Protein AF-A0A2V7WAD1-F1 (afdb_monomer_lite)

pLDDT: mean 74.83, std 22.62, range [24.81, 98.81]

Foldseek 3Di:
DFQQFQADWDWDWDDDPPDIAIEIEFQAHDAHHPQDGRDLLVVLVVVCVVCVLAHAAYEQQFQWRSGFLQLFADPVCRGSVSSVLRRPANHAYEYAQVLQQPDDPPDQDHDPPFDLFLPDRDPVNVVVLVQVLLLLVVLLVLLVVQVPPPDDDDDDDDDDDDDDDPDDDDDDPDQDCDPVNNVLSNSLNVRSNSRPRRSRSSSPSYSHYGHDAAQDDDCCQCNSPNQKHKGWLDDHGCVLPVCLLPDCCDDPVFDDDDDDDDDDDDSPDPPDPPCNPDDDDDLVRDDPVVVSVVSVVSSVVSVVSSVNSVSVVVSSLSSTTWMWMDRPLEIETDGAQHFDRRVCCCCPRPPCNVVSLVSLLSHQEYEQYPQQWDGSCTPSSVVSHDLPPAGAYEGEHHWPPDDDVVVQGTGNRVVSVVVCVNRHNYDYSNPDDDSPDRDDDDDDDD

Structure (mmCIF, N/CA/C/O backbone):
data_AF-A0A2V7WAD1-F1
#
_entry.id   AF-A0A2V7WAD1-F1
#
loop_
_atom_site.group_PDB
_atom_site.id
_atom_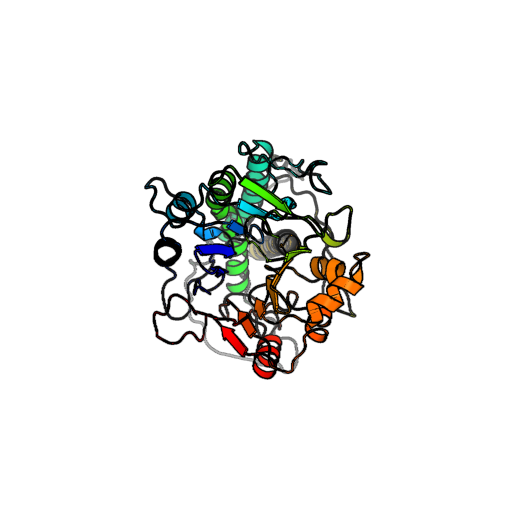site.type_symbol
_atom_site.label_atom_id
_atom_site.label_alt_id
_atom_site.label_comp_id
_atom_site.label_asym_id
_atom_site.label_entity_id
_atom_site.label_seq_id
_atom_site.pdbx_PDB_ins_code
_atom_site.Cartn_x
_atom_site.Cartn_y
_atom_site.Cartn_z
_atom_site.occupancy
_atom_site.B_iso_or_equiv
_atom_site.auth_seq_id
_atom_site.auth_comp_id
_atom_site.auth_asym_id
_atom_site.auth_atom_id
_atom_site.pdbx_PDB_model_num
ATOM 1 N N . MET A 1 1 ? -12.709 -2.588 0.109 1.00 94.62 1 MET A N 1
ATOM 2 C CA . MET A 1 1 ? -11.614 -3.077 -0.769 1.00 94.62 1 MET A CA 1
ATOM 3 C C . MET A 1 1 ? -12.100 -3.028 -2.206 1.00 94.62 1 MET A C 1
ATOM 5 O O . MET A 1 1 ? -13.078 -3.707 -2.489 1.00 94.62 1 MET A O 1
ATOM 9 N N . TYR A 1 2 ? -11.485 -2.237 -3.087 1.00 95.00 2 TYR A N 1
ATOM 10 C CA . TYR A 1 2 ? -11.956 -2.078 -4.473 1.00 95.00 2 TYR A CA 1
ATOM 11 C C . TYR A 1 2 ? -11.405 -3.143 -5.424 1.00 95.00 2 TYR A C 1
ATOM 13 O O . TYR A 1 2 ? -10.280 -3.616 -5.271 1.00 95.00 2 TYR A O 1
ATOM 21 N N . ASN A 1 3 ? -12.180 -3.482 -6.454 1.00 93.06 3 ASN A N 1
ATOM 22 C CA . ASN A 1 3 ? -11.785 -4.413 -7.505 1.00 93.06 3 ASN A CA 1
ATOM 23 C C . ASN A 1 3 ? -11.052 -3.696 -8.649 1.00 93.06 3 ASN A C 1
ATOM 25 O O . ASN A 1 3 ? -11.573 -3.529 -9.752 1.00 93.06 3 ASN A O 1
ATOM 29 N N . VAL A 1 4 ? -9.819 -3.271 -8.377 1.00 92.69 4 VAL A N 1
ATOM 30 C CA . VAL A 1 4 ? -8.915 -2.675 -9.380 1.00 92.69 4 VAL A CA 1
ATOM 31 C C . VAL A 1 4 ? -8.281 -3.714 -10.320 1.00 92.69 4 VAL A C 1
ATOM 33 O O . VAL A 1 4 ? -7.698 -3.351 -11.342 1.00 92.69 4 VAL A O 1
ATOM 36 N N . GLY A 1 5 ? -8.424 -5.010 -10.016 1.00 91.44 5 GLY A N 1
ATOM 37 C CA . GLY A 1 5 ? -7.836 -6.123 -10.761 1.00 91.44 5 GLY A CA 1
ATOM 38 C C . GLY A 1 5 ? -6.485 -6.542 -10.182 1.00 91.44 5 GLY A C 1
ATOM 39 O O . GLY A 1 5 ? -6.448 -7.118 -9.099 1.00 91.44 5 GLY A O 1
ATOM 40 N N . PHE A 1 6 ? -5.386 -6.297 -10.900 1.00 91.44 6 PHE A N 1
ATOM 41 C CA . PHE A 1 6 ? -4.037 -6.396 -10.324 1.00 91.44 6 PHE A CA 1
ATOM 42 C C . PHE A 1 6 ? -3.568 -4.999 -9.920 1.00 91.44 6 PHE A C 1
ATOM 44 O O . PHE A 1 6 ? -3.409 -4.141 -10.790 1.00 91.44 6 PHE A O 1
ATOM 51 N N . GLY A 1 7 ? -3.421 -4.783 -8.617 1.00 93.38 7 GLY A N 1
ATOM 52 C CA . GLY A 1 7 ? -3.206 -3.487 -7.982 1.00 93.38 7 GLY A CA 1
ATOM 53 C C . GLY A 1 7 ? -3.956 -3.377 -6.662 1.00 93.38 7 GLY A C 1
ATOM 54 O O . GLY A 1 7 ? -4.750 -4.259 -6.317 1.00 93.38 7 GLY A O 1
ATOM 55 N N . ASP A 1 8 ? -3.693 -2.310 -5.920 1.00 96.25 8 ASP A N 1
ATOM 56 C CA . ASP A 1 8 ? -4.303 -2.038 -4.621 1.00 96.25 8 ASP A CA 1
ATOM 57 C C . ASP A 1 8 ? -5.144 -0.755 -4.645 1.00 96.25 8 ASP A C 1
ATOM 59 O O . ASP A 1 8 ? -4.768 0.270 -5.219 1.00 96.25 8 ASP A O 1
ATOM 63 N N . CYS A 1 9 ? -6.303 -0.824 -3.983 1.00 97.56 9 CYS A N 1
ATOM 64 C CA . CYS A 1 9 ? -7.076 0.347 -3.591 1.00 97.56 9 CYS A CA 1
ATOM 65 C C . CYS A 1 9 ? -8.012 0.031 -2.414 1.00 97.56 9 CYS A C 1
ATOM 67 O O . CYS A 1 9 ? -8.923 -0.809 -2.503 1.00 97.56 9 CYS A O 1
ATOM 69 N N . PHE A 1 10 ? -7.792 0.714 -1.292 1.00 98.31 10 PHE A N 1
ATOM 70 C CA . PHE A 1 10 ? -8.499 0.488 -0.035 1.00 98.31 10 PHE A CA 1
ATOM 71 C C . PHE A 1 10 ? -8.941 1.818 0.576 1.00 98.31 10 PHE A C 1
ATOM 73 O O . PHE A 1 10 ? -8.132 2.555 1.124 1.00 98.31 10 PHE A O 1
ATOM 80 N N . LEU A 1 11 ? -10.244 2.100 0.550 1.00 98.44 11 LEU A N 1
ATOM 81 C CA . LEU A 1 11 ? -10.829 3.150 1.382 1.00 98.44 11 LEU A CA 1
ATOM 82 C C . LEU A 1 11 ? -11.122 2.582 2.778 1.00 98.44 11 LEU A C 1
ATOM 84 O O . LEU A 1 11 ? -11.884 1.622 2.910 1.00 98.44 11 LEU A O 1
ATOM 88 N N . LEU A 1 12 ? -10.507 3.164 3.806 1.00 98.25 12 LEU A N 1
ATOM 89 C CA . LEU A 1 12 ? -10.795 2.905 5.214 1.00 98.25 12 LEU A CA 1
ATOM 90 C C . LEU A 1 12 ? -11.672 4.044 5.742 1.00 98.25 12 LEU A C 1
ATOM 92 O O . LEU A 1 12 ? -11.270 5.207 5.682 1.00 98.25 12 LEU A O 1
ATOM 96 N N . THR A 1 13 ? -12.828 3.707 6.314 1.00 98.00 13 THR A N 1
ATOM 97 C CA . THR A 1 13 ? -13.706 4.670 6.994 1.00 98.00 13 THR A CA 1
ATOM 98 C C . THR A 1 13 ? -13.746 4.367 8.488 1.00 98.00 13 THR A C 1
ATOM 100 O O . THR A 1 13 ? -14.160 3.286 8.906 1.00 98.00 13 THR A O 1
ATOM 103 N N . PHE A 1 14 ? -13.320 5.334 9.298 1.00 97.31 14 PHE A N 1
ATOM 104 C CA . PHE A 1 14 ? -13.333 5.269 10.757 1.00 97.31 14 PHE A CA 1
ATOM 105 C C . PHE A 1 14 ? -14.569 6.019 11.267 1.00 97.31 14 PHE A C 1
ATOM 107 O O . PHE A 1 14 ? -14.711 7.220 11.033 1.00 97.31 14 PHE A O 1
ATOM 114 N N . PHE A 1 15 ? -15.471 5.313 11.950 1.00 95.44 15 PHE A N 1
ATOM 115 C CA . PHE A 1 15 ? -16.737 5.868 12.432 1.00 95.44 15 PHE A CA 1
ATOM 116 C C . PHE A 1 15 ? -16.610 6.387 13.869 1.00 95.44 15 PHE A C 1
ATOM 118 O O . PHE A 1 15 ? -16.292 5.632 14.789 1.00 95.44 15 PHE A O 1
ATOM 125 N N . TYR A 1 16 ? -16.912 7.668 14.069 1.00 94.75 16 TYR A N 1
ATOM 126 C CA . TYR A 1 16 ? -16.989 8.333 15.369 1.00 94.75 16 TYR A CA 1
ATOM 127 C C . TYR A 1 16 ? -18.439 8.736 15.678 1.00 94.75 16 TYR A C 1
ATOM 129 O O . TYR A 1 16 ? -19.303 8.734 14.807 1.00 94.75 16 TYR A O 1
ATOM 137 N N . LYS A 1 17 ? -18.725 9.130 16.928 1.00 91.56 17 LYS A N 1
ATOM 138 C CA . LYS A 1 17 ? -20.094 9.465 17.383 1.00 91.56 17 LYS A CA 1
ATOM 139 C C . LYS A 1 17 ? -20.792 10.590 16.597 1.00 91.56 17 LYS A C 1
ATOM 141 O O . LYS A 1 17 ? -22.011 10.681 16.666 1.00 91.56 17 LYS A O 1
ATOM 146 N N . ALA A 1 18 ? -20.035 11.462 15.930 1.00 91.69 18 ALA A N 1
ATOM 147 C CA . ALA A 1 18 ? -20.550 12.640 15.226 1.00 91.69 18 ALA A CA 1
ATOM 148 C C . ALA A 1 18 ? -19.796 12.946 13.914 1.00 91.69 18 ALA A C 1
ATOM 150 O O . ALA A 1 18 ? -19.941 14.031 13.357 1.00 91.69 18 ALA A O 1
ATOM 151 N N . SER A 1 19 ? -18.948 12.028 13.445 1.00 94.62 19 SER A N 1
ATOM 152 C CA . SER A 1 19 ? -18.114 12.227 12.258 1.00 94.62 19 SER A CA 1
ATOM 153 C C . SER A 1 19 ? -17.601 10.901 11.701 1.00 94.62 19 SER A C 1
ATOM 155 O O . SER A 1 19 ? -17.524 9.891 12.398 1.00 94.62 19 SER A O 1
ATOM 157 N N . GLU A 1 20 ? -17.206 10.928 10.437 1.00 96.69 20 GLU A N 1
ATOM 158 C CA . GLU A 1 20 ? -16.418 9.880 9.794 1.00 96.69 20 GLU A CA 1
ATOM 159 C C . GLU A 1 20 ? -15.012 10.433 9.517 1.00 96.69 20 GLU A C 1
ATOM 161 O O . GLU A 1 20 ? -14.823 11.652 9.432 1.00 96.69 20 GLU A O 1
ATOM 166 N N . LYS A 1 21 ? -14.020 9.547 9.409 1.00 98.06 21 LYS A N 1
ATOM 167 C CA . LYS A 1 21 ? -12.697 9.863 8.857 1.00 98.06 21 LYS A CA 1
ATOM 168 C C . LYS A 1 21 ? -12.359 8.902 7.736 1.00 98.06 21 LYS A C 1
ATOM 170 O O . LYS A 1 21 ? -12.501 7.693 7.920 1.00 98.06 21 LYS A O 1
ATOM 175 N N . HIS A 1 22 ? -11.894 9.432 6.611 1.00 98.62 22 HIS A N 1
ATOM 176 C CA . HIS A 1 22 ? -11.657 8.649 5.400 1.00 98.62 22 HIS A CA 1
ATOM 177 C C . HIS A 1 22 ? -10.173 8.645 5.019 1.00 98.62 22 HIS A C 1
ATOM 179 O O . HIS A 1 22 ? -9.572 9.701 4.806 1.00 98.62 22 HIS A O 1
ATOM 185 N N . VAL A 1 23 ? -9.589 7.449 4.914 1.00 98.69 23 VAL A N 1
ATOM 186 C CA . VAL A 1 23 ? -8.194 7.242 4.501 1.00 98.69 23 VAL A CA 1
ATOM 187 C C . VAL A 1 23 ? -8.159 6.350 3.270 1.00 98.69 23 VAL A C 1
ATOM 189 O O . VAL A 1 23 ? -8.630 5.215 3.318 1.00 98.69 23 VAL A O 1
ATOM 192 N N . LEU A 1 24 ? -7.589 6.848 2.177 1.00 98.81 24 LEU A N 1
ATOM 193 C CA . LEU A 1 24 ? -7.346 6.066 0.966 1.00 98.81 24 LEU A CA 1
ATOM 194 C C . LEU A 1 24 ? -5.934 5.470 1.029 1.00 98.81 24 LEU A C 1
ATOM 196 O O . LEU A 1 24 ? -4.960 6.216 1.026 1.00 98.81 24 LEU A O 1
ATOM 200 N N . VAL A 1 25 ? -5.822 4.144 1.109 1.00 98.69 25 VAL A N 1
ATOM 201 C CA . VAL A 1 25 ? -4.558 3.399 1.010 1.00 98.69 25 VAL A CA 1
ATOM 202 C C . VAL A 1 25 ? -4.452 2.817 -0.398 1.00 98.69 25 VAL A C 1
ATOM 204 O O . VAL A 1 25 ? -5.206 1.905 -0.751 1.00 98.69 25 VAL A O 1
ATOM 207 N N . ASP A 1 26 ? -3.503 3.358 -1.161 1.00 98.31 26 ASP A N 1
ATOM 208 C CA . ASP A 1 26 ? -3.226 3.099 -2.576 1.00 98.31 26 ASP A CA 1
ATOM 209 C C . ASP A 1 26 ? -4.412 3.338 -3.539 1.00 98.31 26 ASP A C 1
ATOM 211 O O . ASP A 1 26 ? -5.595 3.330 -3.182 1.00 98.31 26 ASP A O 1
ATOM 215 N N . PHE A 1 27 ? -4.081 3.610 -4.800 1.00 97.62 27 PHE A N 1
ATOM 216 C CA . PHE A 1 27 ? -5.039 3.766 -5.890 1.00 97.62 27 PHE A CA 1
ATOM 217 C C . PHE A 1 27 ? -4.365 3.472 -7.236 1.00 97.62 27 PHE A C 1
ATOM 219 O O . PHE A 1 27 ? -4.003 4.379 -7.989 1.00 97.62 27 PHE A O 1
ATOM 226 N N . GLY A 1 28 ? -4.186 2.190 -7.557 1.00 94.56 28 GLY A N 1
ATOM 227 C CA . GLY A 1 28 ? -3.547 1.773 -8.805 1.00 94.56 28 GLY A CA 1
ATOM 228 C C . GLY A 1 28 ? -4.128 0.507 -9.430 1.00 94.56 28 GLY A C 1
ATOM 229 O O . GLY A 1 28 ? -4.982 -0.178 -8.872 1.00 94.56 28 GLY A O 1
ATOM 230 N N . SER A 1 29 ? -3.688 0.246 -10.658 1.00 92.31 29 SER A N 1
ATOM 231 C CA . SER A 1 29 ? -3.997 -0.952 -11.439 1.00 92.31 29 SER A CA 1
ATOM 232 C C . SER A 1 29 ? -2.999 -1.117 -12.586 1.00 92.31 29 SER A C 1
ATOM 234 O O . SER A 1 29 ? -2.656 -0.140 -13.262 1.00 92.31 29 SER A O 1
ATOM 236 N N . THR A 1 30 ? -2.590 -2.359 -12.852 1.00 86.56 30 THR A N 1
ATOM 237 C CA . THR A 1 30 ? -1.803 -2.764 -14.032 1.00 86.56 30 THR A CA 1
ATOM 238 C C . THR A 1 30 ? -2.462 -3.863 -14.871 1.00 86.56 30 THR A C 1
ATOM 240 O O . THR A 1 30 ? -1.899 -4.314 -15.877 1.00 86.56 30 THR A O 1
ATOM 243 N N . ALA A 1 31 ? -3.654 -4.323 -14.481 1.00 86.19 31 ALA A N 1
ATOM 244 C CA . ALA A 1 31 ? -4.514 -5.182 -15.292 1.00 86.19 31 ALA A CA 1
ATOM 245 C C . ALA A 1 31 ? -5.949 -5.195 -14.755 1.00 86.19 31 ALA A C 1
ATOM 247 O O . ALA A 1 31 ? -6.160 -5.348 -13.555 1.00 86.19 31 ALA A O 1
ATOM 248 N N . ALA A 1 32 ? -6.929 -5.138 -15.660 1.00 87.38 32 ALA A N 1
ATOM 249 C CA . ALA A 1 32 ? -8.348 -5.164 -15.313 1.00 87.38 32 ALA A CA 1
ATOM 250 C C . ALA A 1 32 ? -8.790 -6.458 -14.588 1.00 87.38 32 ALA A C 1
ATOM 252 O O . ALA A 1 32 ? -8.202 -7.518 -14.840 1.00 87.38 32 ALA A O 1
ATOM 253 N N . PRO A 1 33 ? -9.843 -6.405 -13.744 1.00 86.19 33 PRO A N 1
ATOM 254 C CA . PRO A 1 33 ? -10.475 -7.580 -13.142 1.00 86.19 33 PRO A CA 1
ATOM 255 C C . PRO A 1 33 ? -10.820 -8.685 -14.149 1.00 86.19 33 PRO A C 1
ATOM 257 O O . PRO A 1 33 ? -11.010 -8.443 -15.338 1.00 86.19 33 PRO A O 1
ATOM 260 N N . LEU A 1 34 ? -10.952 -9.921 -13.661 1.00 80.19 34 LEU A N 1
ATOM 261 C CA . LEU A 1 34 ? -11.236 -11.082 -14.517 1.00 80.19 34 LEU A CA 1
ATOM 262 C C . LEU A 1 34 ? -12.643 -11.066 -15.145 1.00 80.19 34 LEU A C 1
ATOM 264 O O . LEU A 1 34 ? -12.845 -11.709 -16.169 1.00 80.19 34 LEU A O 1
ATOM 268 N N . ARG A 1 35 ? -13.608 -10.364 -14.532 1.00 74.50 35 ARG A N 1
ATOM 269 C CA . ARG A 1 35 ? -15.031 -10.365 -14.936 1.00 74.50 35 ARG A CA 1
ATOM 270 C C . ARG A 1 35 ? -15.566 -9.022 -15.442 1.00 74.50 35 ARG A C 1
ATOM 272 O O . ARG A 1 35 ? -16.655 -8.983 -15.997 1.00 74.50 35 ARG A O 1
ATOM 279 N N . ARG A 1 36 ? -14.809 -7.931 -15.290 1.00 73.88 36 ARG A N 1
ATOM 280 C CA . ARG A 1 36 ? -15.201 -6.587 -15.743 1.00 73.88 36 ARG A CA 1
ATOM 281 C C . ARG A 1 36 ? -13.986 -5.764 -16.159 1.00 73.88 36 ARG A C 1
ATOM 283 O O . ARG A 1 36 ? -12.888 -5.972 -15.649 1.00 73.88 36 ARG A O 1
ATOM 290 N N . LYS A 1 37 ? -14.182 -4.783 -17.045 1.00 69.31 37 LYS A N 1
ATOM 291 C CA . LYS A 1 37 ? -13.149 -3.774 -17.329 1.00 69.31 37 LYS A CA 1
ATOM 292 C C . LYS A 1 37 ? -12.861 -2.973 -16.049 1.00 69.31 37 LYS A C 1
ATOM 294 O O . LYS A 1 37 ? -13.789 -2.621 -15.314 1.00 69.31 37 LYS A O 1
ATOM 299 N N . ALA A 1 38 ? -11.584 -2.683 -15.790 1.00 63.47 38 ALA A N 1
ATOM 300 C CA . ALA A 1 38 ? -11.206 -1.719 -14.762 1.00 63.47 38 ALA A CA 1
ATOM 301 C C . ALA A 1 38 ? -11.652 -0.334 -15.221 1.00 63.47 38 ALA A C 1
ATOM 303 O O . ALA A 1 38 ? -11.222 0.138 -16.272 1.00 63.47 38 ALA A O 1
ATOM 304 N N . GLN A 1 39 ? -12.497 0.309 -14.423 1.00 81.00 39 GLN A N 1
ATOM 305 C CA . GLN A 1 39 ? -12.870 1.703 -14.612 1.00 81.00 39 GLN A CA 1
ATOM 306 C C . GLN A 1 39 ? -12.440 2.458 -13.358 1.00 81.00 39 GLN A C 1
ATOM 308 O O . GLN A 1 39 ? -13.224 2.661 -12.439 1.00 81.00 39 GLN A O 1
ATOM 313 N N . MET A 1 40 ? -11.169 2.869 -13.317 1.00 92.94 40 MET A N 1
ATOM 314 C CA . MET A 1 40 ? -10.635 3.672 -12.207 1.00 92.94 40 MET A CA 1
ATOM 315 C C . MET A 1 40 ? -11.452 4.964 -12.003 1.00 92.94 40 MET A C 1
ATOM 317 O O . MET A 1 40 ? -11.528 5.464 -10.890 1.00 92.94 40 MET A O 1
ATOM 321 N N . GLY A 1 41 ? -12.121 5.465 -13.052 1.00 94.50 41 GLY A N 1
ATOM 322 C CA . GLY A 1 41 ? -13.064 6.585 -12.968 1.00 94.50 41 GLY A CA 1
ATOM 323 C C . GLY A 1 41 ? -14.361 6.267 -12.211 1.00 94.50 41 GLY A C 1
ATOM 324 O O . GLY A 1 41 ? -14.804 7.107 -11.437 1.00 94.50 41 GLY A O 1
ATOM 325 N N . GLU A 1 42 ? -14.927 5.057 -12.353 1.00 94.31 42 GLU A N 1
ATOM 326 C CA . GLU A 1 42 ? -16.041 4.610 -11.492 1.00 94.31 42 GLU A CA 1
ATOM 327 C C . GLU A 1 42 ? -15.586 4.562 -10.031 1.00 94.31 42 GLU A C 1
ATOM 329 O O . GLU A 1 42 ? -16.275 5.071 -9.157 1.00 94.31 42 GLU A O 1
ATOM 334 N N . ILE A 1 43 ? -14.396 4.004 -9.774 1.00 95.75 43 ILE A N 1
ATOM 335 C CA . ILE A 1 43 ? -13.835 3.888 -8.421 1.00 95.75 43 ILE A CA 1
ATOM 336 C C . ILE A 1 43 ? -13.585 5.275 -7.810 1.00 95.75 43 ILE A C 1
ATOM 338 O O . ILE A 1 43 ? -13.934 5.499 -6.657 1.00 95.75 43 ILE A O 1
ATOM 342 N N . ALA A 1 44 ? -13.041 6.233 -8.566 1.00 97.81 44 ALA A N 1
ATOM 343 C CA . ALA A 1 44 ? -12.840 7.595 -8.070 1.00 97.81 44 ALA A CA 1
ATOM 344 C C . ALA A 1 44 ? -14.163 8.322 -7.768 1.00 97.81 44 ALA A C 1
ATOM 346 O O . ALA A 1 44 ? -14.245 9.026 -6.764 1.00 97.81 44 ALA A O 1
ATOM 347 N N . ALA A 1 45 ? -15.195 8.134 -8.598 1.00 97.00 45 ALA A N 1
ATOM 348 C CA . ALA A 1 45 ? -16.524 8.700 -8.364 1.00 97.00 45 ALA A CA 1
ATOM 349 C C . ALA A 1 45 ? -17.229 8.064 -7.150 1.00 97.00 45 ALA A C 1
ATOM 351 O O . ALA A 1 45 ? -17.877 8.764 -6.375 1.00 97.00 45 ALA A O 1
ATOM 352 N N . ASP A 1 46 ? -17.065 6.756 -6.944 1.00 97.12 46 ASP A N 1
ATOM 353 C CA . ASP A 1 46 ? -17.593 6.042 -5.778 1.00 97.12 46 ASP A CA 1
ATOM 354 C C . ASP A 1 46 ? -16.866 6.455 -4.484 1.00 97.12 46 ASP A C 1
ATOM 356 O O . ASP A 1 46 ? -17.514 6.740 -3.476 1.00 97.12 46 ASP A O 1
ATOM 360 N N . ILE A 1 47 ? -15.537 6.637 -4.530 1.00 98.25 47 ILE A N 1
ATOM 361 C CA . ILE A 1 47 ? -14.763 7.241 -3.432 1.00 98.25 47 ILE A CA 1
ATOM 362 C C . ILE A 1 47 ? -15.258 8.668 -3.148 1.00 98.25 47 ILE A C 1
ATOM 364 O O . ILE A 1 47 ? -15.539 8.981 -1.992 1.00 98.25 47 ILE A O 1
ATOM 368 N N . GLU A 1 48 ? -15.412 9.533 -4.155 1.00 98.06 48 GLU A N 1
ATOM 369 C CA . GLU A 1 48 ? -15.945 10.896 -3.974 1.00 98.06 48 GLU A CA 1
ATOM 370 C C . GLU A 1 48 ? -17.352 10.884 -3.346 1.00 98.06 48 GLU A C 1
ATOM 372 O O . GLU A 1 48 ? -17.625 11.677 -2.443 1.00 98.06 48 GLU A O 1
ATOM 377 N N . SER A 1 49 ? -18.208 9.935 -3.738 1.00 97.75 49 SER A N 1
ATOM 378 C CA . SER A 1 49 ? -19.550 9.747 -3.175 1.00 97.75 49 SER A CA 1
ATOM 379 C C . SER A 1 49 ? -19.519 9.285 -1.710 1.00 97.75 49 SER A C 1
ATOM 381 O O . SER A 1 49 ? -20.086 9.947 -0.838 1.00 97.75 49 SER A O 1
ATOM 383 N N . ILE A 1 50 ? -18.820 8.185 -1.403 1.00 96.62 50 ILE A N 1
ATOM 384 C CA . ILE A 1 50 ? -18.735 7.608 -0.047 1.00 96.62 50 ILE A CA 1
ATOM 385 C C . ILE A 1 50 ? -18.094 8.598 0.934 1.00 96.62 50 ILE A C 1
ATOM 387 O O . ILE A 1 50 ? -18.561 8.740 2.065 1.00 96.62 50 ILE A O 1
ATOM 391 N N . THR A 1 51 ? -17.057 9.312 0.494 1.00 97.94 51 THR A N 1
ATOM 392 C CA . THR A 1 51 ? -16.341 10.310 1.307 1.00 97.94 51 THR A CA 1
ATOM 393 C C . THR A 1 51 ? -17.033 11.675 1.362 1.00 97.94 51 THR A C 1
ATOM 395 O O . THR A 1 51 ? -16.504 12.604 1.973 1.00 97.94 51 THR A O 1
ATOM 398 N N . LYS A 1 52 ? -18.202 11.832 0.718 1.00 97.00 52 LYS A N 1
ATOM 399 C CA . LYS A 1 52 ? -18.963 13.095 0.629 1.00 97.00 52 LYS A CA 1
ATOM 400 C C . LYS A 1 52 ? -18.090 14.266 0.138 1.00 97.00 52 LYS A C 1
ATOM 402 O O . LYS A 1 52 ? -18.225 15.398 0.600 1.00 97.00 52 LYS A O 1
ATOM 407 N N . GLY A 1 53 ? -17.170 13.977 -0.785 1.00 97.06 53 GLY A N 1
ATOM 408 C CA . GLY A 1 53 ? -16.226 14.933 -1.362 1.00 97.06 53 GLY A CA 1
ATOM 409 C C . GLY A 1 53 ? -14.988 15.261 -0.513 1.00 97.06 53 GLY A C 1
ATOM 410 O O . GLY A 1 53 ? -14.341 16.272 -0.796 1.00 97.06 53 GLY A O 1
ATOM 411 N N . ARG A 1 54 ? -14.643 14.473 0.521 1.00 97.50 54 ARG A N 1
ATOM 412 C CA . ARG A 1 54 ? -13.522 14.779 1.433 1.00 97.50 54 ARG A CA 1
ATOM 413 C C . ARG A 1 54 ? -12.755 13.544 1.927 1.00 97.50 54 ARG A C 1
ATOM 415 O O . ARG A 1 54 ? -13.243 12.798 2.771 1.00 97.50 54 ARG A O 1
ATOM 422 N N . LEU A 1 55 ? -11.490 13.420 1.526 1.00 98.50 55 LEU A N 1
ATOM 423 C CA . LEU A 1 55 ? -10.513 12.559 2.206 1.00 98.50 55 LEU A CA 1
ATOM 424 C C . LEU A 1 55 ? -9.831 13.306 3.367 1.00 98.50 55 LEU A C 1
ATOM 426 O O . LEU A 1 55 ? -9.654 14.525 3.325 1.00 98.50 55 LEU A O 1
ATOM 430 N N . ASP A 1 56 ? -9.425 12.570 4.405 1.00 98.50 56 ASP A N 1
ATOM 431 C CA . ASP A 1 56 ? -8.636 13.090 5.533 1.00 98.50 56 ASP A CA 1
ATOM 432 C C . ASP A 1 56 ? -7.158 12.680 5.452 1.00 98.50 56 ASP A C 1
ATOM 434 O O . ASP A 1 56 ? -6.286 13.411 5.928 1.00 98.50 56 ASP A O 1
ATOM 438 N N . ALA A 1 57 ? -6.859 11.544 4.817 1.00 98.62 57 ALA A N 1
ATOM 439 C CA . ALA A 1 57 ? -5.503 11.179 4.425 1.00 98.62 57 ALA A CA 1
ATOM 440 C C . ALA A 1 57 ? -5.472 10.316 3.154 1.00 98.62 57 ALA A C 1
ATOM 442 O O . ALA A 1 57 ? -6.411 9.573 2.856 1.00 98.62 57 ALA A O 1
ATOM 443 N N . ILE A 1 58 ? -4.346 10.379 2.448 1.00 98.62 58 ILE A N 1
ATOM 444 C CA . ILE A 1 58 ? -3.936 9.405 1.436 1.00 98.62 58 ILE A CA 1
ATOM 445 C C . ILE A 1 58 ? -2.649 8.757 1.935 1.00 98.62 58 ILE A C 1
ATOM 447 O O . ILE A 1 58 ? -1.708 9.456 2.300 1.00 98.62 58 ILE A O 1
ATOM 451 N N . VAL A 1 59 ? -2.591 7.431 1.915 1.00 98.50 59 VAL A N 1
ATOM 452 C CA . VAL A 1 59 ? -1.357 6.663 2.073 1.00 98.50 59 VAL A CA 1
ATOM 453 C C . VAL A 1 59 ? -1.036 6.033 0.727 1.00 98.50 59 VAL A C 1
ATOM 455 O O . VAL A 1 59 ? -1.831 5.255 0.207 1.00 98.50 59 VAL A O 1
ATOM 458 N N . VAL A 1 60 ? 0.137 6.339 0.190 1.00 96.88 60 VAL A N 1
ATOM 459 C CA . VAL A 1 60 ? 0.737 5.606 -0.923 1.00 96.88 60 VAL A CA 1
ATOM 460 C C . VAL A 1 60 ? 1.851 4.751 -0.347 1.00 96.88 60 VAL A C 1
ATOM 462 O O . VAL A 1 60 ? 2.816 5.276 0.211 1.00 96.88 60 VAL A O 1
ATOM 465 N N . THR A 1 61 ? 1.710 3.431 -0.432 1.00 94.38 61 THR A N 1
ATOM 466 C CA . THR A 1 61 ? 2.655 2.510 0.205 1.00 94.38 61 THR A CA 1
ATOM 467 C C . THR A 1 61 ? 4.016 2.547 -0.473 1.00 94.38 61 THR A C 1
ATOM 469 O O . THR A 1 61 ? 5.019 2.524 0.234 1.00 94.38 61 THR A O 1
ATOM 472 N N . HIS A 1 62 ? 4.049 2.648 -1.806 1.00 87.44 62 HIS A N 1
ATOM 473 C CA . HIS A 1 62 ? 5.237 2.835 -2.646 1.00 87.44 62 HIS A CA 1
ATOM 474 C C . HIS A 1 62 ? 4.836 3.235 -4.085 1.00 87.44 62 HIS A C 1
ATOM 476 O O . HIS A 1 62 ? 3.656 3.273 -4.430 1.00 87.44 62 HIS A O 1
ATOM 482 N N . ARG A 1 63 ? 5.817 3.551 -4.943 1.00 81.62 63 ARG A N 1
ATOM 483 C CA . ARG A 1 63 ? 5.618 4.192 -6.263 1.00 81.62 63 ARG A CA 1
ATOM 484 C C . ARG A 1 63 ? 5.272 3.277 -7.455 1.00 81.62 63 ARG A C 1
ATOM 486 O O . ARG A 1 63 ? 5.395 3.717 -8.601 1.00 81.62 63 ARG A O 1
ATOM 493 N N . HIS A 1 64 ? 4.872 2.023 -7.242 1.00 83.50 64 HIS A N 1
ATOM 494 C CA . HIS A 1 64 ? 4.548 1.106 -8.347 1.00 83.50 64 HIS A CA 1
ATOM 495 C C . HIS A 1 64 ? 3.211 1.421 -9.026 1.00 83.50 64 HIS A C 1
ATOM 497 O O . HIS A 1 64 ? 2.283 1.958 -8.422 1.00 83.50 64 HIS A O 1
ATOM 503 N N . GLN A 1 65 ? 3.106 1.100 -10.321 1.00 83.19 65 GLN A N 1
ATOM 504 C CA . GLN A 1 65 ? 1.937 1.442 -11.144 1.00 83.19 65 GLN A CA 1
ATOM 505 C C . GLN A 1 65 ? 0.641 0.811 -10.595 1.00 83.19 65 GLN A C 1
ATOM 507 O O . GLN A 1 65 ? -0.429 1.418 -10.655 1.00 83.19 65 GLN A O 1
ATOM 512 N N . ASP A 1 66 ? 0.749 -0.365 -9.987 1.00 88.62 66 ASP A N 1
ATOM 513 C CA . ASP A 1 66 ? -0.320 -1.128 -9.339 1.00 88.62 66 ASP A CA 1
ATOM 514 C C . ASP A 1 66 ? -0.861 -0.423 -8.078 1.00 88.62 66 ASP A C 1
ATOM 516 O O . ASP A 1 66 ? -1.971 -0.715 -7.643 1.00 88.62 66 ASP A O 1
ATOM 520 N N . HIS A 1 67 ? -0.120 0.557 -7.547 1.00 94.25 67 HIS A N 1
ATOM 521 C CA . HIS A 1 67 ? -0.448 1.323 -6.340 1.00 94.25 67 HIS A CA 1
ATOM 522 C C . HIS A 1 67 ? -0.732 2.805 -6.628 1.00 94.25 67 HIS A C 1
ATOM 524 O O . HIS A 1 67 ? -1.470 3.425 -5.864 1.00 94.25 67 HIS A O 1
ATOM 530 N N . ILE A 1 68 ? -0.212 3.376 -7.731 1.00 93.56 68 ILE A N 1
ATOM 531 C CA . ILE A 1 68 ? -0.382 4.812 -8.032 1.00 93.56 68 ILE A CA 1
ATOM 532 C C . ILE A 1 68 ? -1.014 5.184 -9.382 1.00 93.56 68 ILE A C 1
ATOM 534 O O . ILE A 1 68 ? -1.296 6.365 -9.586 1.00 93.56 68 ILE A O 1
ATOM 538 N N . SER A 1 69 ? -1.275 4.258 -10.315 1.00 93.00 69 SER A N 1
ATOM 539 C CA . SER A 1 69 ? -1.741 4.645 -11.667 1.00 93.00 69 SER A CA 1
ATOM 540 C C . SER A 1 69 ? -3.088 5.377 -11.702 1.00 93.00 69 SER A C 1
ATOM 542 O O . SER A 1 69 ? -3.337 6.154 -12.625 1.00 93.00 69 SER A O 1
ATOM 544 N N . GLY A 1 70 ? -3.936 5.189 -10.689 1.00 95.06 70 GLY A N 1
ATOM 545 C CA . GLY A 1 70 ? -5.193 5.910 -10.525 1.00 95.06 70 GLY A CA 1
ATOM 546 C C . GLY A 1 70 ? -5.009 7.392 -10.196 1.00 95.06 70 GLY A C 1
ATOM 547 O O . GLY A 1 70 ? -5.864 8.188 -10.565 1.00 95.06 70 GLY A O 1
ATOM 548 N N . PHE A 1 71 ? -3.888 7.810 -9.597 1.00 96.75 71 PHE A N 1
ATOM 549 C CA . PHE A 1 71 ? -3.617 9.232 -9.342 1.00 96.75 71 PHE A CA 1
ATOM 550 C C . PHE A 1 71 ? -3.197 10.014 -10.600 1.00 96.75 71 PHE A C 1
ATOM 552 O O . PHE A 1 71 ? -2.954 11.217 -10.504 1.00 96.75 71 PHE A O 1
ATOM 559 N N . ALA A 1 72 ? -3.114 9.387 -11.779 1.00 93.62 72 ALA A N 1
ATOM 560 C CA . ALA A 1 72 ? -2.829 10.094 -13.027 1.00 93.62 72 ALA A CA 1
ATOM 561 C C . ALA A 1 72 ? -3.954 11.082 -13.407 1.00 93.62 72 ALA A C 1
ATOM 563 O O . ALA A 1 72 ? -5.146 10.779 -13.301 1.00 93.62 72 ALA A O 1
ATOM 564 N N . THR A 1 73 ? -3.549 12.264 -13.867 1.00 93.88 73 THR A N 1
ATOM 565 C CA . THR A 1 73 ? -4.384 13.412 -14.260 1.00 93.88 73 THR A CA 1
ATOM 566 C C . THR A 1 73 ? -4.446 13.572 -15.778 1.00 93.88 73 THR A C 1
ATOM 568 O O . THR A 1 73 ? -3.578 13.070 -16.501 1.00 93.88 73 THR A O 1
ATOM 571 N N . ASN A 1 74 ? -5.445 14.291 -16.297 1.00 92.25 74 ASN A N 1
ATOM 572 C CA . ASN A 1 74 ? -5.505 14.634 -17.722 1.00 92.25 74 ASN A CA 1
ATOM 573 C C . ASN A 1 74 ? -5.814 16.122 -17.973 1.00 92.25 74 ASN A C 1
ATOM 575 O O . ASN A 1 74 ? -6.236 16.864 -17.093 1.00 92.25 74 ASN A O 1
ATOM 579 N N . LYS A 1 75 ? -5.617 16.576 -19.220 1.00 92.12 75 LYS A N 1
ATOM 580 C CA . LYS A 1 75 ? -5.872 17.976 -19.620 1.00 92.12 75 LYS A CA 1
ATOM 581 C C . LYS A 1 75 ? -7.352 18.394 -19.567 1.00 92.12 75 LYS A C 1
ATOM 583 O O . LYS A 1 75 ? -7.630 19.57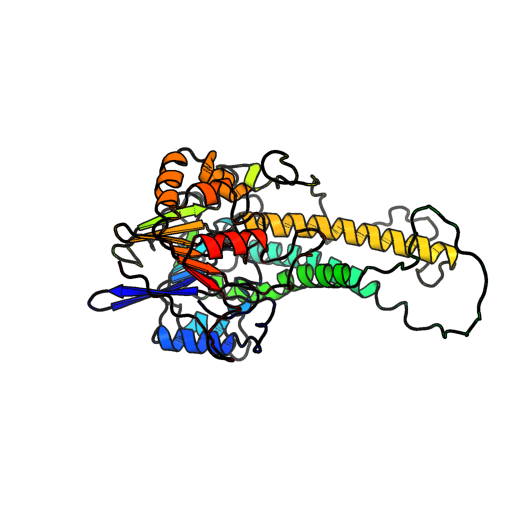8 -19.710 1.00 92.12 75 LYS A O 1
ATOM 588 N N . ALA A 1 76 ? -8.279 17.451 -19.402 1.00 92.44 76 ALA A N 1
ATOM 589 C CA . ALA A 1 76 ? -9.712 17.709 -19.279 1.00 92.44 76 ALA A CA 1
ATOM 590 C C . ALA A 1 76 ? -10.184 17.800 -17.812 1.00 92.44 76 ALA A C 1
ATOM 592 O O . ALA A 1 76 ? -11.361 18.064 -17.580 1.00 92.44 76 ALA A O 1
ATOM 593 N N . GLY A 1 77 ? -9.298 17.588 -16.826 1.00 92.31 77 GLY A N 1
ATOM 594 C CA . GLY A 1 77 ? -9.632 17.658 -15.398 1.00 92.31 77 GLY A CA 1
ATOM 595 C C . GLY A 1 77 ? -10.620 16.579 -14.937 1.00 92.31 77 GLY A C 1
ATOM 596 O O . GLY A 1 77 ? -11.342 16.785 -13.960 1.00 92.31 77 GLY A O 1
ATOM 597 N N . ASN A 1 78 ? -10.699 15.459 -15.663 1.00 92.62 78 ASN A N 1
ATOM 598 C CA . ASN A 1 78 ? -11.680 14.394 -15.437 1.00 92.62 78 ASN A CA 1
ATOM 599 C C . ASN A 1 78 ? -11.073 12.982 -15.368 1.00 92.62 78 ASN A C 1
ATOM 601 O O . ASN A 1 78 ? -11.814 11.997 -15.402 1.00 92.62 78 ASN A O 1
ATOM 605 N N . ALA A 1 79 ? -9.747 12.858 -15.265 1.00 95.19 79 ALA A N 1
ATOM 606 C CA . ALA A 1 79 ? -9.129 11.577 -14.950 1.00 95.19 79 ALA A CA 1
ATOM 607 C C . ALA A 1 79 ? -9.419 11.185 -13.487 1.00 95.19 79 ALA A C 1
ATOM 609 O O . ALA A 1 79 ? -9.775 12.039 -12.667 1.00 95.19 79 ALA A O 1
ATOM 610 N N . PRO A 1 80 ? -9.213 9.912 -13.107 1.00 96.75 80 PRO A N 1
ATOM 611 C CA . PRO A 1 80 ? -9.431 9.472 -11.731 1.00 96.75 80 PRO A CA 1
ATOM 612 C C . PRO A 1 80 ? -8.560 10.252 -10.730 1.00 96.75 80 PRO A C 1
ATOM 614 O O . PRO A 1 80 ? -9.024 10.585 -9.641 1.00 96.75 80 PRO A O 1
ATOM 617 N N . GLY A 1 81 ? -7.343 10.642 -11.123 1.00 96.94 81 GLY A N 1
ATOM 618 C CA . GLY A 1 81 ? -6.454 11.459 -10.303 1.00 96.94 81 GLY A CA 1
ATOM 619 C C . GLY A 1 81 ? -6.921 12.901 -10.118 1.00 96.94 81 GLY A C 1
ATOM 620 O O . GLY A 1 81 ? -6.655 13.477 -9.066 1.00 96.94 81 GLY A O 1
ATOM 621 N N . ASP A 1 82 ? -7.650 13.471 -11.083 1.00 97.44 82 ASP A N 1
ATOM 622 C CA . ASP A 1 82 ? -8.235 14.815 -10.966 1.00 97.44 82 ASP A CA 1
ATOM 623 C C . ASP A 1 82 ? -9.394 14.821 -9.950 1.00 97.44 82 ASP A C 1
ATOM 625 O O . ASP A 1 82 ? -9.535 15.751 -9.152 1.00 97.44 82 ASP A O 1
ATOM 629 N N . VAL A 1 83 ? -10.191 13.743 -9.931 1.00 97.94 83 VAL A N 1
ATOM 630 C CA . VAL A 1 83 ? -11.259 13.517 -8.941 1.00 97.94 83 VAL A CA 1
ATOM 631 C C . VAL A 1 83 ? -10.673 13.333 -7.540 1.00 97.94 83 VAL A C 1
ATOM 633 O O . VAL A 1 83 ? -11.070 14.040 -6.614 1.00 97.94 83 VAL A O 1
ATOM 636 N N . ILE A 1 84 ? -9.681 12.450 -7.376 1.00 98.38 84 ILE A N 1
ATOM 637 C CA . ILE A 1 84 ? -9.053 12.229 -6.065 1.00 98.38 84 ILE A CA 1
ATOM 638 C C . ILE A 1 84 ? -8.317 13.487 -5.573 1.00 98.38 84 ILE A C 1
ATOM 640 O O . ILE A 1 84 ? -8.430 13.829 -4.396 1.00 98.38 84 ILE A O 1
ATOM 644 N N . ALA A 1 85 ? -7.645 14.246 -6.444 1.00 97.25 85 ALA A N 1
ATOM 645 C CA . ALA A 1 85 ? -7.017 15.510 -6.053 1.00 97.25 85 ALA A CA 1
ATOM 646 C C . ALA A 1 85 ? -8.042 16.559 -5.582 1.00 97.25 85 ALA A C 1
ATOM 648 O O . ALA A 1 85 ? -7.814 17.244 -4.581 1.00 97.25 85 ALA A O 1
ATOM 649 N N . ARG A 1 86 ? -9.205 16.658 -6.246 1.00 96.62 86 ARG A N 1
ATOM 650 C CA . ARG A 1 86 ? -10.289 17.580 -5.861 1.00 96.62 86 ARG A CA 1
ATOM 651 C C . ARG A 1 86 ? -10.744 17.377 -4.413 1.00 96.62 86 ARG A C 1
ATOM 653 O O . ARG A 1 86 ? -10.917 18.376 -3.713 1.00 96.62 86 ARG A O 1
ATOM 660 N N . ILE A 1 87 ? -10.891 16.125 -3.975 1.00 97.81 87 ILE A N 1
ATOM 661 C CA . ILE A 1 87 ? -11.376 15.757 -2.630 1.00 97.81 87 ILE A CA 1
ATOM 662 C C . ILE A 1 87 ? -10.276 15.699 -1.553 1.00 97.81 87 ILE A C 1
ATOM 664 O O . ILE A 1 87 ? -10.583 15.478 -0.381 1.00 97.81 87 ILE A O 1
ATOM 668 N N . SER A 1 88 ? -9.003 15.901 -1.922 1.00 97.75 88 SER A N 1
ATOM 669 C CA . SER A 1 88 ? -7.839 15.657 -1.043 1.00 97.75 88 SER A CA 1
ATOM 670 C C . SER A 1 88 ? -7.070 16.906 -0.612 1.00 97.75 88 SER A C 1
ATOM 672 O O . SER A 1 88 ? -6.103 16.789 0.135 1.00 97.75 88 SER A O 1
ATOM 674 N N . LYS A 1 89 ? -7.521 18.106 -0.998 1.00 93.75 89 LYS A N 1
ATOM 675 C CA . LYS A 1 89 ? -6.874 19.397 -0.664 1.00 93.75 89 LYS A CA 1
ATOM 676 C C . LYS A 1 89 ? -6.571 19.584 0.825 1.00 93.75 89 LYS A C 1
ATOM 678 O O . LYS A 1 89 ? -5.641 20.290 1.201 1.00 93.75 89 LYS A O 1
ATOM 683 N N . ASP A 1 90 ? -7.410 18.991 1.670 1.00 93.19 90 ASP A N 1
ATOM 684 C CA . ASP A 1 90 ? -7.351 19.107 3.123 1.00 93.19 90 ASP A CA 1
ATOM 685 C C . ASP A 1 90 ? -6.699 17.880 3.798 1.00 93.19 90 ASP A C 1
ATOM 687 O O . ASP A 1 90 ? -6.446 17.908 5.007 1.00 93.19 90 ASP A O 1
ATOM 691 N N . ALA A 1 91 ? -6.422 16.824 3.027 1.00 96.88 91 ALA A N 1
ATOM 692 C CA . ALA A 1 91 ? -5.909 15.540 3.488 1.00 96.88 91 ALA A CA 1
ATOM 693 C C . ALA A 1 91 ? -4.396 15.581 3.747 1.00 96.88 91 ALA A C 1
ATOM 695 O O . ALA A 1 91 ? -3.679 16.371 3.133 1.00 96.88 91 ALA A O 1
ATOM 696 N N . VAL A 1 92 ? -3.889 14.702 4.613 1.00 96.75 92 VAL A N 1
ATOM 697 C CA . VAL A 1 92 ? -2.440 14.443 4.714 1.00 96.75 92 VAL A CA 1
ATOM 698 C C . VAL A 1 92 ? -2.049 13.380 3.686 1.00 96.75 92 VAL A C 1
ATOM 700 O O . VAL A 1 92 ? -2.589 12.275 3.720 1.00 96.75 92 VAL A O 1
ATOM 703 N N . VAL A 1 93 ? -1.128 13.699 2.776 1.00 96.44 93 VAL A N 1
ATOM 704 C CA . VAL A 1 93 ? -0.529 12.734 1.839 1.00 96.44 93 VAL A CA 1
ATOM 705 C C . VAL A 1 93 ? 0.685 12.092 2.506 1.00 96.44 93 VAL A C 1
ATOM 707 O O . VAL A 1 93 ? 1.518 12.779 3.095 1.00 96.44 93 VAL A O 1
ATOM 710 N N . ILE A 1 94 ? 0.759 10.765 2.471 1.00 96.06 94 ILE A N 1
ATOM 711 C CA . ILE A 1 94 ? 1.707 9.978 3.259 1.00 96.06 94 ILE A CA 1
ATOM 712 C C . ILE A 1 94 ? 2.395 8.966 2.353 1.00 96.06 94 ILE A C 1
ATOM 714 O O . ILE A 1 94 ? 1.735 8.144 1.718 1.00 96.06 94 ILE A O 1
ATOM 718 N N . GL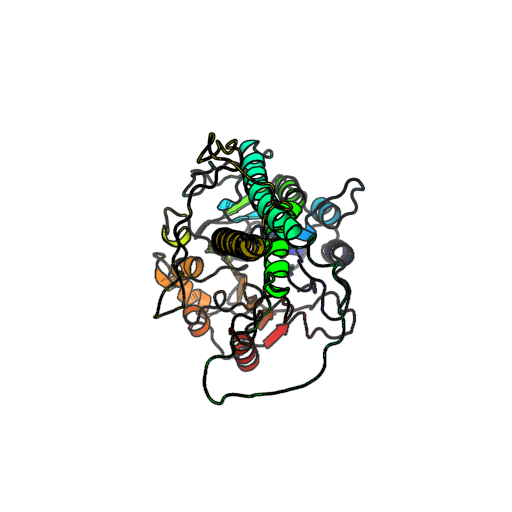N A 1 95 ? 3.721 9.025 2.313 1.00 91.75 95 GLN A N 1
ATOM 719 C CA . GLN A 1 95 ? 4.575 8.228 1.432 1.00 91.75 95 GLN A CA 1
ATOM 720 C C . GLN A 1 95 ? 5.798 7.699 2.205 1.00 91.75 95 GLN A C 1
ATOM 722 O O . GLN A 1 95 ? 6.140 8.241 3.263 1.00 91.75 95 GLN A O 1
ATOM 727 N N . PRO A 1 96 ? 6.478 6.636 1.735 1.00 87.06 96 PRO A N 1
ATOM 728 C CA . PRO A 1 96 ? 7.743 6.227 2.331 1.00 87.06 96 PRO A CA 1
ATOM 729 C C . PRO A 1 96 ? 8.816 7.293 2.110 1.00 87.06 96 PRO A C 1
ATOM 731 O O . PRO A 1 96 ? 8.779 8.052 1.141 1.00 87.06 96 PRO A O 1
ATOM 734 N N . TRP A 1 97 ? 9.794 7.354 3.014 1.00 80.44 97 TRP A N 1
ATOM 735 C CA . TRP A 1 97 ? 10.788 8.430 3.025 1.00 80.44 97 TRP A CA 1
ATOM 736 C C . TRP A 1 97 ? 11.586 8.571 1.723 1.00 80.44 97 TRP A C 1
ATOM 738 O O . TRP A 1 97 ? 12.012 9.671 1.392 1.00 80.44 97 TRP A O 1
ATOM 748 N N . THR A 1 98 ? 11.740 7.490 0.956 1.00 74.62 98 THR A N 1
ATOM 749 C CA . THR A 1 98 ? 12.415 7.473 -0.352 1.00 74.62 98 THR A CA 1
ATOM 750 C C . THR A 1 98 ? 11.717 8.306 -1.430 1.00 74.62 98 THR A C 1
ATOM 752 O O . THR A 1 98 ? 12.311 8.573 -2.472 1.00 74.62 98 THR A O 1
ATOM 755 N N . GLU A 1 99 ? 10.469 8.715 -1.199 1.00 77.44 99 GLU A N 1
ATOM 756 C CA . GLU A 1 99 ? 9.689 9.549 -2.115 1.00 77.44 99 GLU A CA 1
ATOM 757 C C . GLU A 1 99 ? 9.901 11.054 -1.911 1.00 77.44 99 GLU A C 1
ATOM 759 O O . GLU A 1 99 ? 9.478 11.834 -2.762 1.00 77.44 99 GLU A O 1
ATOM 764 N N . ASP A 1 100 ? 10.536 11.476 -0.811 1.00 74.75 100 ASP A N 1
ATOM 765 C CA . ASP A 1 100 ? 10.662 12.893 -0.460 1.00 74.75 100 ASP A CA 1
ATOM 766 C C . ASP A 1 100 ? 11.439 13.662 -1.556 1.00 74.75 100 ASP A C 1
ATOM 768 O O . ASP A 1 100 ? 12.615 13.375 -1.825 1.00 74.75 100 ASP A O 1
ATOM 772 N N . PRO A 1 101 ? 10.818 14.666 -2.208 1.00 66.12 101 PRO A N 1
ATOM 773 C CA . PRO A 1 101 ? 11.418 15.388 -3.328 1.00 66.12 101 PRO A CA 1
ATOM 774 C C . PRO A 1 101 ? 12.573 16.305 -2.924 1.00 66.12 101 PRO A C 1
ATOM 776 O O . PRO A 1 101 ? 13.281 16.815 -3.797 1.00 66.12 101 PRO A O 1
ATOM 779 N N . THR A 1 102 ? 12.760 16.539 -1.625 1.00 66.50 102 THR A N 1
ATOM 780 C CA . THR A 1 102 ? 13.834 17.358 -1.055 1.00 66.50 102 THR A CA 1
ATOM 781 C C . THR A 1 102 ? 15.088 16.543 -0.723 1.00 66.50 102 THR A C 1
ATOM 783 O O . THR A 1 102 ? 16.108 17.116 -0.329 1.00 66.50 102 THR A O 1
ATOM 786 N N . LEU A 1 103 ? 15.053 15.215 -0.887 1.00 63.53 103 LEU A N 1
ATOM 787 C CA . LEU A 1 103 ? 16.223 14.365 -0.684 1.00 63.53 103 LEU A CA 1
ATOM 788 C C . LEU A 1 103 ? 17.229 14.468 -1.830 1.00 63.53 103 LEU A C 1
ATOM 790 O O . LEU A 1 103 ? 16.897 14.598 -3.009 1.00 63.53 103 LEU A O 1
ATOM 794 N N . LYS A 1 104 ? 18.503 14.337 -1.460 1.00 57.56 104 LYS A N 1
ATOM 795 C CA . LYS A 1 104 ? 19.600 14.128 -2.407 1.00 57.56 104 LYS A CA 1
ATOM 796 C C . LYS A 1 104 ? 19.514 12.707 -2.962 1.00 57.56 104 LYS A C 1
ATOM 798 O O . LYS A 1 104 ? 19.165 11.780 -2.237 1.00 57.56 104 LYS A O 1
ATOM 803 N N . THR A 1 105 ? 19.935 12.508 -4.208 1.00 55.12 105 THR A N 1
ATOM 804 C CA . THR A 1 105 ? 19.934 11.194 -4.886 1.00 55.12 105 THR A CA 1
ATOM 805 C C . THR A 1 105 ? 20.821 10.130 -4.223 1.00 55.12 105 THR A C 1
ATOM 807 O O . THR A 1 105 ? 20.738 8.961 -4.580 1.00 55.12 105 THR A O 1
ATOM 810 N N . ASN A 1 106 ? 21.655 10.516 -3.252 1.00 52.75 106 ASN A N 1
ATOM 811 C CA . ASN A 1 106 ? 22.485 9.634 -2.429 1.00 52.75 106 ASN A CA 1
ATOM 812 C C . ASN A 1 106 ? 22.100 9.632 -0.931 1.00 52.75 106 ASN A C 1
ATOM 814 O O . ASN A 1 106 ? 22.907 9.214 -0.098 1.00 52.75 106 ASN A O 1
ATOM 818 N N . ALA A 1 107 ? 20.912 10.127 -0.567 1.00 56.06 107 ALA A N 1
ATOM 819 C CA . ALA A 1 107 ? 20.450 10.149 0.819 1.00 56.06 107 ALA A CA 1
ATOM 820 C C . ALA A 1 107 ? 20.277 8.730 1.391 1.00 56.06 107 ALA A C 1
ATOM 822 O O . ALA A 1 107 ? 19.728 7.840 0.744 1.00 56.06 107 ALA A O 1
ATOM 823 N N . ARG A 1 108 ? 20.739 8.523 2.631 1.00 61.50 108 ARG A N 1
ATOM 824 C CA . ARG A 1 108 ? 20.659 7.232 3.344 1.00 61.50 108 ARG A CA 1
ATOM 825 C C . ARG A 1 108 ? 19.630 7.221 4.481 1.00 61.50 108 ARG A C 1
ATOM 827 O O . ARG A 1 108 ? 19.345 6.156 5.026 1.00 61.50 108 ARG A O 1
ATOM 834 N N . ALA A 1 109 ? 19.049 8.378 4.779 1.00 63.81 109 ALA A N 1
ATOM 835 C CA . ALA A 1 109 ? 17.977 8.617 5.736 1.00 63.81 109 ALA A CA 1
ATOM 836 C C . ALA A 1 109 ? 17.164 9.859 5.298 1.00 63.81 109 ALA A C 1
ATOM 838 O O . ALA A 1 109 ? 17.614 10.578 4.397 1.00 63.81 109 ALA A O 1
ATOM 839 N N . PRO A 1 110 ? 15.988 10.126 5.906 1.00 73.88 110 PRO A N 1
ATOM 840 C CA . PRO A 1 110 ? 15.263 11.383 5.732 1.00 73.88 110 PRO A CA 1
ATOM 841 C C . PRO A 1 110 ? 16.136 12.607 6.046 1.00 73.88 110 PRO A C 1
ATOM 843 O O . PRO A 1 110 ? 17.102 12.515 6.806 1.00 73.88 110 PRO A O 1
ATOM 846 N N . ASN A 1 111 ? 15.752 13.777 5.530 1.00 67.44 111 ASN A N 1
ATOM 847 C CA . ASN A 1 111 ? 16.346 15.042 5.963 1.00 67.44 111 ASN A CA 1
ATOM 848 C C . ASN A 1 111 ? 16.161 15.222 7.487 1.00 67.44 111 ASN A C 1
ATOM 850 O O . ASN A 1 111 ? 15.159 14.795 8.061 1.00 67.44 111 ASN A O 1
ATOM 854 N N . SER A 1 112 ? 17.128 15.852 8.162 1.00 50.91 112 SER A N 1
ATOM 855 C CA . SER A 1 112 ? 17.234 15.903 9.635 1.00 50.91 112 SER A CA 1
ATOM 856 C C . SER A 1 112 ? 16.281 16.895 10.332 1.00 50.91 112 SER A C 1
ATOM 858 O O . SER A 1 112 ? 16.585 17.455 11.384 1.00 50.91 112 SER A O 1
ATOM 860 N N . ALA A 1 113 ? 15.089 17.058 9.766 1.00 44.69 113 ALA A N 1
ATOM 861 C CA . ALA A 1 113 ? 13.865 17.535 10.395 1.00 44.69 113 ALA A CA 1
ATOM 862 C C . ALA A 1 113 ? 12.696 16.875 9.642 1.00 44.69 113 ALA A C 1
ATOM 864 O O . ALA A 1 113 ? 12.752 16.776 8.417 1.00 44.69 113 ALA A O 1
ATOM 865 N N . GLY A 1 114 ? 11.648 16.421 10.343 1.00 45.12 114 GLY A N 1
ATOM 866 C CA . GLY A 1 114 ? 10.486 15.802 9.687 1.00 45.12 114 GLY A CA 1
ATOM 867 C C . GLY A 1 114 ? 9.889 16.755 8.647 1.00 45.12 114 GLY A C 1
ATOM 868 O O . GLY A 1 114 ? 9.502 17.868 8.999 1.00 45.12 114 GLY A O 1
ATOM 869 N N . SER A 1 115 ? 9.874 16.349 7.375 1.00 43.84 115 SER A N 1
ATOM 870 C CA . SER A 1 115 ? 9.770 17.248 6.218 1.00 43.84 115 SER A CA 1
ATOM 871 C C . SER A 1 115 ? 8.347 17.746 5.933 1.00 43.84 115 SER A C 1
ATOM 873 O O . SER A 1 115 ? 7.748 17.471 4.894 1.00 43.84 115 SER A O 1
ATOM 875 N N . SER A 1 116 ? 7.816 18.567 6.842 1.00 42.62 116 SER A N 1
ATOM 876 C CA . SER A 1 116 ? 6.565 19.315 6.672 1.00 42.62 116 SER A CA 1
ATOM 877 C C . SER A 1 116 ? 6.718 20.445 5.635 1.00 42.62 116 SER A C 1
ATOM 879 O O . SER A 1 116 ? 6.747 21.626 5.990 1.00 42.62 116 SER A O 1
ATOM 881 N N . GLY A 1 117 ? 6.860 20.099 4.351 1.00 45.53 117 GLY A N 1
ATOM 882 C CA . GLY A 1 117 ? 7.029 21.092 3.287 1.00 45.53 117 GLY A CA 1
ATOM 883 C C . GLY A 1 117 ? 7.421 20.554 1.910 1.00 45.53 117 GLY A C 1
ATOM 884 O O . GLY A 1 117 ? 8.464 20.937 1.389 1.00 45.53 117 GLY A O 1
ATOM 885 N N . ALA A 1 118 ? 6.559 19.763 1.263 1.00 48.22 118 ALA A N 1
ATOM 886 C CA . ALA A 1 118 ? 6.715 19.370 -0.147 1.00 48.22 118 ALA A CA 1
ATOM 887 C C . ALA A 1 118 ? 6.396 20.524 -1.132 1.00 48.22 118 ALA A C 1
ATOM 889 O O . ALA A 1 118 ? 5.623 20.368 -2.077 1.00 48.22 118 ALA A O 1
ATOM 890 N N . LYS A 1 119 ? 6.952 21.724 -0.907 1.00 45.81 119 LYS A N 1
ATOM 891 C CA . LYS A 1 119 ? 6.653 22.914 -1.721 1.00 45.81 119 LYS A CA 1
ATOM 892 C C . LYS A 1 119 ? 7.416 22.914 -3.044 1.00 45.81 119 LYS A C 1
ATOM 894 O O . LYS A 1 119 ? 8.407 23.618 -3.220 1.00 45.81 119 LYS A O 1
ATOM 899 N N . GLY A 1 120 ? 6.863 22.156 -3.986 1.00 52.53 120 GLY A N 1
ATOM 900 C CA . GLY A 1 120 ? 7.272 22.102 -5.384 1.00 52.53 120 GLY A CA 1
ATOM 901 C C . GLY A 1 120 ? 8.056 20.840 -5.740 1.00 52.53 120 GLY A C 1
ATOM 902 O O . GLY A 1 120 ? 8.814 20.291 -4.943 1.00 52.53 120 GLY A O 1
ATOM 903 N N . LEU A 1 121 ? 7.889 20.400 -6.987 1.00 53.94 121 LEU A N 1
ATOM 904 C CA . LEU A 1 121 ? 8.738 19.383 -7.598 1.00 53.94 121 LEU A CA 1
ATOM 905 C C . LEU A 1 121 ? 10.169 19.920 -7.704 1.00 53.94 121 LEU A C 1
ATOM 907 O O . LEU A 1 121 ? 10.418 20.848 -8.475 1.00 53.94 121 LEU A O 1
ATOM 911 N N . SER A 1 122 ? 11.119 19.333 -6.971 1.00 55.22 122 SER A N 1
ATOM 912 C CA . SER A 1 122 ? 12.527 19.665 -7.186 1.00 55.22 122 SER A CA 1
ATOM 913 C C . SER A 1 122 ? 12.948 19.192 -8.581 1.00 55.22 122 SER A C 1
ATOM 915 O O . SER A 1 122 ? 12.635 18.072 -9.000 1.00 55.22 122 SER A O 1
ATOM 917 N N . ALA A 1 123 ? 13.658 20.046 -9.324 1.00 48.03 123 ALA A N 1
ATOM 918 C CA . ALA A 1 123 ? 14.103 19.711 -10.678 1.00 48.03 123 ALA A CA 1
ATOM 919 C C . ALA A 1 123 ? 14.958 18.430 -10.693 1.00 48.03 123 ALA A C 1
ATOM 921 O O . ALA A 1 123 ? 14.834 17.622 -11.608 1.00 48.03 123 ALA A O 1
ATOM 922 N N . LEU A 1 124 ? 15.741 18.205 -9.631 1.00 45.09 124 LEU A N 1
ATOM 923 C CA . LEU A 1 124 ? 16.572 17.015 -9.441 1.00 45.09 124 LEU A CA 1
ATOM 924 C C . LEU A 1 124 ? 15.748 15.728 -9.261 1.00 45.09 124 LEU A C 1
ATOM 926 O O . LEU A 1 124 ? 16.116 14.708 -9.837 1.00 45.09 124 LEU A O 1
ATOM 930 N N . HIS A 1 125 ? 14.627 15.754 -8.525 1.00 53.84 125 HIS A N 1
ATOM 931 C CA . HIS A 1 125 ? 13.748 14.579 -8.395 1.00 53.84 125 HIS A CA 1
ATOM 932 C C . HIS A 1 125 ? 13.006 14.285 -9.711 1.00 53.84 125 HIS A C 1
ATOM 934 O O . HIS A 1 125 ? 12.806 13.129 -10.074 1.00 53.84 125 HIS A O 1
ATOM 940 N N . VAL A 1 126 ? 12.641 15.316 -10.483 1.00 53.34 126 VAL A N 1
ATOM 941 C CA . VAL A 1 126 ? 12.061 15.121 -11.826 1.00 53.34 126 VAL A CA 1
ATOM 942 C C . VAL A 1 126 ? 13.100 14.569 -12.809 1.00 53.34 126 VAL A C 1
ATOM 944 O O . VAL A 1 126 ? 12.766 13.701 -13.610 1.00 53.34 126 VAL A O 1
ATOM 947 N N . GLN A 1 127 ? 14.353 15.020 -12.730 1.00 47.44 127 GLN A N 1
ATOM 948 C CA . GLN A 1 127 ? 15.458 14.523 -13.557 1.00 47.44 127 GLN A CA 1
ATOM 949 C C . GLN A 1 127 ? 15.871 13.088 -13.201 1.00 47.44 127 GLN A C 1
ATOM 951 O O . GLN A 1 127 ? 16.177 12.315 -14.105 1.00 47.44 127 GLN A O 1
ATOM 956 N N . SER A 1 128 ? 15.857 12.692 -11.923 1.00 49.94 128 SER A N 1
ATOM 957 C CA . SER A 1 128 ? 16.156 11.304 -11.538 1.00 49.94 128 SER A CA 1
ATOM 958 C C . SER A 1 128 ? 15.050 10.334 -11.967 1.00 49.94 128 SER A C 1
ATOM 960 O O . SER A 1 128 ? 15.358 9.239 -12.438 1.00 49.94 128 SER A O 1
ATOM 962 N N . LEU A 1 129 ? 13.779 10.753 -11.898 1.00 55.09 129 LEU A N 1
ATOM 963 C CA . LEU A 1 129 ? 12.657 10.035 -12.514 1.00 55.09 129 LEU A CA 1
ATOM 964 C C . LEU A 1 129 ? 12.851 9.898 -14.033 1.00 55.09 129 LEU A C 1
ATOM 966 O O . LEU A 1 129 ? 12.825 8.784 -14.545 1.00 55.09 129 LEU A O 1
ATOM 970 N N . ASP A 1 130 ? 13.109 11.001 -14.743 1.00 49.16 130 ASP A N 1
ATOM 971 C CA . ASP A 1 130 ? 13.344 11.004 -16.197 1.00 49.16 130 ASP A CA 1
ATOM 972 C C . ASP A 1 130 ? 14.511 10.087 -16.609 1.00 49.16 130 ASP A C 1
ATOM 974 O O . ASP A 1 130 ? 14.390 9.320 -17.563 1.00 49.16 130 ASP A O 1
ATOM 978 N N . ALA A 1 131 ? 15.606 10.074 -15.845 1.00 49.16 131 ALA A N 1
ATOM 979 C CA . ALA A 1 131 ? 16.737 9.179 -16.076 1.00 49.16 131 ALA A CA 1
ATOM 980 C C . ALA A 1 131 ? 16.365 7.690 -15.922 1.00 49.16 131 ALA A C 1
ATOM 982 O O . ALA A 1 131 ? 16.740 6.877 -16.770 1.00 49.16 131 ALA A O 1
ATOM 983 N N . MET A 1 132 ? 15.589 7.315 -14.895 1.00 50.56 132 MET A N 1
ATOM 984 C CA . MET A 1 132 ? 15.092 5.934 -14.774 1.00 50.56 132 MET A CA 1
ATOM 985 C C . MET A 1 132 ? 14.095 5.588 -15.887 1.00 50.56 132 MET A C 1
ATOM 987 O O . MET A 1 132 ? 14.125 4.477 -16.420 1.00 50.56 132 MET A O 1
ATOM 991 N N . HIS A 1 133 ? 13.257 6.543 -16.296 1.00 53.03 133 HIS A N 1
ATOM 992 C CA . HIS A 1 133 ? 12.324 6.367 -17.406 1.00 53.03 133 HIS A CA 1
ATOM 993 C C . HIS A 1 133 ? 13.061 6.150 -18.735 1.00 53.03 133 HIS A C 1
ATOM 995 O O . HIS A 1 133 ? 12.693 5.240 -19.471 1.00 53.03 133 HIS A O 1
ATOM 1001 N N . LYS A 1 134 ? 14.140 6.893 -19.020 1.00 51.38 134 LYS A N 1
ATOM 1002 C CA . LYS A 1 134 ? 15.007 6.688 -20.198 1.00 51.38 134 LYS A CA 1
ATOM 1003 C C . LYS A 1 134 ? 15.616 5.284 -20.246 1.00 51.38 134 LYS A C 1
ATOM 1005 O O . LYS A 1 134 ? 15.659 4.681 -21.316 1.00 51.38 134 LYS A O 1
ATOM 1010 N N . ILE A 1 135 ? 16.050 4.740 -19.105 1.00 52.25 135 ILE A N 1
ATOM 1011 C CA . ILE A 1 135 ? 16.586 3.368 -19.016 1.00 52.25 135 ILE A CA 1
ATOM 1012 C C . ILE A 1 135 ? 15.488 2.338 -19.330 1.00 52.25 135 ILE A C 1
ATOM 1014 O O . ILE A 1 135 ? 15.693 1.448 -20.156 1.00 52.25 135 ILE A O 1
ATOM 1018 N N . ALA A 1 136 ? 14.308 2.489 -18.726 1.00 51.75 136 ALA A N 1
ATOM 1019 C CA . ALA A 1 136 ? 13.131 1.663 -19.002 1.00 51.75 136 ALA A CA 1
ATOM 1020 C C . ALA A 1 136 ? 12.718 1.703 -20.491 1.00 51.75 136 ALA A C 1
ATOM 1022 O O . ALA A 1 136 ? 12.529 0.663 -21.124 1.00 51.75 136 ALA A O 1
ATOM 1023 N N . ASP A 1 137 ? 12.647 2.899 -21.069 1.00 53.69 137 ASP A N 1
ATOM 1024 C CA . ASP A 1 137 ? 12.287 3.169 -22.465 1.00 53.69 137 ASP A CA 1
ATOM 1025 C C . ASP A 1 137 ? 13.305 2.569 -23.458 1.00 53.69 137 ASP A C 1
ATOM 1027 O O . ASP A 1 137 ? 12.932 1.970 -24.471 1.00 53.69 137 ASP A O 1
ATOM 1031 N N . ALA A 1 138 ? 14.602 2.634 -23.134 1.00 56.12 138 ALA A N 1
ATOM 1032 C CA . ALA A 1 138 ? 15.660 1.986 -23.906 1.00 56.12 138 ALA A CA 1
ATOM 1033 C C . ALA A 1 138 ? 15.515 0.453 -23.931 1.00 56.12 138 ALA A C 1
ATOM 1035 O O . ALA A 1 138 ? 15.719 -0.158 -24.984 1.00 56.12 138 ALA A O 1
ATOM 1036 N N . VAL A 1 139 ? 15.112 -0.174 -22.817 1.00 54.28 139 VAL A N 1
ATOM 1037 C CA . VAL A 1 139 ? 14.835 -1.622 -22.763 1.00 54.28 139 VAL A CA 1
ATOM 1038 C C . VAL A 1 139 ? 13.639 -1.986 -23.649 1.00 54.28 139 VAL A C 1
ATOM 1040 O O . VAL A 1 139 ? 13.756 -2.913 -24.452 1.00 54.28 139 VAL A O 1
ATOM 1043 N N . VAL A 1 140 ? 12.529 -1.240 -23.586 1.00 57.19 140 VAL A N 1
ATOM 1044 C CA . VAL A 1 140 ? 11.344 -1.489 -24.438 1.00 57.19 140 VAL A CA 1
ATOM 1045 C C . VAL A 1 140 ? 11.706 -1.385 -25.919 1.00 57.19 140 VAL A C 1
ATOM 1047 O O . VAL A 1 140 ? 11.460 -2.322 -26.680 1.00 57.19 140 VAL A O 1
ATOM 1050 N N . LYS A 1 141 ? 12.366 -0.296 -26.327 1.00 58.94 141 LYS A N 1
ATOM 1051 C CA . LYS A 1 141 ? 12.793 -0.073 -27.720 1.00 58.94 141 LYS A CA 1
ATOM 1052 C C . LYS A 1 141 ? 13.739 -1.166 -28.218 1.00 58.94 141 LYS A C 1
ATOM 1054 O O . LYS A 1 141 ? 13.614 -1.618 -29.355 1.00 58.94 141 LYS A O 1
ATOM 1059 N N . ARG A 1 142 ? 14.652 -1.648 -27.365 1.00 59.31 142 ARG A N 1
ATOM 1060 C CA . ARG A 1 142 ? 15.587 -2.731 -27.713 1.00 59.31 142 ARG A CA 1
ATOM 1061 C C . ARG A 1 142 ? 14.897 -4.080 -27.925 1.00 59.31 142 ARG A C 1
ATOM 1063 O O . ARG A 1 142 ? 15.443 -4.903 -28.653 1.00 59.31 142 ARG A O 1
ATOM 1070 N N . VAL A 1 143 ? 13.736 -4.297 -27.307 1.00 55.03 143 VAL A N 1
ATOM 1071 C CA . VAL A 1 143 ? 12.931 -5.525 -27.416 1.00 55.03 143 VAL A CA 1
ATOM 1072 C C . VAL A 1 143 ? 11.928 -5.447 -28.567 1.00 55.03 143 VAL A C 1
ATOM 1074 O O . VAL A 1 143 ? 11.768 -6.438 -29.275 1.00 55.03 143 VAL A O 1
ATOM 1077 N N . GLY A 1 144 ? 11.327 -4.276 -28.810 1.00 53.19 144 GLY A N 1
ATOM 1078 C CA . GLY A 1 144 ? 10.519 -4.013 -30.007 1.00 53.19 144 GLY A CA 1
ATOM 1079 C C . GLY A 1 144 ? 11.319 -4.251 -31.290 1.00 53.19 144 GLY A C 1
ATOM 1080 O O . GLY A 1 144 ? 10.902 -5.032 -32.133 1.00 53.19 144 GLY A O 1
ATOM 1081 N N . ALA A 1 145 ? 12.560 -3.756 -31.354 1.00 54.38 145 ALA A N 1
ATOM 1082 C CA . ALA A 1 145 ? 13.498 -4.009 -32.457 1.00 54.38 145 ALA A CA 1
ATOM 1083 C C . ALA A 1 145 ? 14.026 -5.471 -32.562 1.00 54.38 145 ALA A C 1
ATOM 1085 O O . ALA A 1 145 ? 15.055 -5.726 -33.197 1.00 54.38 145 ALA A O 1
ATOM 1086 N N . MET A 1 146 ? 13.365 -6.436 -31.908 1.00 52.28 146 MET A N 1
ATOM 1087 C CA . MET A 1 146 ? 13.511 -7.884 -32.136 1.00 52.28 146 MET A CA 1
ATOM 1088 C C . MET A 1 146 ? 12.224 -8.532 -32.679 1.00 52.28 146 MET A C 1
ATOM 1090 O O . MET A 1 146 ? 12.160 -9.756 -32.773 1.00 52.28 146 MET A O 1
ATOM 1094 N N . GLN A 1 147 ? 11.197 -7.733 -32.979 1.00 45.62 147 GLN A N 1
ATOM 1095 C CA . GLN A 1 147 ? 9.903 -8.168 -33.503 1.00 45.62 147 GLN A CA 1
ATOM 1096 C C . GLN A 1 147 ? 9.821 -7.978 -35.026 1.00 45.62 147 GLN A C 1
ATOM 1098 O O . GLN A 1 147 ? 9.321 -8.859 -35.716 1.00 45.62 147 GLN A O 1
ATOM 1103 N N . ASP A 1 148 ? 10.394 -6.890 -35.546 1.00 43.84 148 ASP A N 1
ATOM 1104 C CA . ASP A 1 148 ? 10.290 -6.446 -36.947 1.00 43.84 148 ASP A CA 1
ATOM 1105 C C . ASP A 1 148 ? 11.214 -7.218 -37.924 1.00 43.84 148 ASP A C 1
ATOM 1107 O O . ASP A 1 148 ? 11.899 -6.617 -38.752 1.00 43.84 148 ASP A O 1
ATOM 1111 N N . GLY A 1 149 ? 11.324 -8.545 -37.797 1.00 43.91 149 GLY A N 1
ATOM 1112 C CA . GLY A 1 149 ? 12.327 -9.317 -38.547 1.00 43.91 149 GLY A CA 1
ATOM 1113 C C . GLY A 1 149 ? 12.079 -10.817 -38.678 1.00 43.91 149 GLY A C 1
ATOM 1114 O O . GLY A 1 149 ? 13.056 -11.560 -38.707 1.00 43.91 149 GLY A O 1
ATOM 1115 N N . ASP A 1 150 ? 10.815 -11.256 -38.689 1.00 40.19 150 ASP A N 1
ATOM 1116 C CA . ASP A 1 150 ? 10.436 -12.684 -38.709 1.00 40.19 150 ASP A CA 1
ATOM 1117 C C . ASP A 1 150 ? 9.014 -12.930 -39.299 1.00 40.19 150 ASP A C 1
ATOM 1119 O O . ASP A 1 150 ? 8.317 -13.846 -38.874 1.00 40.19 150 ASP A O 1
ATOM 1123 N N . GLU A 1 151 ? 8.551 -12.107 -40.257 1.00 34.44 151 GLU A N 1
ATOM 1124 C CA . GLU A 1 151 ? 7.226 -12.252 -40.920 1.00 34.44 151 GLU A CA 1
ATOM 1125 C C . GLU A 1 151 ? 7.295 -12.334 -42.466 1.00 34.44 151 GLU A C 1
ATOM 1127 O O . GLU A 1 151 ? 6.327 -12.022 -43.157 1.00 34.44 151 GLU A O 1
ATOM 1132 N N . SER A 1 152 ? 8.428 -12.755 -43.045 1.00 31.98 152 SER A N 1
ATOM 1133 C CA . SER A 1 152 ? 8.546 -12.924 -44.506 1.00 31.98 152 SER A CA 1
ATOM 1134 C C . SER A 1 152 ? 9.518 -14.032 -44.936 1.00 31.98 152 SER A C 1
ATOM 1136 O O . SER A 1 152 ? 10.644 -13.751 -45.340 1.00 31.98 152 SER A O 1
ATOM 1138 N N . GLU A 1 153 ? 9.065 -15.282 -44.898 1.00 33.31 153 GLU A N 1
ATOM 1139 C CA . GLU A 1 153 ? 9.520 -16.345 -45.808 1.00 33.31 153 GLU A CA 1
ATOM 1140 C C . GLU A 1 153 ? 8.390 -17.386 -45.911 1.00 33.31 153 GLU A C 1
ATOM 1142 O O . GLU A 1 153 ? 7.787 -17.762 -44.904 1.00 33.31 153 GLU A O 1
ATOM 1147 N N . GLU A 1 154 ? 8.022 -17.765 -47.136 1.00 31.89 154 GLU A N 1
ATOM 1148 C CA . GLU A 1 154 ? 6.882 -18.649 -47.406 1.00 31.89 154 GLU A CA 1
ATOM 1149 C C . GLU A 1 154 ? 7.280 -20.115 -47.175 1.00 31.89 154 GLU A C 1
ATOM 1151 O O . GLU A 1 154 ? 8.356 -20.551 -47.581 1.00 31.89 154 GLU A O 1
ATOM 1156 N N . GLY A 1 155 ? 6.423 -20.885 -46.502 1.00 28.81 155 GLY A N 1
ATOM 1157 C CA . GLY A 1 155 ? 6.704 -22.287 -46.197 1.00 28.81 155 GLY A CA 1
ATOM 1158 C C . GLY A 1 155 ? 6.386 -23.212 -47.369 1.00 28.81 155 GLY A C 1
ATOM 1159 O O . GLY A 1 155 ? 5.222 -23.556 -47.562 1.00 28.81 155 GLY A O 1
ATOM 1160 N N . GLU A 1 156 ? 7.406 -23.663 -48.102 1.00 27.58 156 GLU A N 1
ATOM 1161 C CA . GLU A 1 156 ? 7.272 -24.835 -48.978 1.00 27.58 156 GLU A CA 1
ATOM 1162 C C . GLU A 1 156 ? 7.055 -26.107 -48.139 1.00 27.58 156 GLU A C 1
ATOM 1164 O O . GLU A 1 156 ? 7.766 -26.364 -47.163 1.00 27.58 156 GLU A O 1
ATOM 1169 N N . GLU A 1 157 ? 6.076 -26.929 -48.525 1.00 30.06 157 GLU A N 1
ATOM 1170 C CA . GLU A 1 157 ? 5.852 -28.240 -47.913 1.00 30.06 157 GLU A CA 1
ATOM 1171 C C . GLU A 1 157 ? 6.929 -29.238 -48.367 1.00 30.06 157 GLU A C 1
ATOM 1173 O O . GLU A 1 157 ? 7.060 -29.526 -49.557 1.00 30.06 157 GLU A O 1
ATOM 1178 N N . LEU A 1 158 ? 7.650 -29.841 -47.416 1.00 27.69 158 LEU A N 1
ATOM 1179 C CA . LEU A 1 158 ? 8.466 -31.033 -47.663 1.00 27.69 158 LEU A CA 1
ATOM 1180 C C . LEU A 1 158 ? 8.092 -32.155 -46.690 1.00 27.69 158 LEU A C 1
ATOM 1182 O O . LEU A 1 158 ? 7.920 -31.946 -45.490 1.00 27.69 158 LEU A O 1
ATOM 1186 N N . SER A 1 159 ? 7.913 -33.347 -47.255 1.00 26.50 159 SER A N 1
ATOM 1187 C CA . SER A 1 159 ? 7.230 -34.487 -46.640 1.00 26.50 159 SER A CA 1
ATOM 1188 C C . SER A 1 159 ? 8.128 -35.394 -45.794 1.00 26.50 159 SER A C 1
ATOM 1190 O O . SER A 1 159 ? 9.339 -35.436 -45.986 1.00 26.50 159 SER A O 1
ATOM 1192 N N . ASP A 1 160 ? 7.477 -36.188 -44.937 1.00 30.36 160 ASP A N 1
ATOM 1193 C CA . ASP A 1 160 ? 7.981 -37.364 -44.209 1.00 30.36 160 ASP A CA 1
ATOM 1194 C C . ASP A 1 160 ? 9.327 -37.958 -44.674 1.00 30.36 160 ASP A C 1
ATOM 1196 O O . ASP A 1 160 ? 9.456 -38.460 -45.794 1.00 30.36 160 ASP A O 1
ATOM 1200 N N . SER A 1 161 ? 10.274 -38.115 -43.741 1.00 27.33 161 SER A N 1
ATOM 1201 C CA . SER A 1 161 ? 10.535 -39.441 -43.137 1.00 27.33 161 SER A CA 1
ATOM 1202 C C . SER A 1 161 ? 11.745 -39.461 -42.177 1.00 27.33 161 SER A C 1
ATOM 1204 O O . SER A 1 161 ? 12.553 -38.541 -42.134 1.00 27.33 161 SER A O 1
ATOM 1206 N N . ALA A 1 162 ? 11.867 -40.587 -41.456 1.00 25.98 162 ALA A N 1
ATOM 1207 C CA . ALA A 1 162 ? 13.030 -41.087 -40.707 1.00 25.98 162 ALA A CA 1
ATOM 1208 C C . ALA A 1 162 ? 13.350 -40.519 -39.299 1.00 25.98 162 ALA A C 1
ATOM 1210 O O . ALA A 1 162 ? 13.816 -39.401 -39.125 1.00 25.98 162 ALA A O 1
ATOM 1211 N N . GLY A 1 163 ? 13.298 -41.427 -38.310 1.00 24.81 163 GLY A N 1
ATOM 1212 C CA . GLY A 1 163 ? 14.313 -41.505 -37.248 1.00 24.81 163 GLY A CA 1
ATOM 1213 C C . GLY A 1 163 ? 14.032 -40.790 -35.922 1.00 24.81 163 GLY A C 1
ATOM 1214 O O . GLY A 1 163 ? 14.542 -39.702 -35.685 1.00 24.81 163 GLY A O 1
ATOM 1215 N N . VAL A 1 164 ? 13.365 -41.474 -34.984 1.00 29.55 164 VAL A N 1
ATOM 1216 C CA . VAL A 1 164 ? 13.453 -41.140 -33.549 1.00 29.55 164 VAL A CA 1
ATOM 1217 C C . VAL A 1 164 ? 14.623 -41.916 -32.925 1.00 29.55 164 VAL A C 1
ATOM 1219 O O . VAL A 1 164 ? 14.539 -43.145 -32.855 1.00 29.55 164 VAL A O 1
ATOM 1222 N N . PRO A 1 165 ? 15.696 -41.259 -32.448 1.00 27.02 165 PRO A N 1
ATOM 1223 C CA . PRO A 1 165 ? 16.665 -41.894 -31.563 1.00 27.02 165 PRO A CA 1
ATOM 1224 C C . PRO A 1 165 ? 16.117 -41.940 -30.120 1.00 27.02 165 PRO A C 1
ATOM 1226 O O . PRO A 1 165 ? 15.518 -40.960 -29.668 1.00 27.02 165 PRO A O 1
ATOM 1229 N N . PRO A 1 166 ? 16.309 -43.041 -29.372 1.00 35.97 166 PRO A N 1
ATOM 1230 C CA . PRO A 1 166 ? 16.059 -43.053 -27.935 1.00 35.97 166 PRO A CA 1
ATOM 1231 C C . PRO A 1 166 ? 17.152 -42.276 -27.182 1.00 35.97 166 PRO A C 1
ATOM 1233 O O . PRO A 1 166 ? 18.298 -42.234 -27.619 1.00 35.97 166 PRO A O 1
ATOM 1236 N N . ASP A 1 167 ? 16.774 -41.726 -26.026 1.00 33.50 167 ASP A N 1
ATOM 1237 C CA . ASP A 1 167 ? 17.621 -41.097 -25.002 1.00 33.50 167 ASP A CA 1
ATOM 1238 C C . ASP A 1 167 ? 18.506 -39.903 -25.426 1.00 33.50 167 ASP A C 1
ATOM 1240 O O . ASP A 1 167 ? 19.546 -40.037 -26.064 1.00 33.50 167 ASP A O 1
ATOM 1244 N N . GLY A 1 168 ? 18.159 -38.707 -24.929 1.00 29.38 168 GLY A N 1
ATOM 1245 C CA . GLY A 1 168 ? 19.037 -37.530 -24.973 1.00 29.38 168 GLY A CA 1
ATOM 1246 C C . GLY A 1 168 ? 18.325 -36.213 -25.286 1.00 29.38 168 GLY A C 1
ATOM 1247 O O . GLY A 1 168 ? 17.933 -35.970 -26.417 1.00 29.38 168 GLY A O 1
ATOM 1248 N N . GLN A 1 169 ? 18.194 -35.358 -24.263 1.00 31.39 169 GLN A N 1
ATOM 1249 C CA . GLN A 1 169 ? 17.934 -33.903 -24.315 1.00 31.39 169 GLN A CA 1
ATOM 1250 C C . GLN A 1 169 ? 17.407 -33.331 -25.654 1.00 31.39 169 GLN A C 1
ATOM 1252 O O . GLN A 1 169 ? 18.176 -32.857 -26.487 1.00 31.39 169 GLN A O 1
ATOM 1257 N N . ALA A 1 170 ? 16.079 -33.281 -25.815 1.00 25.02 170 ALA A N 1
ATOM 1258 C CA . ALA A 1 170 ? 15.438 -32.651 -26.969 1.00 25.02 170 ALA A CA 1
ATOM 1259 C C . ALA A 1 170 ? 15.723 -31.133 -27.026 1.00 25.02 170 ALA A C 1
ATOM 1261 O O . ALA A 1 170 ? 15.095 -30.328 -26.333 1.00 25.02 170 ALA A O 1
ATOM 1262 N N . PHE A 1 171 ? 16.678 -30.746 -27.870 1.00 26.73 171 PHE A N 1
ATOM 1263 C CA . PHE A 1 171 ? 17.043 -29.360 -28.150 1.00 26.73 171 PHE A CA 1
ATOM 1264 C C . PHE A 1 171 ? 15.975 -28.726 -29.055 1.00 26.73 171 PHE A C 1
ATOM 1266 O O . PHE A 1 171 ? 15.964 -28.968 -30.258 1.00 26.73 171 PHE A O 1
ATOM 1273 N N . ILE A 1 172 ? 15.045 -27.947 -28.490 1.00 27.81 172 ILE A N 1
ATOM 1274 C CA . ILE A 1 172 ? 13.934 -27.354 -29.257 1.00 27.81 172 ILE A CA 1
ATOM 1275 C C . ILE A 1 172 ? 14.458 -26.203 -30.140 1.00 27.81 172 ILE A C 1
ATOM 1277 O O . ILE A 1 172 ? 14.896 -25.182 -29.596 1.00 27.81 172 ILE A O 1
ATOM 1281 N N . PRO A 1 173 ? 14.374 -26.293 -31.483 1.00 30.28 173 PRO A N 1
ATOM 1282 C CA . PRO A 1 173 ? 14.716 -25.184 -32.361 1.00 30.28 173 PRO A CA 1
ATOM 1283 C C . PRO A 1 173 ? 13.562 -24.172 -32.358 1.00 30.28 173 PRO A C 1
ATOM 1285 O O . PRO A 1 173 ? 12.548 -24.344 -33.023 1.00 30.28 173 PRO A O 1
ATOM 1288 N N . GLY A 1 174 ? 13.712 -23.117 -31.555 1.00 30.64 174 GLY A N 1
ATOM 1289 C CA . GLY A 1 174 ? 12.687 -22.088 -31.343 1.00 30.64 174 GLY A CA 1
ATOM 1290 C C . GLY A 1 174 ? 13.300 -20.751 -30.936 1.00 30.64 174 GLY A C 1
ATOM 1291 O O . GLY A 1 174 ? 12.949 -20.185 -29.902 1.00 30.64 174 GLY A O 1
ATOM 1292 N N . LEU A 1 175 ? 14.282 -20.276 -31.709 1.00 35.84 175 LEU A N 1
ATOM 1293 C CA . LEU A 1 175 ? 15.095 -19.099 -31.386 1.00 35.84 175 LEU A CA 1
ATOM 1294 C C . LEU A 1 175 ? 14.336 -17.778 -31.569 1.00 35.84 175 LEU A C 1
ATOM 1296 O O . LEU A 1 175 ? 14.567 -17.014 -32.500 1.00 35.84 175 LEU A O 1
ATOM 1300 N N . GLY A 1 176 ? 13.477 -17.448 -30.615 1.00 37.91 176 GLY A N 1
ATOM 1301 C CA . GLY A 1 176 ? 12.945 -16.104 -30.417 1.00 37.91 176 GLY A CA 1
ATOM 1302 C C . GLY A 1 176 ? 12.919 -15.755 -28.935 1.00 37.91 176 GLY A C 1
ATOM 1303 O O . GLY A 1 176 ? 12.878 -16.640 -28.081 1.00 37.91 176 GLY A O 1
ATOM 1304 N N . VAL A 1 177 ? 12.891 -14.461 -28.604 1.00 44.59 177 VAL A N 1
ATOM 1305 C CA . VAL A 1 177 ? 12.552 -14.046 -27.236 1.00 44.59 177 VAL A CA 1
ATOM 1306 C C . VAL A 1 177 ? 11.123 -14.531 -26.978 1.00 44.59 177 VAL A C 1
ATOM 1308 O O . VAL A 1 177 ? 10.178 -14.057 -27.619 1.00 44.59 177 VAL A O 1
ATOM 1311 N N . GLY A 1 178 ? 10.957 -15.523 -26.099 1.00 48.66 178 GLY A N 1
ATOM 1312 C CA . GLY A 1 178 ? 9.660 -16.168 -25.879 1.00 48.66 178 GLY A CA 1
ATOM 1313 C C . GLY A 1 178 ? 8.579 -15.141 -25.502 1.00 48.66 178 GLY A C 1
ATOM 1314 O O . GLY A 1 178 ? 8.898 -14.186 -24.786 1.00 48.66 178 GLY A O 1
ATOM 1315 N N . PRO A 1 179 ? 7.309 -15.292 -25.931 1.00 48.88 179 PRO A N 1
ATOM 1316 C CA . PRO A 1 179 ? 6.266 -14.290 -25.680 1.00 48.88 179 PRO A CA 1
ATOM 1317 C C . PRO A 1 179 ? 6.118 -13.901 -24.199 1.00 48.88 179 PRO A C 1
ATOM 1319 O O . PRO A 1 179 ? 5.958 -12.728 -23.875 1.00 48.88 179 PRO A O 1
ATOM 1322 N N . ALA A 1 180 ? 6.282 -14.858 -23.279 1.00 48.06 180 ALA A N 1
ATOM 1323 C CA . ALA A 1 180 ? 6.281 -14.602 -21.837 1.00 48.06 180 ALA A CA 1
ATOM 1324 C C . ALA A 1 180 ? 7.435 -13.690 -21.364 1.00 48.06 180 ALA A C 1
ATOM 1326 O O . ALA A 1 180 ? 7.264 -12.932 -20.410 1.00 48.06 180 ALA A O 1
ATOM 1327 N N . LEU A 1 181 ? 8.597 -13.739 -22.023 1.00 48.56 181 LEU A N 1
ATOM 1328 C CA . LEU A 1 181 ? 9.748 -12.883 -21.729 1.00 48.56 181 LEU A CA 1
ATOM 1329 C C . LEU A 1 181 ? 9.560 -11.485 -22.341 1.00 48.56 181 LEU A C 1
ATOM 1331 O O . LEU A 1 181 ? 9.730 -10.499 -21.626 1.00 48.56 181 LEU A O 1
ATOM 1335 N N . ARG A 1 182 ? 9.096 -11.393 -23.601 1.00 52.81 182 ARG A N 1
ATOM 1336 C CA . ARG A 1 182 ? 8.701 -10.120 -24.248 1.00 52.81 182 ARG A CA 1
ATOM 1337 C C . ARG A 1 182 ? 7.658 -9.358 -23.423 1.00 52.81 182 ARG A C 1
ATOM 1339 O O . ARG A 1 182 ? 7.865 -8.189 -23.111 1.00 52.81 182 ARG A O 1
ATOM 1346 N N . ASN A 1 183 ? 6.597 -10.036 -22.981 1.00 53.44 183 ASN A N 1
ATOM 1347 C CA . ASN A 1 183 ? 5.534 -9.420 -22.182 1.00 53.44 183 ASN A CA 1
ATOM 1348 C C . ASN A 1 183 ? 6.034 -8.903 -20.820 1.00 53.44 183 ASN A C 1
ATOM 1350 O O . ASN A 1 183 ? 5.563 -7.869 -20.356 1.00 53.44 183 ASN A O 1
ATOM 1354 N N . ARG A 1 184 ? 7.006 -9.578 -20.185 1.00 52.84 184 ARG A N 1
ATOM 1355 C CA . ARG A 1 184 ? 7.634 -9.104 -18.934 1.00 52.84 184 ARG A CA 1
ATOM 1356 C C . ARG A 1 184 ? 8.558 -7.898 -19.163 1.00 52.84 184 ARG A C 1
ATOM 1358 O O . ARG A 1 184 ? 8.590 -7.008 -18.320 1.00 52.84 184 ARG A O 1
ATOM 1365 N N . LEU A 1 185 ? 9.272 -7.860 -20.292 1.00 50.03 185 LEU A N 1
ATOM 1366 C CA . LEU A 1 185 ? 10.153 -6.752 -20.689 1.00 50.03 185 LEU A CA 1
ATOM 1367 C C . LEU A 1 185 ? 9.371 -5.467 -20.998 1.00 50.03 185 LEU A C 1
ATOM 1369 O O . LEU A 1 185 ? 9.686 -4.421 -20.436 1.00 50.03 185 LEU A O 1
ATOM 1373 N N . GLY A 1 186 ? 8.331 -5.549 -21.836 1.00 48.50 186 GLY A N 1
ATOM 1374 C CA . GLY A 1 186 ? 7.470 -4.400 -22.144 1.00 48.50 186 GLY A CA 1
ATOM 1375 C C . GLY A 1 186 ? 6.788 -3.842 -20.893 1.00 48.50 186 GLY A C 1
ATOM 1376 O O . GLY A 1 186 ? 6.805 -2.637 -20.655 1.00 48.50 186 GLY A O 1
ATOM 1377 N N . PHE A 1 187 ? 6.281 -4.735 -20.034 1.00 50.66 187 PHE A N 1
ATOM 1378 C CA . PHE A 1 187 ? 5.603 -4.365 -18.794 1.00 50.66 187 PHE A CA 1
ATOM 1379 C C . PHE A 1 187 ? 6.466 -3.498 -17.863 1.00 50.66 187 PHE A C 1
ATOM 1381 O O . PHE A 1 187 ? 6.048 -2.400 -17.510 1.00 50.66 187 PHE A O 1
ATOM 1388 N N . LEU A 1 188 ? 7.674 -3.954 -17.509 1.00 48.50 188 LEU A N 1
ATOM 1389 C CA . LEU A 1 188 ? 8.559 -3.250 -16.565 1.00 48.50 188 LEU A CA 1
ATOM 1390 C C . LEU A 1 188 ? 9.116 -1.922 -17.109 1.00 48.50 188 LEU A C 1
ATOM 1392 O O . LEU A 1 188 ? 9.525 -1.052 -16.337 1.00 48.50 188 LEU A O 1
ATOM 1396 N N . GLY A 1 189 ? 9.135 -1.749 -18.432 1.00 46.81 189 GLY A N 1
ATOM 1397 C CA . GLY A 1 189 ? 9.480 -0.469 -19.041 1.00 46.81 189 GLY A CA 1
ATOM 1398 C C . GLY A 1 189 ? 8.316 0.526 -19.023 1.00 46.81 189 GLY A C 1
ATOM 1399 O O . GLY A 1 189 ? 8.467 1.680 -18.616 1.00 46.81 189 GLY A O 1
ATOM 1400 N N . GLU A 1 190 ? 7.126 0.070 -19.418 1.00 47.69 190 GLU A N 1
ATOM 1401 C CA . GLU A 1 190 ? 5.919 0.898 -19.467 1.00 47.69 190 GLU A CA 1
ATOM 1402 C C . GLU A 1 190 ? 5.425 1.364 -18.089 1.00 47.69 190 GLU A C 1
ATOM 1404 O O . GLU A 1 190 ? 4.888 2.471 -17.995 1.00 47.69 190 GLU A O 1
ATOM 1409 N N . THR A 1 191 ? 5.583 0.553 -17.034 1.00 50.56 191 THR A N 1
ATOM 1410 C CA . THR A 1 191 ? 5.154 0.894 -15.661 1.00 50.56 191 THR A CA 1
ATOM 1411 C C . THR A 1 191 ? 5.790 2.195 -15.177 1.00 50.56 191 THR A C 1
ATOM 1413 O O . THR A 1 191 ? 5.091 3.082 -14.690 1.00 50.56 191 THR A O 1
ATOM 1416 N N . ASN A 1 192 ? 7.103 2.332 -15.371 1.00 48.62 192 ASN A N 1
ATOM 1417 C CA . ASN A 1 192 ? 7.880 3.499 -14.965 1.00 48.62 192 ASN A CA 1
ATOM 1418 C C . ASN A 1 192 ? 7.439 4.761 -15.729 1.00 48.62 192 ASN A C 1
ATOM 1420 O O . ASN A 1 192 ? 6.976 5.730 -15.126 1.00 48.62 192 ASN A O 1
ATOM 1424 N N . LEU A 1 193 ? 7.477 4.717 -17.067 1.00 48.72 193 LEU A N 1
ATOM 1425 C CA . LEU A 1 193 ? 7.111 5.839 -17.948 1.00 48.72 193 LEU A CA 1
ATOM 1426 C C . LEU A 1 193 ? 5.719 6.426 -17.654 1.00 48.72 193 LEU A C 1
ATOM 1428 O O . LEU A 1 193 ? 5.520 7.641 -17.727 1.00 48.72 193 LEU A O 1
ATOM 1432 N N . LYS A 1 194 ? 4.746 5.573 -17.315 1.00 62.56 194 LYS A N 1
ATOM 1433 C CA . LYS A 1 194 ? 3.343 5.966 -17.105 1.00 62.56 194 LYS A CA 1
ATOM 1434 C C . LYS A 1 194 ? 3.085 6.639 -15.750 1.00 62.56 194 LYS A C 1
ATOM 1436 O O . LYS A 1 194 ? 2.070 7.321 -15.605 1.00 62.56 194 LYS A O 1
ATOM 1441 N N . ASN A 1 195 ? 3.995 6.522 -14.782 1.00 72.69 195 ASN A N 1
ATOM 1442 C CA . ASN A 1 195 ? 3.772 7.000 -13.413 1.00 72.69 195 ASN A CA 1
ATOM 1443 C C . ASN A 1 195 ? 4.059 8.499 -13.193 1.00 72.69 195 ASN A C 1
ATOM 1445 O O . ASN A 1 195 ? 3.623 9.054 -12.185 1.00 72.69 195 ASN A O 1
ATOM 1449 N N . LEU A 1 196 ? 4.716 9.204 -14.128 1.00 73.00 196 LEU A N 1
ATOM 1450 C CA . LEU A 1 196 ? 5.122 10.608 -13.926 1.00 73.00 196 LEU A CA 1
ATOM 1451 C C . LEU A 1 196 ? 3.952 11.570 -13.637 1.00 73.00 196 LEU A C 1
ATOM 1453 O O . LEU A 1 196 ? 4.118 12.522 -12.877 1.00 73.00 196 LEU A O 1
ATOM 1457 N N . SER A 1 197 ? 2.778 11.344 -14.238 1.00 85.81 197 SER A N 1
ATOM 1458 C CA . SER A 1 197 ? 1.573 12.146 -13.965 1.00 85.81 197 SER A CA 1
ATOM 1459 C C . SER A 1 197 ? 1.042 11.898 -12.548 1.00 85.81 197 SER A C 1
ATOM 1461 O O . SER A 1 197 ? 0.768 12.856 -11.828 1.00 85.81 197 SER A O 1
ATOM 1463 N N . ALA A 1 198 ? 0.981 10.631 -12.126 1.00 90.31 198 ALA A N 1
ATOM 1464 C CA . ALA A 1 198 ? 0.539 10.239 -10.792 1.00 90.31 198 ALA A CA 1
ATOM 1465 C C . ALA A 1 198 ? 1.452 10.798 -9.691 1.00 90.31 198 ALA A C 1
ATOM 1467 O O . ALA A 1 198 ? 0.959 11.413 -8.749 1.00 90.31 198 ALA A O 1
ATOM 1468 N N . VAL A 1 199 ? 2.777 10.668 -9.846 1.00 83.12 199 VAL A N 1
ATOM 1469 C CA . VAL A 1 199 ? 3.760 11.226 -8.899 1.00 83.12 199 VAL A CA 1
ATOM 1470 C C . VAL A 1 199 ? 3.626 12.748 -8.805 1.00 83.12 199 VAL A C 1
ATOM 1472 O O . VAL A 1 199 ? 3.525 13.287 -7.705 1.00 83.12 199 VAL A O 1
ATOM 1475 N N . LYS A 1 200 ? 3.540 13.453 -9.944 1.00 84.25 200 LYS A N 1
ATOM 1476 C CA . LYS A 1 200 ? 3.330 14.912 -9.956 1.00 84.25 200 LYS A CA 1
ATOM 1477 C C . LYS A 1 200 ? 2.046 15.320 -9.235 1.00 84.25 200 LYS A C 1
ATOM 1479 O O . LYS A 1 200 ? 2.085 16.274 -8.468 1.00 84.25 200 LYS A O 1
ATOM 1484 N N . ASN A 1 201 ? 0.945 14.600 -9.457 1.00 92.50 201 ASN A N 1
ATOM 1485 C CA . ASN A 1 201 ? -0.333 14.885 -8.810 1.00 92.50 201 ASN A CA 1
ATOM 1486 C C . ASN A 1 201 ? -0.272 14.655 -7.293 1.00 92.50 201 ASN A C 1
ATOM 1488 O O . ASN A 1 201 ? -0.647 15.547 -6.536 1.00 92.50 201 ASN A O 1
ATOM 1492 N N . LEU A 1 202 ? 0.258 13.507 -6.848 1.00 90.25 202 LEU A N 1
ATOM 1493 C CA . LEU A 1 202 ? 0.447 13.179 -5.426 1.00 90.25 202 LEU A CA 1
ATOM 1494 C C . LEU A 1 202 ? 1.208 14.282 -4.687 1.00 90.25 202 LEU A C 1
ATOM 1496 O O . LEU A 1 202 ? 0.764 14.738 -3.638 1.00 90.25 202 LEU A O 1
ATOM 1500 N N . MET A 1 203 ? 2.286 14.788 -5.286 1.00 83.19 203 MET A N 1
ATOM 1501 C CA . MET A 1 203 ? 3.093 15.870 -4.718 1.00 83.19 203 MET A CA 1
ATOM 1502 C C . MET A 1 203 ? 2.366 17.224 -4.628 1.00 83.19 203 MET A C 1
ATOM 1504 O O . MET A 1 203 ? 2.757 18.055 -3.814 1.00 83.19 203 MET A O 1
ATOM 1508 N N . SER A 1 204 ? 1.338 17.473 -5.450 1.00 87.75 204 SER A N 1
ATOM 1509 C CA . SER A 1 204 ? 0.651 18.776 -5.539 1.00 87.75 204 SER A CA 1
ATOM 1510 C C . SER A 1 204 ? -0.799 18.801 -5.043 1.00 87.75 204 SER A C 1
ATOM 1512 O O . SER A 1 204 ? -1.375 19.881 -4.937 1.00 87.75 204 SER A O 1
ATOM 1514 N N . MET A 1 205 ? -1.420 17.651 -4.766 1.00 90.06 205 MET A N 1
ATOM 1515 C CA . MET A 1 205 ? -2.851 17.575 -4.417 1.00 90.06 205 MET A CA 1
ATOM 1516 C C . MET A 1 205 ? -3.198 18.056 -2.998 1.00 90.06 205 MET A C 1
ATOM 1518 O O . MET A 1 205 ? -4.374 18.248 -2.693 1.00 90.06 205 MET A O 1
ATOM 1522 N N . SER A 1 206 ? -2.195 18.264 -2.144 1.00 91.81 206 SER A N 1
ATOM 1523 C CA . SER A 1 206 ? -2.319 18.823 -0.793 1.00 91.81 206 SER A CA 1
ATOM 1524 C C . SER A 1 206 ? -1.050 19.596 -0.419 1.00 91.81 206 SER A C 1
ATOM 1526 O O . SER A 1 206 ? 0.033 19.286 -0.914 1.00 91.81 206 SER A O 1
ATOM 1528 N N . ASP A 1 207 ? -1.166 20.564 0.495 1.00 88.25 207 ASP A N 1
ATOM 1529 C CA . ASP A 1 207 ? -0.027 21.210 1.170 1.00 88.25 207 ASP A CA 1
ATOM 1530 C C . ASP A 1 207 ? 0.564 20.343 2.309 1.00 88.25 207 ASP A C 1
ATOM 1532 O O . ASP A 1 207 ? 1.653 20.633 2.812 1.00 88.25 207 ASP A O 1
ATOM 1536 N N . LYS A 1 208 ? -0.143 19.293 2.754 1.00 92.44 208 LYS A N 1
ATOM 1537 C CA . LYS A 1 208 ? 0.200 18.481 3.937 1.00 92.44 208 LYS A CA 1
ATOM 1538 C C . LYS A 1 208 ? 0.814 17.145 3.515 1.00 92.44 208 LYS A C 1
ATOM 1540 O O . LYS A 1 208 ? 0.107 16.286 2.994 1.00 92.44 208 LYS A O 1
ATOM 1545 N N . HIS A 1 209 ? 2.104 16.962 3.791 1.00 89.94 209 HIS A N 1
ATOM 1546 C CA . HIS A 1 209 ? 2.869 15.764 3.420 1.00 89.94 209 HIS A CA 1
ATOM 1547 C C . HIS A 1 209 ? 3.618 15.170 4.610 1.00 89.94 209 HIS A C 1
ATOM 1549 O O . HIS A 1 209 ? 4.158 15.916 5.428 1.00 89.94 209 HIS A O 1
ATOM 1555 N N . GLU A 1 210 ? 3.702 13.841 4.666 1.00 92.00 210 GLU A N 1
ATOM 1556 C CA . GLU A 1 210 ? 4.568 13.103 5.589 1.00 92.00 210 GLU A CA 1
ATOM 1557 C C . GLU A 1 210 ? 5.348 11.999 4.864 1.00 92.00 210 GLU A C 1
ATOM 1559 O O . GLU A 1 210 ? 4.773 11.120 4.222 1.00 92.00 210 GLU A O 1
ATOM 1564 N N . TYR A 1 211 ? 6.669 12.020 5.033 1.00 87.00 211 TYR A N 1
ATOM 1565 C CA . TYR A 1 211 ? 7.605 11.071 4.436 1.00 87.00 211 TYR A CA 1
ATOM 1566 C C . TYR A 1 211 ? 8.173 10.162 5.534 1.00 87.00 211 TYR A C 1
ATOM 1568 O O . TYR A 1 211 ? 9.031 10.570 6.321 1.00 87.00 211 TYR A O 1
ATOM 1576 N N . LEU A 1 212 ? 7.631 8.947 5.655 1.00 90.62 212 LEU A N 1
ATOM 1577 C CA . LEU A 1 212 ? 7.801 8.097 6.841 1.00 90.62 212 LEU A CA 1
ATOM 1578 C C . LEU A 1 212 ? 8.867 7.002 6.658 1.00 90.62 212 LEU A C 1
ATOM 1580 O O . LEU A 1 212 ? 9.015 6.409 5.588 1.00 90.62 212 LEU A O 1
ATOM 1584 N N . SER A 1 213 ? 9.570 6.682 7.743 1.00 89.88 213 SER A N 1
ATOM 1585 C CA . SER A 1 213 ? 10.451 5.518 7.868 1.00 89.88 213 SER A CA 1
ATOM 1586 C C . SER A 1 213 ? 10.139 4.740 9.153 1.00 89.88 213 SER A C 1
ATOM 1588 O O . SER A 1 213 ? 9.236 5.092 9.921 1.00 89.88 213 SER A O 1
ATOM 1590 N N . TYR A 1 214 ? 10.850 3.638 9.398 1.00 93.88 214 TYR A N 1
ATOM 1591 C CA . TYR A 1 214 ? 10.645 2.810 10.583 1.00 93.88 214 TYR A CA 1
ATOM 1592 C C . TYR A 1 214 ? 10.702 3.634 11.877 1.00 93.88 214 TYR A C 1
ATOM 1594 O O . TYR A 1 214 ? 11.705 4.286 12.183 1.00 93.88 214 TYR A O 1
ATOM 1602 N N . GLY A 1 215 ? 9.637 3.544 12.678 1.00 93.44 215 GLY A N 1
ATOM 1603 C CA . GLY A 1 215 ? 9.526 4.236 13.961 1.00 93.44 215 GLY A CA 1
ATOM 1604 C C . GLY A 1 215 ? 9.166 5.724 13.880 1.00 93.44 215 GLY A C 1
ATOM 1605 O O . GLY A 1 215 ? 8.971 6.334 14.935 1.00 93.44 215 GLY A O 1
ATOM 1606 N N . THR A 1 216 ? 9.024 6.314 12.686 1.00 92.69 216 THR A N 1
ATOM 1607 C CA . THR A 1 216 ? 8.547 7.698 12.532 1.00 92.69 216 THR A CA 1
ATOM 1608 C C . THR A 1 216 ? 7.144 7.856 13.128 1.00 92.69 216 THR A C 1
ATOM 1610 O O . THR A 1 216 ? 6.283 6.985 12.993 1.00 92.69 216 THR A O 1
ATOM 1613 N N . LYS A 1 217 ? 6.899 8.986 13.800 1.00 93.69 217 LYS A N 1
ATOM 1614 C CA . LYS A 1 217 ? 5.558 9.376 14.257 1.00 93.69 217 LYS A CA 1
ATOM 1615 C C . LYS A 1 217 ? 4.833 10.098 13.122 1.00 93.69 217 LYS A C 1
ATOM 1617 O O . LYS A 1 217 ? 5.399 11.012 12.537 1.00 93.69 217 LYS A O 1
ATOM 1622 N N . THR A 1 218 ? 3.588 9.713 12.873 1.00 94.44 218 THR A N 1
ATOM 1623 C CA . THR A 1 218 ? 2.699 10.297 11.856 1.00 94.44 218 THR A CA 1
ATOM 1624 C C . THR A 1 218 ? 1.521 11.013 12.516 1.00 94.44 218 THR A C 1
ATOM 1626 O O . THR A 1 218 ? 1.022 10.543 13.548 1.00 94.44 218 THR A O 1
ATOM 1629 N N . SER A 1 219 ? 1.030 12.107 11.927 1.00 94.62 219 SER A N 1
ATOM 1630 C CA . SER A 1 219 ? -0.190 12.793 12.382 1.00 94.62 219 SER A CA 1
ATOM 1631 C C . SER A 1 219 ? -1.451 11.930 12.275 1.00 94.62 219 SER A C 1
ATOM 1633 O O . SER A 1 219 ? -2.428 12.223 12.969 1.00 94.62 219 SER A O 1
ATOM 1635 N N . LEU A 1 220 ? -1.434 10.815 11.525 1.00 95.38 220 LEU A N 1
ATOM 1636 C CA . LEU A 1 220 ? -2.486 9.791 11.606 1.00 95.38 220 LEU A CA 1
ATOM 1637 C C . LEU A 1 220 ? -2.716 9.318 13.044 1.00 95.38 220 LEU A C 1
ATOM 1639 O O . LEU A 1 220 ? -3.852 9.060 13.428 1.00 95.38 220 LEU A O 1
ATOM 1643 N N . SER A 1 221 ? -1.653 9.201 13.845 1.00 95.75 221 SER A N 1
ATOM 1644 C CA . SER A 1 221 ? -1.707 8.637 15.193 1.00 95.75 221 SER A CA 1
ATOM 1645 C C . SER A 1 221 ? -2.289 9.633 16.205 1.00 95.75 221 SER A C 1
ATOM 1647 O O . SER A 1 221 ? -1.549 10.266 16.959 1.00 95.75 221 SER A O 1
ATOM 1649 N N . GLY A 1 222 ? -3.616 9.747 16.250 1.00 89.94 222 GLY A N 1
ATOM 1650 C CA . GLY A 1 222 ? -4.360 10.565 17.211 1.00 89.94 222 GLY A CA 1
ATOM 1651 C C . GLY A 1 222 ? -4.687 11.985 16.739 1.00 89.94 222 GLY A C 1
ATOM 1652 O O . GLY A 1 222 ? -5.558 12.610 17.337 1.00 89.94 222 GLY A O 1
ATOM 1653 N N . GLY A 1 223 ? -4.036 12.479 15.680 1.00 91.88 223 GLY A N 1
ATOM 1654 C CA . GLY A 1 223 ? -4.329 13.776 15.060 1.00 91.88 223 GLY A CA 1
ATOM 1655 C C . GLY A 1 223 ? -5.444 13.672 14.019 1.00 91.88 223 GLY A C 1
ATOM 1656 O O . GLY A 1 223 ? -6.584 14.047 14.281 1.00 91.88 223 GLY A O 1
ATOM 1657 N N . VAL A 1 224 ? -5.124 13.126 12.841 1.00 95.56 224 VAL A N 1
ATOM 1658 C CA . VAL A 1 224 ? -6.095 12.889 11.754 1.00 95.56 224 VAL A CA 1
ATOM 1659 C C . VAL A 1 224 ? -7.127 11.830 12.159 1.00 95.56 224 VAL A C 1
ATOM 1661 O O . VAL A 1 224 ? -8.310 11.974 11.846 1.00 95.56 224 VAL A O 1
ATOM 1664 N N . LEU A 1 225 ? -6.690 10.800 12.896 1.00 97.44 225 LEU A N 1
ATOM 1665 C CA . LEU A 1 225 ? -7.528 9.718 13.417 1.00 97.44 225 LEU A CA 1
ATOM 1666 C C . LEU A 1 225 ? -7.505 9.716 14.961 1.00 97.44 225 LEU A C 1
ATOM 1668 O O . LEU A 1 225 ? -6.695 9.009 15.573 1.00 97.44 225 LEU A O 1
ATOM 1672 N N . PRO A 1 226 ? -8.375 10.495 15.633 1.00 95.88 226 PRO A N 1
ATOM 1673 C CA . PRO A 1 226 ? -8.497 10.485 17.089 1.00 95.88 226 PRO A CA 1
ATOM 1674 C C . PRO A 1 226 ? -8.682 9.070 17.653 1.00 95.88 226 PRO A C 1
ATOM 1676 O O . PRO A 1 226 ? -9.405 8.252 17.087 1.00 95.88 226 PRO A O 1
ATOM 1679 N N . GLY A 1 227 ? -8.019 8.760 18.769 1.00 95.06 227 GLY A N 1
ATOM 1680 C CA . GLY A 1 227 ? -8.094 7.443 19.420 1.00 95.06 227 GLY A CA 1
ATOM 1681 C C . GLY A 1 227 ? -7.408 6.282 18.681 1.00 95.06 227 GLY A C 1
ATOM 1682 O O . GLY A 1 227 ? -7.300 5.197 19.252 1.00 95.06 227 GLY A O 1
ATOM 1683 N N . VAL A 1 228 ? -6.905 6.488 17.459 1.00 97.62 228 VAL A N 1
ATOM 1684 C CA . VAL A 1 228 ? -6.127 5.492 16.709 1.00 97.62 228 VAL A CA 1
ATOM 1685 C C . VAL A 1 228 ? -4.640 5.719 16.958 1.00 97.62 228 VAL A C 1
ATOM 1687 O O . VAL A 1 228 ? -4.135 6.833 16.818 1.00 97.62 228 VAL A O 1
ATOM 1690 N N . LYS A 1 229 ? -3.909 4.654 17.289 1.00 97.88 229 LYS A N 1
ATOM 1691 C CA . LYS A 1 229 ? -2.443 4.670 17.332 1.00 97.88 229 LYS A CA 1
ATOM 1692 C C . LYS A 1 229 ? -1.898 4.034 16.060 1.00 97.88 229 LYS A C 1
ATOM 1694 O O . LYS A 1 229 ? -2.267 2.908 15.743 1.00 97.88 229 LYS A O 1
ATOM 1699 N N . VAL A 1 230 ? -0.992 4.711 15.362 1.00 98.25 230 VAL A N 1
ATOM 1700 C CA . VAL A 1 230 ? -0.331 4.158 14.168 1.00 98.25 230 VAL A CA 1
ATOM 1701 C C . VAL A 1 230 ? 1.129 3.869 14.486 1.00 98.25 230 VAL A C 1
ATOM 1703 O O . VAL A 1 230 ? 1.846 4.731 14.993 1.00 98.25 230 VAL A O 1
ATOM 1706 N N . HIS A 1 231 ? 1.568 2.643 14.206 1.00 98.00 231 HIS A N 1
ATOM 1707 C CA . HIS A 1 231 ? 2.965 2.234 14.313 1.00 98.00 231 HIS A CA 1
ATOM 1708 C C . HIS A 1 231 ? 3.524 2.060 12.896 1.00 98.00 231 HIS A C 1
ATOM 1710 O O . HIS A 1 231 ? 3.034 1.210 12.151 1.00 98.00 231 HIS A O 1
ATOM 1716 N N . VAL A 1 232 ? 4.549 2.836 12.532 1.00 97.94 232 VAL A N 1
ATOM 1717 C CA . VAL A 1 232 ? 5.286 2.644 11.272 1.00 97.94 232 VAL A CA 1
ATOM 1718 C C . VAL A 1 232 ? 6.341 1.561 11.487 1.00 97.94 232 VAL A C 1
ATOM 1720 O O . VAL A 1 232 ? 7.238 1.712 12.323 1.00 97.94 232 VAL A O 1
ATOM 1723 N N . LEU A 1 233 ? 6.199 0.452 10.765 1.00 97.19 233 LEU A N 1
ATOM 1724 C CA . LEU A 1 233 ? 7.048 -0.740 10.840 1.00 97.19 233 LEU A CA 1
ATOM 1725 C C . LEU A 1 233 ? 7.965 -0.897 9.617 1.00 97.19 233 LEU A C 1
ATOM 1727 O O . LEU A 1 233 ? 8.692 -1.878 9.547 1.00 97.19 233 LEU A O 1
ATOM 1731 N N . GLY A 1 234 ? 7.938 0.038 8.669 1.00 91.38 234 GLY A N 1
ATOM 1732 C CA . GLY A 1 234 ? 8.757 0.011 7.459 1.00 91.38 234 GLY A CA 1
ATOM 1733 C C . GLY A 1 234 ? 8.437 1.196 6.535 1.00 91.38 234 GLY A C 1
ATOM 1734 O O . GLY A 1 234 ? 7.373 1.797 6.710 1.00 91.38 234 GLY A O 1
ATOM 1735 N N . PRO A 1 235 ? 9.330 1.538 5.589 1.00 90.62 235 PRO A N 1
ATOM 1736 C CA . PRO A 1 235 ? 10.638 0.915 5.383 1.00 90.62 235 PRO A CA 1
ATOM 1737 C C . PRO A 1 235 ? 11.685 1.438 6.385 1.00 90.62 235 PRO A C 1
ATOM 1739 O O . PRO A 1 235 ? 11.547 2.554 6.898 1.00 90.62 235 PRO A O 1
ATOM 1742 N N . PRO A 1 236 ? 12.759 0.685 6.672 1.00 83.06 236 PRO A N 1
ATOM 1743 C CA . PRO A 1 236 ? 13.918 1.243 7.361 1.00 83.06 236 PRO A CA 1
ATOM 1744 C C . PRO A 1 236 ? 14.638 2.296 6.500 1.00 83.06 236 PRO A C 1
ATOM 1746 O O . PRO A 1 236 ? 14.448 2.392 5.285 1.00 83.06 236 PRO A O 1
ATOM 1749 N N . THR A 1 237 ? 15.505 3.083 7.132 1.00 79.19 237 THR A N 1
ATOM 1750 C CA . THR A 1 237 ? 16.528 3.869 6.429 1.00 79.19 237 THR A CA 1
ATOM 1751 C C . THR A 1 237 ? 17.748 2.999 6.096 1.00 79.19 237 THR A C 1
ATOM 1753 O O . THR A 1 237 ? 17.973 1.961 6.718 1.00 79.19 237 THR A O 1
ATOM 1756 N N . ILE A 1 238 ? 18.587 3.425 5.149 1.00 71.12 238 ILE A N 1
ATOM 1757 C CA . ILE A 1 238 ? 19.838 2.722 4.791 1.00 71.12 238 ILE A CA 1
ATOM 1758 C C . ILE A 1 238 ? 20.897 2.876 5.911 1.00 71.12 238 ILE A C 1
ATOM 1760 O O . ILE A 1 238 ? 21.885 2.141 5.952 1.00 71.12 238 ILE A O 1
ATOM 1764 N N . GLU A 1 239 ? 20.703 3.827 6.830 1.00 74.62 239 GLU A N 1
ATOM 1765 C CA . GLU A 1 239 ? 21.465 3.962 8.083 1.00 74.62 239 GLU A CA 1
ATOM 1766 C C . GLU A 1 239 ? 20.956 3.019 9.186 1.00 74.62 239 GLU A C 1
ATOM 1768 O O . GLU A 1 239 ? 21.758 2.469 9.937 1.00 74.62 239 GLU A O 1
ATOM 1773 N N . GLN A 1 240 ? 19.640 2.789 9.265 1.00 76.25 240 GLN A N 1
ATOM 1774 C CA . GLN A 1 240 ? 19.032 1.798 10.160 1.00 76.25 240 GLN A CA 1
ATOM 1775 C C . GLN A 1 240 ? 19.351 0.360 9.725 1.00 76.25 240 GLN A C 1
ATOM 1777 O O . GLN A 1 240 ? 19.551 -0.503 10.582 1.00 76.25 240 GLN A O 1
ATOM 1782 N N . TYR A 1 241 ? 19.364 0.089 8.415 1.00 75.31 241 TYR A N 1
ATOM 1783 C CA . TYR A 1 241 ? 19.578 -1.247 7.863 1.00 75.31 241 TYR A CA 1
ATOM 1784 C C . TYR A 1 241 ? 20.143 -1.193 6.437 1.00 75.31 241 TYR A C 1
ATOM 1786 O O . TYR A 1 241 ? 19.407 -1.046 5.463 1.00 75.31 241 TYR A O 1
ATOM 1794 N N . ASP A 1 242 ? 21.460 -1.342 6.282 1.00 66.31 242 ASP A N 1
ATOM 1795 C CA . ASP A 1 242 ? 22.114 -1.229 4.970 1.00 66.31 242 ASP A CA 1
ATOM 1796 C C . ASP A 1 242 ? 21.685 -2.335 3.986 1.00 66.31 242 ASP A C 1
ATOM 1798 O O . ASP A 1 242 ? 21.683 -2.119 2.770 1.00 66.31 242 ASP A O 1
ATOM 1802 N N . ALA A 1 243 ? 21.236 -3.484 4.500 1.00 64.12 243 ALA A N 1
ATOM 1803 C CA . ALA A 1 243 ? 20.712 -4.578 3.694 1.00 64.12 243 ALA A CA 1
ATOM 1804 C C . ALA A 1 243 ? 19.385 -4.239 2.986 1.00 64.12 243 ALA A C 1
ATOM 1806 O O . ALA A 1 243 ? 19.076 -4.879 1.988 1.00 64.12 243 ALA A O 1
ATOM 1807 N N . VAL A 1 244 ? 18.649 -3.185 3.382 1.00 57.59 244 VAL A N 1
ATOM 1808 C CA . VAL A 1 244 ? 17.476 -2.730 2.602 1.00 57.59 244 VAL A CA 1
ATOM 1809 C C . VAL A 1 244 ? 17.868 -2.232 1.201 1.00 57.59 244 VAL A C 1
ATOM 1811 O O . VAL A 1 244 ? 17.074 -2.303 0.271 1.00 57.59 244 VAL A O 1
ATOM 1814 N N . SER A 1 245 ? 19.122 -1.793 1.024 1.00 51.88 245 SER A N 1
ATOM 1815 C CA . SER A 1 245 ? 19.708 -1.445 -0.282 1.00 51.88 245 SER A CA 1
ATOM 1816 C C . SER A 1 245 ? 20.441 -2.603 -0.981 1.00 51.88 245 SER A C 1
ATOM 1818 O O . SER A 1 245 ? 21.070 -2.396 -2.018 1.00 51.88 245 SER A O 1
ATOM 1820 N N . LYS A 1 246 ? 20.397 -3.822 -0.425 1.00 49.66 246 LYS A N 1
ATOM 1821 C CA . LYS A 1 246 ? 21.124 -5.004 -0.916 1.00 49.66 246 LYS A CA 1
ATOM 1822 C C . LYS A 1 246 ? 20.197 -6.218 -0.949 1.00 49.66 246 LYS A C 1
ATOM 1824 O O . LYS A 1 246 ? 20.115 -6.955 0.030 1.00 49.66 246 LYS A O 1
ATOM 1829 N N . GLN A 1 247 ? 19.556 -6.464 -2.089 1.00 45.88 247 GLN A N 1
ATOM 1830 C CA . GLN A 1 247 ? 18.662 -7.613 -2.244 1.00 45.88 247 GLN A CA 1
ATOM 1831 C C . GLN A 1 247 ? 19.366 -8.941 -1.886 1.00 45.88 247 GLN A C 1
ATOM 1833 O O . GLN A 1 247 ? 20.318 -9.356 -2.565 1.00 45.88 247 GLN A O 1
ATOM 1838 N N . ARG A 1 248 ? 18.872 -9.652 -0.861 1.00 42.41 248 ARG A N 1
ATOM 1839 C CA . ARG A 1 248 ? 19.251 -11.040 -0.545 1.00 42.41 248 ARG A CA 1
ATOM 1840 C C . ARG A 1 248 ? 18.568 -11.994 -1.508 1.00 42.41 248 ARG A C 1
ATOM 1842 O O . ARG A 1 248 ? 17.686 -12.782 -1.195 1.00 42.41 248 ARG A O 1
ATOM 1849 N N . SER A 1 249 ? 19.104 -11.976 -2.707 1.00 39.06 249 SER A N 1
ATOM 1850 C CA . SER A 1 249 ? 18.843 -12.948 -3.755 1.00 39.06 249 SER A CA 1
ATOM 1851 C C . SER A 1 249 ? 19.227 -14.402 -3.427 1.00 39.06 249 SER A C 1
ATOM 1853 O O . SER A 1 249 ? 18.862 -15.290 -4.191 1.00 39.06 249 SER A O 1
ATOM 1855 N N . ARG A 1 250 ? 19.982 -14.678 -2.351 1.00 36.78 250 ARG A N 1
ATOM 1856 C CA . ARG A 1 250 ? 20.251 -16.032 -1.829 1.00 36.78 250 ARG A CA 1
ATOM 1857 C C . ARG A 1 250 ? 20.312 -16.017 -0.297 1.00 36.78 250 ARG A C 1
ATOM 1859 O O . ARG A 1 250 ? 21.231 -15.437 0.270 1.00 36.78 250 ARG A O 1
ATOM 1866 N N . ASP A 1 251 ? 19.394 -16.730 0.344 1.00 41.72 251 ASP A N 1
ATOM 1867 C CA . ASP A 1 251 ? 19.428 -17.106 1.760 1.00 41.72 251 ASP A CA 1
ATOM 1868 C C . ASP A 1 251 ? 18.839 -18.523 1.889 1.00 41.72 251 ASP A C 1
ATOM 1870 O O . ASP A 1 251 ? 17.627 -18.709 1.861 1.00 41.72 251 ASP A O 1
ATOM 1874 N N . SER A 1 252 ? 19.670 -19.565 1.981 1.00 34.25 252 SER A N 1
ATOM 1875 C CA . SER A 1 252 ? 19.178 -20.954 1.964 1.00 34.25 252 SER A CA 1
ATOM 1876 C C . SER A 1 252 ? 18.366 -21.364 3.203 1.00 34.25 252 SER A C 1
ATOM 1878 O O . SER A 1 252 ? 17.807 -22.462 3.204 1.00 34.25 252 SER A O 1
ATOM 1880 N N . ALA A 1 253 ? 18.265 -20.508 4.227 1.00 41.62 253 ALA A N 1
ATOM 1881 C CA . ALA A 1 253 ? 17.357 -20.702 5.354 1.00 41.62 253 ALA A CA 1
ATOM 1882 C C . ALA A 1 253 ? 15.980 -20.052 5.121 1.00 41.62 253 ALA A C 1
ATOM 1884 O O . ALA A 1 253 ? 14.985 -20.592 5.615 1.00 41.62 253 ALA A O 1
ATOM 1885 N N . GLU A 1 254 ? 15.895 -18.946 4.361 1.00 41.34 254 GLU A N 1
ATOM 1886 C CA . GLU A 1 254 ? 14.622 -18.250 4.099 1.00 41.34 254 GLU A CA 1
ATOM 1887 C C . GLU A 1 254 ? 14.181 -18.192 2.605 1.00 41.34 254 GLU A C 1
ATOM 1889 O O . GLU A 1 254 ? 13.030 -18.566 2.365 1.00 41.34 254 GLU A O 1
ATOM 1894 N N . PHE A 1 255 ? 15.020 -17.861 1.594 1.00 32.22 255 PHE A N 1
ATOM 1895 C CA . PHE A 1 255 ? 14.667 -17.888 0.141 1.00 32.22 255 PHE A CA 1
ATOM 1896 C C . PHE A 1 255 ? 15.824 -18.107 -0.892 1.00 32.22 255 PHE A C 1
ATOM 1898 O O . PHE A 1 255 ? 16.979 -17.741 -0.698 1.00 32.22 255 PHE A O 1
ATOM 1905 N N . TRP A 1 256 ? 15.501 -18.663 -2.073 1.00 28.95 256 TRP A N 1
ATOM 1906 C CA . TRP A 1 256 ? 16.448 -19.115 -3.122 1.00 28.95 256 TRP A CA 1
ATOM 1907 C C . TRP A 1 256 ? 16.710 -18.102 -4.288 1.00 28.95 256 TRP A C 1
ATOM 1909 O O . TRP A 1 256 ? 15.757 -17.693 -4.939 1.00 28.95 256 TRP A O 1
ATOM 1919 N N . GLN A 1 257 ? 17.976 -17.889 -4.716 1.00 24.89 257 GLN A N 1
ATOM 1920 C CA . GLN A 1 257 ? 18.399 -18.129 -6.129 1.00 24.89 257 GLN A CA 1
ATOM 1921 C C . GLN A 1 257 ? 19.598 -17.344 -6.819 1.00 24.89 257 GLN A C 1
ATOM 1923 O O . GLN A 1 257 ? 20.395 -18.043 -7.436 1.00 24.89 257 GLN A O 1
ATOM 1928 N N . LEU A 1 258 ? 19.881 -16.013 -6.812 1.00 27.67 258 LEU A N 1
ATOM 1929 C CA . LEU A 1 258 ? 21.153 -15.450 -7.436 1.00 27.67 258 LEU A CA 1
ATOM 1930 C C . LEU A 1 258 ? 21.541 -13.955 -7.199 1.00 27.67 258 LEU A C 1
ATOM 1932 O O . LEU A 1 258 ? 20.805 -13.061 -7.600 1.00 27.67 258 LEU A O 1
ATOM 1936 N N . GLN A 1 259 ? 22.765 -13.673 -6.707 1.00 26.03 259 GLN A N 1
ATOM 1937 C CA . GLN A 1 259 ? 23.296 -12.306 -6.479 1.00 26.03 259 GLN A CA 1
ATOM 1938 C C . GLN A 1 259 ? 23.965 -11.681 -7.715 1.00 26.03 259 GLN A C 1
ATOM 1940 O O . GLN A 1 259 ? 24.818 -12.308 -8.338 1.00 26.03 259 GLN A O 1
ATOM 1945 N N . ALA A 1 260 ? 23.645 -10.414 -8.006 1.00 28.66 260 ALA A N 1
ATOM 1946 C CA . ALA A 1 260 ? 24.281 -9.609 -9.051 1.00 28.66 260 ALA A CA 1
ATOM 1947 C C . ALA A 1 260 ? 24.612 -8.190 -8.549 1.00 28.66 260 ALA A C 1
ATOM 1949 O O . ALA A 1 260 ? 23.885 -7.624 -7.733 1.00 28.66 260 ALA A O 1
ATOM 1950 N N . ALA A 1 261 ? 25.714 -7.617 -9.039 1.00 26.62 261 ALA A N 1
ATOM 1951 C CA . ALA A 1 261 ? 26.120 -6.243 -8.750 1.00 26.62 261 ALA A CA 1
ATOM 1952 C C . ALA A 1 261 ? 25.645 -5.299 -9.865 1.00 26.62 261 ALA A C 1
ATOM 1954 O O . ALA A 1 261 ? 25.857 -5.579 -11.044 1.00 26.62 261 ALA A O 1
ATOM 1955 N N . ALA A 1 262 ? 25.034 -4.170 -9.501 1.00 31.83 262 ALA A N 1
ATOM 1956 C CA . ALA A 1 262 ? 24.555 -3.187 -10.468 1.00 31.83 262 ALA A CA 1
ATOM 1957 C C . ALA A 1 262 ? 25.722 -2.385 -11.071 1.00 31.83 262 ALA A C 1
ATOM 1959 O O . ALA A 1 262 ? 26.331 -1.543 -10.407 1.00 31.83 262 ALA A O 1
ATOM 1960 N N . THR A 1 263 ? 26.037 -2.643 -12.340 1.00 30.94 263 THR A N 1
ATOM 1961 C CA . THR A 1 263 ? 26.971 -1.825 -13.124 1.00 30.94 263 THR A CA 1
ATOM 1962 C C . THR A 1 263 ? 26.356 -0.447 -13.391 1.00 30.94 263 THR A C 1
ATOM 1964 O O . THR A 1 263 ? 25.150 -0.342 -13.614 1.00 30.94 263 THR A O 1
ATOM 1967 N N . LYS A 1 264 ? 27.166 0.621 -13.408 1.00 31.94 264 LYS A N 1
ATOM 1968 C CA . LYS A 1 264 ? 26.696 1.932 -13.884 1.00 31.94 264 LYS A CA 1
ATOM 1969 C C . LYS A 1 264 ? 26.274 1.814 -15.351 1.00 31.94 264 LYS A C 1
ATOM 1971 O O . LYS A 1 264 ? 27.101 1.461 -16.184 1.00 31.94 264 LYS A O 1
ATOM 1976 N N . ILE A 1 265 ? 25.026 2.164 -15.654 1.00 37.56 265 ILE A N 1
ATOM 1977 C CA . ILE A 1 265 ? 24.555 2.411 -17.021 1.00 37.56 265 ILE A CA 1
ATOM 1978 C C . ILE A 1 265 ? 24.268 3.908 -17.130 1.00 37.56 265 ILE A C 1
ATOM 1980 O O . ILE A 1 265 ? 23.236 4.398 -16.674 1.00 37.56 265 ILE A O 1
ATOM 1984 N N . THR A 1 266 ? 25.220 4.642 -17.693 1.00 34.38 266 THR A N 1
ATOM 1985 C CA . THR A 1 266 ? 25.095 6.055 -18.052 1.00 34.38 266 THR A CA 1
ATOM 1986 C C . THR A 1 266 ? 24.282 6.166 -19.342 1.00 34.38 266 THR A C 1
ATOM 1988 O O . THR A 1 266 ? 24.735 5.793 -20.417 1.00 34.38 266 THR A O 1
ATOM 1991 N N . ALA A 1 267 ? 23.046 6.662 -19.240 1.00 34.53 267 ALA A N 1
ATOM 1992 C CA . ALA A 1 267 ? 22.095 6.693 -20.359 1.00 34.53 267 ALA A CA 1
ATOM 1993 C C . ALA A 1 267 ? 22.414 7.739 -21.454 1.00 34.53 267 ALA A C 1
ATOM 1995 O O . ALA A 1 267 ? 21.704 7.801 -22.454 1.00 34.53 267 ALA A O 1
ATOM 1996 N N . GLU A 1 268 ? 23.447 8.566 -21.259 1.00 34.34 268 GLU A N 1
ATOM 1997 C CA . GLU A 1 268 ? 23.810 9.695 -22.133 1.00 34.34 268 GLU A CA 1
ATOM 1998 C C . GLU A 1 268 ? 25.324 9.752 -22.433 1.00 34.34 268 GLU A C 1
ATOM 2000 O O . GLU A 1 268 ? 25.866 10.809 -22.745 1.00 34.34 268 GLU A O 1
ATOM 2005 N N . GLU A 1 269 ? 26.021 8.611 -22.392 1.00 35.72 269 GLU A N 1
ATOM 2006 C CA . GLU A 1 269 ? 27.302 8.490 -23.098 1.00 35.72 269 GLU A CA 1
ATOM 2007 C C . GLU A 1 269 ? 27.038 8.224 -24.585 1.00 35.72 269 GLU A C 1
ATOM 2009 O O . GLU A 1 269 ? 26.438 7.214 -24.966 1.00 35.72 269 GLU A O 1
ATOM 2014 N N . THR A 1 270 ? 27.508 9.129 -25.448 1.00 37.44 270 THR A N 1
ATOM 2015 C CA . THR A 1 270 ? 27.724 8.814 -26.862 1.00 37.44 270 THR A CA 1
ATOM 2016 C C . THR A 1 270 ? 28.650 7.611 -26.922 1.00 37.44 270 THR A C 1
ATOM 2018 O O . THR A 1 270 ? 29.813 7.735 -26.542 1.00 37.44 270 THR A O 1
ATOM 2021 N N . VAL A 1 271 ? 28.137 6.458 -27.362 1.00 43.38 271 VAL A N 1
ATOM 2022 C CA . VAL A 1 271 ? 28.910 5.211 -27.412 1.00 43.38 271 VAL A CA 1
ATOM 2023 C C . VAL A 1 271 ? 30.029 5.363 -28.435 1.00 43.38 271 VAL A C 1
ATOM 2025 O O . VAL A 1 271 ? 29.856 5.100 -29.628 1.00 43.38 271 VAL A O 1
ATOM 2028 N N . GLU A 1 272 ? 31.181 5.807 -27.943 1.00 48.91 272 GLU A N 1
ATOM 2029 C CA . GLU A 1 272 ? 32.442 5.764 -28.656 1.00 48.91 272 GLU A CA 1
ATOM 2030 C C . GLU A 1 272 ? 32.649 4.309 -29.083 1.00 48.91 272 GLU A C 1
ATOM 2032 O O . GLU A 1 272 ? 32.503 3.374 -28.287 1.00 48.91 272 GLU A O 1
ATOM 2037 N N . ARG A 1 273 ? 32.847 4.088 -30.386 1.00 52.38 273 ARG A N 1
ATOM 2038 C CA . ARG A 1 273 ? 32.934 2.729 -30.922 1.00 52.38 273 ARG A CA 1
ATOM 2039 C C . ARG A 1 273 ? 34.108 2.036 -30.241 1.00 52.38 273 ARG A C 1
ATOM 2041 O O . ARG A 1 273 ? 35.240 2.447 -30.456 1.00 52.38 273 ARG A O 1
ATOM 2048 N N . LEU A 1 274 ? 33.838 0.952 -29.505 1.00 50.91 274 LEU A N 1
ATOM 2049 C CA . LEU A 1 274 ? 34.867 0.165 -28.802 1.00 50.91 274 LEU A CA 1
ATOM 2050 C C . LEU A 1 274 ? 36.043 -0.236 -29.714 1.00 50.91 274 LEU A C 1
ATOM 2052 O O . LEU A 1 274 ? 37.162 -0.412 -29.247 1.00 50.91 274 LEU A O 1
ATOM 2056 N N . PHE A 1 275 ? 35.763 -0.355 -31.015 1.00 67.56 275 PHE A N 1
ATOM 2057 C CA . PHE A 1 275 ? 36.740 -0.457 -32.090 1.00 67.56 275 PHE A CA 1
ATOM 2058 C C . PHE A 1 275 ? 36.311 0.528 -33.199 1.00 67.56 275 PHE A C 1
ATOM 2060 O O . PHE A 1 275 ? 35.419 0.193 -33.984 1.00 67.56 275 PHE A O 1
ATOM 2067 N N . PRO A 1 276 ? 36.846 1.765 -33.248 1.00 61.25 276 PRO A N 1
ATOM 2068 C CA . PRO A 1 276 ? 36.348 2.794 -34.163 1.00 61.25 276 PRO A CA 1
ATOM 2069 C C . PRO A 1 276 ? 36.749 2.528 -35.616 1.00 61.25 276 PRO A C 1
ATOM 2071 O O . PRO A 1 276 ? 35.921 2.707 -36.514 1.00 61.25 276 PRO A O 1
ATOM 2074 N N . ASP A 1 277 ? 37.966 2.017 -35.808 1.00 77.44 277 ASP A N 1
ATOM 2075 C CA . ASP A 1 277 ? 38.586 1.715 -37.104 1.00 77.44 277 ASP A CA 1
ATOM 2076 C C . ASP A 1 277 ? 38.233 0.319 -37.647 1.00 77.44 277 ASP A C 1
ATOM 2078 O O . ASP A 1 277 ? 38.608 -0.033 -38.765 1.00 77.44 277 ASP A O 1
ATOM 2082 N N . HIS A 1 278 ? 37.521 -0.508 -36.871 1.00 65.12 278 HIS A N 1
ATOM 2083 C CA . HIS A 1 278 ? 37.155 -1.851 -37.315 1.00 65.12 278 HIS A CA 1
ATOM 2084 C C . HIS A 1 278 ? 35.966 -1.796 -38.291 1.00 65.12 278 HIS A C 1
ATOM 2086 O O . HIS A 1 278 ? 34.952 -1.152 -37.986 1.00 65.12 278 HIS A O 1
ATOM 2092 N N . PRO A 1 279 ? 36.014 -2.520 -39.429 1.00 66.69 279 PRO A N 1
ATOM 2093 C CA . PRO A 1 279 ? 34.861 -2.682 -40.304 1.00 66.69 279 PRO A CA 1
ATOM 2094 C C . PRO A 1 279 ? 33.632 -3.156 -39.522 1.00 66.69 279 PRO A C 1
ATOM 2096 O O . PRO A 1 279 ? 33.682 -4.153 -38.798 1.00 66.69 279 PRO A O 1
ATOM 2099 N N . SER A 1 280 ? 32.528 -2.428 -39.661 1.00 63.47 280 SER A N 1
ATOM 2100 C CA . SER A 1 280 ? 31.237 -2.752 -39.053 1.00 63.47 280 SER A CA 1
ATOM 2101 C C . SER A 1 280 ? 30.202 -2.940 -40.154 1.00 63.47 280 SER A C 1
ATOM 2103 O O . SER A 1 280 ? 30.112 -2.141 -41.084 1.00 63.47 280 SER A O 1
ATOM 2105 N N . VAL A 1 281 ? 29.443 -4.030 -40.059 1.00 63.41 281 VAL A N 1
ATOM 2106 C CA . VAL A 1 281 ? 28.421 -4.417 -41.038 1.00 63.41 281 VAL A CA 1
ATOM 2107 C C . VAL A 1 281 ? 27.051 -4.080 -40.457 1.00 63.41 281 VAL A C 1
ATOM 2109 O O . VAL A 1 281 ? 26.816 -4.312 -39.268 1.00 63.41 281 VAL A O 1
ATOM 2112 N N . GLN A 1 282 ? 26.150 -3.531 -41.274 1.00 59.16 282 GLN A N 1
ATOM 2113 C CA . GLN A 1 282 ? 24.760 -3.331 -40.861 1.00 59.16 282 GLN A CA 1
ATOM 2114 C C . GLN A 1 282 ? 24.057 -4.686 -40.666 1.00 59.16 282 GLN A C 1
ATOM 2116 O O . GLN A 1 282 ? 24.466 -5.706 -41.221 1.00 59.16 282 GLN A O 1
ATOM 2121 N N . ALA A 1 283 ? 23.041 -4.721 -39.798 1.00 58.03 283 ALA A N 1
ATOM 2122 C CA . ALA A 1 283 ? 22.481 -5.979 -39.287 1.00 58.03 283 ALA A CA 1
ATOM 2123 C C . ALA A 1 283 ? 21.715 -6.811 -40.339 1.00 58.03 283 ALA A C 1
ATOM 2125 O O . ALA A 1 283 ? 21.544 -8.016 -40.164 1.00 58.03 283 ALA A O 1
ATOM 2126 N N . ASP A 1 284 ? 21.275 -6.162 -41.411 1.00 60.12 284 ASP A N 1
ATOM 2127 C CA . ASP A 1 284 ? 20.669 -6.711 -42.624 1.00 60.12 284 ASP A CA 1
ATOM 2128 C C . ASP A 1 284 ? 21.709 -7.399 -43.530 1.00 60.12 284 ASP A C 1
ATOM 2130 O O . ASP A 1 284 ? 21.523 -8.549 -43.937 1.00 60.12 284 ASP A O 1
ATOM 2134 N N . ALA A 1 285 ? 22.845 -6.738 -43.760 1.00 66.75 285 ALA A N 1
ATOM 2135 C CA . ALA A 1 285 ? 23.977 -7.210 -44.557 1.00 66.75 285 ALA A CA 1
ATOM 2136 C C . ALA A 1 285 ? 24.834 -8.295 -43.862 1.00 66.75 285 ALA A C 1
ATOM 2138 O O . ALA A 1 285 ? 25.873 -8.705 -44.384 1.00 66.75 285 ALA A O 1
ATOM 2139 N N . LEU A 1 286 ? 24.412 -8.793 -42.694 1.00 70.81 286 LEU A N 1
ATOM 2140 C CA . LEU A 1 286 ? 25.036 -9.942 -42.037 1.00 70.81 286 LEU A CA 1
ATOM 2141 C C . LEU A 1 286 ? 24.717 -11.258 -42.775 1.00 70.81 286 LEU A C 1
ATOM 2143 O O . LEU A 1 286 ? 23.535 -11.537 -43.018 1.00 70.81 286 LEU A O 1
ATOM 2147 N N . PRO A 1 287 ? 25.723 -12.122 -43.032 1.00 79.12 287 PRO A N 1
ATOM 2148 C CA . PRO A 1 287 ? 25.507 -13.482 -43.526 1.00 79.12 287 PRO A CA 1
ATOM 2149 C C . PRO A 1 287 ? 24.535 -14.271 -42.642 1.00 79.12 287 PRO A C 1
ATOM 2151 O O . PRO A 1 287 ? 24.544 -14.119 -41.420 1.00 79.12 287 PRO A O 1
ATOM 2154 N N . VAL A 1 288 ? 23.738 -15.162 -43.239 1.00 73.44 288 VAL A N 1
ATOM 2155 C CA . VAL A 1 288 ? 22.683 -15.928 -42.540 1.00 73.44 288 VAL A CA 1
ATOM 2156 C C . VAL A 1 288 ? 23.219 -16.673 -41.307 1.00 73.44 288 VAL A C 1
ATOM 2158 O O . VAL A 1 288 ? 22.612 -16.618 -40.238 1.00 73.44 288 VAL A O 1
ATOM 2161 N N . SER A 1 289 ? 24.414 -17.262 -41.401 1.00 75.50 289 SER A N 1
ATOM 2162 C CA . SER A 1 289 ? 25.115 -17.907 -40.280 1.00 75.50 289 SER A CA 1
ATOM 2163 C C . SER A 1 289 ? 25.441 -16.954 -39.116 1.00 75.50 289 SER A C 1
ATOM 2165 O O . SER A 1 289 ? 25.360 -17.344 -37.952 1.00 75.50 289 SER A O 1
ATOM 2167 N N . ALA A 1 290 ? 25.754 -15.686 -39.400 1.00 72.62 290 ALA A N 1
ATOM 2168 C CA . ALA A 1 290 ? 26.024 -14.660 -38.392 1.00 72.62 290 ALA A CA 1
ATOM 2169 C C . ALA A 1 290 ? 24.740 -14.068 -37.777 1.00 72.62 290 ALA A C 1
ATOM 2171 O O . ALA A 1 290 ? 24.761 -13.633 -36.621 1.00 72.62 290 ALA A O 1
ATOM 2172 N N . ARG A 1 291 ? 23.606 -14.089 -38.500 1.00 73.25 291 ARG A N 1
ATOM 2173 C CA . ARG A 1 291 ? 22.305 -13.611 -37.988 1.00 73.25 291 ARG A CA 1
ATOM 2174 C C . ARG A 1 291 ? 21.883 -14.372 -36.726 1.00 73.25 291 ARG A C 1
ATOM 2176 O O . ARG A 1 291 ? 21.444 -13.740 -35.766 1.00 73.25 291 ARG A O 1
ATOM 2183 N N . TRP A 1 292 ? 22.107 -15.692 -36.671 1.00 72.81 292 TRP A N 1
ATOM 2184 C CA . TRP A 1 292 ? 21.883 -16.505 -35.464 1.00 72.81 292 TRP A CA 1
ATOM 2185 C C . TRP A 1 292 ? 22.690 -15.992 -34.263 1.00 72.81 292 TRP A C 1
ATOM 2187 O O . TRP A 1 292 ? 22.131 -15.760 -33.189 1.00 72.81 292 TRP A O 1
ATOM 2197 N N . PHE A 1 293 ? 23.994 -15.764 -34.440 1.00 71.56 293 PHE A N 1
ATOM 2198 C CA . PHE A 1 293 ? 24.876 -15.306 -33.363 1.00 71.56 293 PHE A CA 1
ATOM 2199 C C . PHE A 1 293 ? 24.444 -13.931 -32.836 1.00 71.56 293 PHE A C 1
ATOM 2201 O O . PHE A 1 293 ? 24.270 -13.749 -31.630 1.00 71.56 293 PHE A O 1
ATOM 2208 N N . VAL A 1 294 ? 24.160 -12.984 -33.734 1.00 68.75 294 VAL A N 1
ATOM 2209 C CA . VAL A 1 294 ? 23.702 -11.637 -33.357 1.00 68.75 294 VAL A CA 1
ATOM 2210 C C . VAL A 1 294 ? 22.321 -11.660 -32.688 1.00 68.75 294 VAL A C 1
ATOM 2212 O O . VAL A 1 294 ? 22.099 -10.898 -31.745 1.00 68.75 294 VAL A O 1
ATOM 2215 N N . ARG A 1 295 ? 21.409 -12.556 -33.092 1.00 65.00 295 ARG A N 1
ATOM 2216 C CA . ARG A 1 295 ? 20.110 -12.765 -32.422 1.00 65.00 295 ARG A CA 1
ATOM 2217 C C . ARG A 1 295 ? 20.291 -13.271 -30.985 1.00 65.00 295 ARG A C 1
ATOM 2219 O O . ARG A 1 295 ? 19.649 -12.747 -30.074 1.00 65.00 295 ARG A O 1
ATOM 2226 N N . ASN A 1 296 ? 21.223 -14.199 -30.758 1.00 63.62 296 ASN A N 1
ATOM 2227 C CA . ASN A 1 296 ? 21.556 -14.694 -29.417 1.00 63.62 296 ASN A CA 1
ATOM 2228 C C . ASN A 1 296 ? 22.210 -13.620 -28.538 1.00 63.62 296 ASN A C 1
ATOM 2230 O O . ASN A 1 296 ? 21.731 -13.384 -27.430 1.00 63.62 296 ASN A O 1
ATOM 2234 N N . VAL A 1 297 ? 23.228 -12.902 -29.030 1.00 64.56 297 VAL A N 1
ATOM 2235 C CA . VAL A 1 297 ? 23.887 -11.817 -28.272 1.00 64.56 297 VAL A CA 1
ATOM 2236 C C . VAL A 1 297 ? 22.887 -10.713 -27.901 1.00 64.56 297 VAL A C 1
ATOM 2238 O O . VAL A 1 297 ? 22.841 -10.289 -26.744 1.00 64.56 297 VAL A O 1
ATOM 2241 N N . LYS A 1 298 ? 22.007 -10.303 -28.832 1.00 60.69 298 LYS A N 1
ATOM 2242 C CA . LYS A 1 298 ? 20.894 -9.375 -28.543 1.00 60.69 298 LYS A CA 1
ATOM 2243 C C . LYS A 1 298 ? 19.993 -9.902 -27.414 1.00 60.69 298 LYS A C 1
ATOM 2245 O O . LYS A 1 298 ? 19.697 -9.153 -26.483 1.00 60.69 298 LYS A O 1
ATOM 2250 N N . SER A 1 299 ? 19.593 -11.176 -27.467 1.00 58.97 299 SER A N 1
ATOM 2251 C CA . SER A 1 299 ? 18.736 -11.813 -26.453 1.00 58.97 299 SER A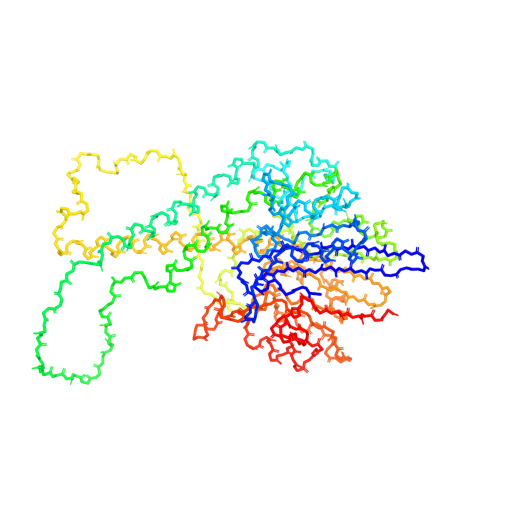 CA 1
ATOM 2252 C C . SER A 1 299 ? 19.411 -11.920 -25.078 1.00 58.97 299 SER A C 1
ATOM 2254 O O . SER A 1 299 ? 18.776 -11.667 -24.051 1.00 58.97 299 SER A O 1
ATOM 2256 N N . MET A 1 300 ? 20.707 -12.244 -25.033 1.00 61.62 300 MET A N 1
ATOM 2257 C CA . MET A 1 300 ? 21.491 -12.291 -23.793 1.00 61.62 300 MET A CA 1
ATOM 2258 C C . MET A 1 300 ? 21.586 -10.908 -23.139 1.00 61.62 300 MET A C 1
ATOM 2260 O O . MET A 1 300 ? 21.295 -10.780 -21.951 1.00 61.62 300 MET A O 1
ATOM 2264 N N . HIS A 1 301 ? 21.893 -9.861 -23.913 1.00 59.41 301 HIS A N 1
ATOM 2265 C CA . HIS A 1 301 ? 21.964 -8.487 -23.399 1.00 59.41 301 HIS A CA 1
ATOM 2266 C C . HIS A 1 301 ? 20.596 -7.992 -22.895 1.00 59.41 301 HIS A C 1
ATOM 2268 O O . HIS A 1 301 ? 20.517 -7.376 -21.834 1.00 59.41 301 HIS A O 1
ATOM 2274 N N . ALA A 1 302 ? 19.498 -8.301 -23.598 1.00 55.66 302 ALA A N 1
ATOM 2275 C CA . ALA A 1 302 ? 18.149 -7.972 -23.127 1.00 55.66 302 ALA A CA 1
ATOM 2276 C C . ALA A 1 302 ? 17.778 -8.713 -21.827 1.00 55.66 302 ALA A C 1
ATOM 2278 O O . ALA A 1 302 ? 17.113 -8.144 -20.964 1.00 55.66 302 ALA A O 1
ATOM 2279 N N . THR A 1 303 ? 18.249 -9.951 -21.652 1.00 57.28 303 THR A N 1
ATOM 2280 C CA . THR A 1 303 ? 18.053 -10.719 -20.411 1.00 57.28 303 THR A CA 1
ATOM 2281 C C . THR A 1 303 ? 18.870 -10.133 -19.252 1.00 57.28 303 THR A C 1
ATOM 2283 O O . THR A 1 303 ? 18.349 -9.982 -18.153 1.00 57.28 303 THR A O 1
ATOM 2286 N N . GLN A 1 304 ? 20.118 -9.716 -19.490 1.00 56.12 304 GLN A N 1
ATOM 2287 C CA . GLN A 1 304 ? 20.946 -9.036 -18.481 1.00 56.12 304 GLN A CA 1
ATOM 2288 C C . GLN A 1 304 ? 20.336 -7.696 -18.034 1.00 56.12 304 GLN A C 1
ATOM 2290 O O . GLN A 1 304 ? 20.267 -7.417 -16.837 1.00 56.12 304 GLN A O 1
ATOM 2295 N N . LEU A 1 305 ? 19.833 -6.892 -18.979 1.00 53.22 305 LEU A N 1
ATOM 2296 C CA . LEU A 1 305 ? 19.121 -5.645 -18.678 1.00 53.22 305 LEU A CA 1
ATOM 2297 C C . LEU A 1 305 ? 17.827 -5.895 -17.887 1.00 53.22 305 LEU A C 1
ATOM 2299 O O . LEU A 1 305 ? 17.513 -5.127 -16.981 1.00 53.22 305 LEU A O 1
ATOM 2303 N N . LEU A 1 306 ? 17.105 -6.985 -18.174 1.00 54.03 306 LEU A N 1
ATOM 2304 C CA . LEU A 1 306 ? 15.913 -7.370 -17.418 1.00 54.03 306 LEU A CA 1
ATOM 2305 C C . LEU A 1 306 ? 16.219 -7.683 -15.953 1.00 54.03 306 LEU A C 1
ATOM 2307 O O . LEU A 1 306 ? 15.460 -7.257 -15.087 1.00 54.03 306 LEU A O 1
ATOM 2311 N N . GLU A 1 307 ? 17.303 -8.404 -15.658 1.00 56.00 307 GLU A N 1
ATOM 2312 C CA . GLU A 1 307 ? 17.668 -8.680 -14.264 1.00 56.00 307 GLU A CA 1
ATOM 2313 C C . GLU A 1 307 ? 18.083 -7.397 -13.524 1.00 56.00 307 GLU A C 1
ATOM 2315 O O . GLU A 1 307 ? 17.694 -7.217 -12.373 1.00 56.00 307 GLU A O 1
ATOM 2320 N N . LEU A 1 308 ? 18.762 -6.449 -14.183 1.00 50.91 308 LEU A N 1
ATOM 2321 C CA . LEU A 1 308 ? 19.046 -5.133 -13.588 1.00 50.91 308 LEU A CA 1
ATOM 2322 C C . LEU A 1 308 ? 17.761 -4.341 -13.288 1.00 50.91 308 LEU A C 1
ATOM 2324 O O . LEU A 1 308 ? 17.618 -3.815 -12.185 1.00 50.91 308 LEU A O 1
ATOM 2328 N N . VAL A 1 309 ? 16.801 -4.301 -14.220 1.00 52.81 309 VAL A N 1
ATOM 2329 C CA . VAL A 1 309 ? 15.495 -3.651 -13.995 1.00 52.81 309 VAL A CA 1
ATOM 2330 C C . VAL A 1 309 ? 14.721 -4.344 -12.867 1.00 52.81 309 VAL A C 1
ATOM 2332 O O . VAL A 1 309 ? 14.170 -3.662 -12.007 1.00 52.81 309 VAL A O 1
ATOM 2335 N N . ARG A 1 310 ? 14.739 -5.682 -12.797 1.00 56.88 310 ARG A N 1
ATOM 2336 C CA . ARG A 1 310 ? 14.125 -6.447 -11.695 1.00 56.88 310 ARG A CA 1
ATOM 2337 C C . ARG A 1 310 ? 14.759 -6.166 -10.339 1.00 56.88 310 ARG A C 1
ATOM 2339 O O . ARG A 1 310 ? 14.037 -6.152 -9.353 1.00 56.88 310 ARG A O 1
ATOM 2346 N N . ILE A 1 311 ? 16.071 -5.950 -10.262 1.00 53.62 311 ILE A N 1
ATOM 2347 C CA . ILE A 1 311 ? 16.740 -5.606 -8.998 1.00 53.62 311 ILE A CA 1
ATOM 2348 C C . ILE A 1 311 ? 16.273 -4.227 -8.508 1.00 53.62 311 ILE A C 1
ATOM 2350 O O . ILE A 1 311 ? 16.003 -4.066 -7.320 1.00 53.62 311 ILE A O 1
ATOM 2354 N N . VAL A 1 312 ? 16.101 -3.252 -9.410 1.00 55.56 312 VAL A N 1
ATOM 2355 C CA . VAL A 1 312 ? 15.553 -1.923 -9.070 1.00 55.56 312 VAL A CA 1
ATOM 2356 C C . VAL A 1 312 ? 14.080 -2.017 -8.645 1.00 55.56 312 VAL A C 1
ATOM 2358 O O . VAL A 1 312 ? 13.705 -1.465 -7.614 1.00 55.56 312 VAL A O 1
ATOM 2361 N N . ASP A 1 313 ? 13.260 -2.769 -9.379 1.00 57.94 313 ASP A N 1
ATOM 2362 C CA . ASP A 1 313 ? 11.841 -3.022 -9.079 1.00 57.94 313 ASP A CA 1
ATOM 2363 C C . ASP A 1 313 ? 11.651 -3.763 -7.734 1.00 57.94 313 ASP A C 1
ATOM 2365 O O . ASP A 1 313 ? 10.900 -3.338 -6.854 1.00 57.94 313 ASP A O 1
ATOM 2369 N N . SER A 1 314 ? 12.433 -4.817 -7.478 1.00 58.72 314 SER A N 1
ATOM 2370 C CA . SER A 1 314 ? 12.424 -5.545 -6.200 1.00 58.72 314 SER A CA 1
ATOM 2371 C C . SER A 1 314 ? 12.952 -4.696 -5.035 1.00 58.72 314 SER A C 1
ATOM 2373 O O . SER A 1 314 ? 12.478 -4.848 -3.909 1.00 58.72 314 SER A O 1
ATOM 2375 N N . ALA A 1 315 ? 13.883 -3.768 -5.280 1.00 60.66 315 ALA A N 1
ATOM 2376 C CA . ALA A 1 315 ? 14.319 -2.800 -4.273 1.00 60.66 315 ALA A CA 1
ATOM 2377 C C . ALA A 1 315 ? 13.220 -1.770 -3.948 1.00 60.66 315 ALA A C 1
ATOM 2379 O O . ALA A 1 315 ? 13.020 -1.460 -2.774 1.00 60.66 315 ALA A O 1
ATOM 2380 N N . MET A 1 316 ? 12.456 -1.300 -4.943 1.00 66.25 316 MET A N 1
ATOM 2381 C CA . MET A 1 316 ? 11.298 -0.417 -4.725 1.00 66.25 316 MET A CA 1
ATOM 2382 C C . MET A 1 316 ? 10.180 -1.099 -3.920 1.00 66.25 316 MET A C 1
ATOM 2384 O O . MET A 1 316 ? 9.586 -0.467 -3.052 1.00 66.25 316 MET A O 1
ATOM 2388 N N . ASN A 1 317 ? 9.952 -2.406 -4.086 1.00 72.44 317 ASN A N 1
ATOM 2389 C CA . ASN A 1 317 ? 9.043 -3.151 -3.199 1.00 72.44 317 ASN A CA 1
ATOM 2390 C C . ASN A 1 317 ? 9.468 -3.058 -1.716 1.00 72.44 317 ASN A C 1
ATOM 2392 O O . ASN A 1 317 ? 8.633 -2.893 -0.823 1.00 72.44 317 ASN A O 1
ATOM 2396 N N . ASN A 1 318 ? 10.776 -3.102 -1.437 1.00 76.75 318 ASN A N 1
ATOM 2397 C CA . ASN A 1 318 ? 11.322 -2.960 -0.085 1.00 76.75 318 ASN A CA 1
ATOM 2398 C C . ASN A 1 318 ? 11.295 -1.522 0.468 1.00 76.75 318 ASN A C 1
ATOM 2400 O O . ASN A 1 318 ? 11.515 -1.361 1.669 1.00 76.75 318 ASN A O 1
ATOM 2404 N N . THR A 1 319 ? 10.942 -0.499 -0.322 1.00 79.62 319 THR A N 1
ATOM 2405 C CA . THR A 1 319 ? 10.618 0.836 0.217 1.00 79.62 319 THR A CA 1
ATOM 2406 C C . THR A 1 319 ? 9.167 0.958 0.698 1.00 79.62 319 THR A C 1
ATOM 2408 O O . THR A 1 319 ? 8.800 2.002 1.226 1.00 79.62 319 THR A O 1
ATOM 2411 N N . SER A 1 320 ? 8.348 -0.098 0.600 1.00 89.69 320 SER A N 1
ATOM 2412 C CA . SER A 1 320 ? 6.946 -0.076 1.045 1.00 89.69 320 SER A CA 1
ATOM 2413 C C . SER A 1 320 ? 6.752 0.365 2.500 1.00 89.69 320 SER A C 1
ATOM 2415 O O . SER A 1 320 ? 7.387 -0.164 3.422 1.00 89.69 320 SER A O 1
ATOM 2417 N N . LEU A 1 321 ? 5.795 1.272 2.719 1.00 95.25 321 LEU A N 1
ATOM 2418 C CA . LEU A 1 321 ? 5.258 1.564 4.046 1.00 95.25 321 LEU A CA 1
ATOM 2419 C C . LEU A 1 321 ? 4.589 0.326 4.647 1.00 95.25 321 LEU A C 1
ATOM 2421 O O . LEU A 1 321 ? 3.620 -0.195 4.096 1.00 95.25 321 LEU A O 1
ATOM 2425 N N . ILE A 1 322 ? 5.035 -0.066 5.841 1.00 97.88 322 ILE A N 1
ATOM 2426 C CA . ILE A 1 322 ? 4.328 -1.044 6.672 1.00 97.88 322 ILE A CA 1
ATOM 2427 C C . ILE A 1 322 ? 3.631 -0.283 7.799 1.00 97.88 322 ILE A C 1
ATOM 2429 O O . ILE A 1 322 ? 4.273 0.133 8.767 1.00 97.88 322 ILE A O 1
ATOM 2433 N N . LEU A 1 323 ? 2.316 -0.100 7.692 1.00 98.56 323 LEU A N 1
ATOM 2434 C CA . LEU A 1 323 ? 1.499 0.564 8.707 1.00 98.56 323 LEU A CA 1
ATOM 2435 C C . LEU A 1 323 ? 0.709 -0.454 9.531 1.00 98.56 323 LEU A C 1
ATOM 2437 O O . LEU A 1 323 ? -0.012 -1.301 9.000 1.00 98.56 323 LEU A O 1
ATOM 2441 N N . LEU A 1 324 ? 0.810 -0.330 10.853 1.00 98.50 324 LEU A N 1
ATOM 2442 C CA . LEU A 1 324 ? 0.004 -1.079 11.809 1.00 9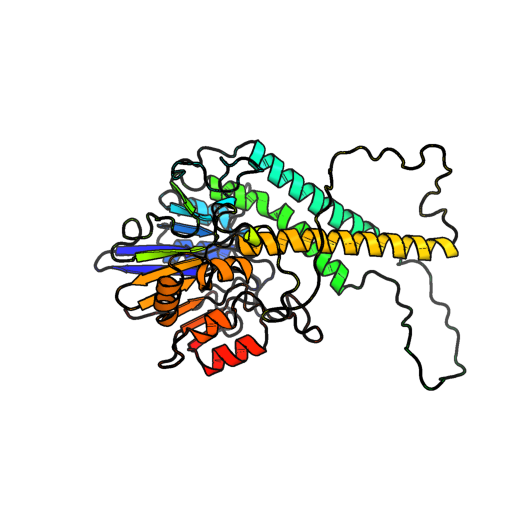8.50 324 LEU A CA 1
ATOM 2443 C C . LEU A 1 324 ? -0.869 -0.098 12.597 1.00 98.50 324 LEU A C 1
ATOM 2445 O O . LEU A 1 324 ? -0.384 0.602 13.490 1.00 98.50 324 LEU A O 1
ATOM 2449 N N . PHE A 1 325 ? -2.156 -0.042 12.263 1.00 98.44 325 PHE A N 1
ATOM 2450 C CA . PHE A 1 325 ? -3.147 0.745 12.995 1.00 98.44 325 PHE A CA 1
ATOM 2451 C C . PHE A 1 325 ? -3.623 -0.061 14.206 1.00 98.44 325 PHE A C 1
ATOM 2453 O O . PHE A 1 325 ? -3.924 -1.247 14.090 1.00 98.44 325 PHE A O 1
ATOM 2460 N N . GLN A 1 326 ? -3.712 0.577 15.367 1.00 97.75 326 GLN A N 1
ATOM 2461 C CA . GLN A 1 326 ? -4.212 0.001 16.608 1.00 97.75 326 GLN A CA 1
ATOM 2462 C C . GLN A 1 326 ? -5.384 0.842 17.119 1.00 97.75 326 GLN A C 1
ATOM 2464 O O . GLN A 1 326 ? -5.249 2.055 17.300 1.00 97.75 326 GLN A O 1
ATOM 2469 N N . ILE A 1 327 ? -6.515 0.187 17.383 1.00 96.06 327 ILE A N 1
ATOM 2470 C CA . ILE A 1 327 ? -7.744 0.809 17.883 1.00 96.06 327 ILE A CA 1
ATOM 2471 C C . ILE A 1 327 ? -8.255 -0.047 19.045 1.00 96.06 327 ILE A C 1
ATOM 2473 O O . ILE A 1 327 ? -8.752 -1.155 18.845 1.00 96.06 327 ILE A O 1
ATOM 2477 N N . GLY A 1 328 ? -8.043 0.426 20.276 1.00 92.88 328 GLY A N 1
ATOM 2478 C CA . GLY A 1 328 ? -8.203 -0.405 21.473 1.00 92.88 328 GLY A CA 1
ATOM 2479 C C . GLY A 1 328 ? -7.306 -1.650 21.417 1.00 92.88 328 GLY A C 1
ATOM 2480 O O . GLY A 1 328 ? -6.081 -1.542 21.291 1.00 92.88 328 GLY A O 1
ATOM 2481 N N . GLU A 1 329 ? -7.930 -2.828 21.486 1.00 91.75 329 GLU A N 1
ATOM 2482 C CA . GLU A 1 329 ? -7.267 -4.134 21.346 1.00 91.75 329 GLU A CA 1
ATOM 2483 C C . GLU A 1 329 ? -7.176 -4.641 19.897 1.00 91.75 329 GLU A C 1
ATOM 2485 O O . GLU A 1 329 ? -6.486 -5.627 19.645 1.00 91.75 329 GLU A O 1
ATOM 2490 N N . LYS A 1 330 ? -7.858 -4.004 18.934 1.00 95.31 330 LYS A N 1
ATOM 2491 C CA . LYS A 1 330 ? -7.834 -4.420 17.524 1.00 95.31 330 LYS A CA 1
ATOM 2492 C C . LYS A 1 330 ? -6.600 -3.858 16.828 1.00 95.31 330 LYS A C 1
ATOM 2494 O O . LYS A 1 330 ? -6.288 -2.675 16.978 1.00 95.31 330 LYS A O 1
ATOM 2499 N N . LEU A 1 331 ? -5.933 -4.683 16.021 1.00 97.12 331 LEU A N 1
ATOM 2500 C CA . LEU A 1 331 ? -4.821 -4.250 15.172 1.00 97.12 331 LEU A CA 1
ATOM 2501 C C . LEU A 1 331 ? -5.052 -4.601 13.697 1.00 97.12 331 LEU A C 1
ATOM 2503 O O . LEU A 1 331 ? -5.473 -5.712 13.372 1.00 97.12 331 LEU A O 1
ATOM 2507 N N . PHE A 1 332 ? -4.740 -3.651 12.819 1.00 97.88 332 PHE A N 1
ATOM 2508 C CA . PHE A 1 332 ? -4.988 -3.694 11.379 1.00 97.88 332 PHE A CA 1
ATOM 2509 C C . PHE A 1 332 ? -3.668 -3.447 10.641 1.00 97.88 332 PHE A C 1
ATOM 2511 O O . PHE A 1 332 ? -3.070 -2.378 10.787 1.00 97.88 332 PHE A O 1
ATOM 2518 N N . LEU A 1 333 ? -3.193 -4.437 9.887 1.00 98.31 333 LEU A N 1
ATOM 2519 C CA . LEU A 1 333 ? -1.872 -4.437 9.257 1.00 98.31 333 LEU A CA 1
ATOM 2520 C C . LEU A 1 333 ? -1.972 -4.234 7.740 1.00 98.31 333 LEU A C 1
ATOM 2522 O O . LEU A 1 333 ? -2.555 -5.064 7.043 1.00 98.31 333 LEU A O 1
ATOM 2526 N N . PHE A 1 334 ? -1.345 -3.166 7.248 1.00 98.25 334 PHE A N 1
ATOM 2527 C CA . PHE A 1 334 ? -1.237 -2.803 5.834 1.00 98.25 334 PHE A CA 1
ATOM 2528 C C . PHE A 1 334 ? 0.253 -2.693 5.460 1.00 98.25 334 PHE A C 1
ATOM 2530 O O . PHE A 1 334 ? 0.890 -1.706 5.824 1.00 98.25 334 PHE A O 1
ATOM 2537 N N . PRO A 1 335 ? 0.840 -3.707 4.795 1.00 96.94 335 PRO A N 1
ATOM 2538 C CA . PRO A 1 335 ? 2.285 -3.780 4.559 1.00 96.94 335 PRO A CA 1
ATOM 2539 C C . PRO A 1 335 ? 2.757 -3.203 3.214 1.00 96.94 335 PRO A C 1
ATOM 2541 O O . PRO A 1 335 ? 3.949 -3.285 2.917 1.00 96.94 335 PRO A O 1
ATOM 2544 N N . GLY A 1 336 ? 1.834 -2.723 2.371 1.00 94.31 336 GLY A N 1
ATOM 2545 C CA . GLY A 1 336 ? 2.105 -2.529 0.947 1.00 94.31 336 GLY A CA 1
ATOM 2546 C C . GLY A 1 336 ? 2.650 -3.817 0.333 1.00 94.31 336 GLY A C 1
ATOM 2547 O O . GLY A 1 336 ? 2.128 -4.907 0.589 1.00 94.31 336 GLY A O 1
ATOM 2548 N N . ASP A 1 337 ? 3.766 -3.690 -0.376 1.00 92.62 337 ASP A N 1
ATOM 2549 C CA . ASP A 1 337 ? 4.430 -4.791 -1.071 1.00 92.62 337 ASP A CA 1
ATOM 2550 C C . ASP A 1 337 ? 5.771 -5.181 -0.435 1.00 92.62 337 ASP A C 1
ATOM 2552 O O . ASP A 1 337 ? 6.606 -5.831 -1.067 1.00 92.62 337 ASP A O 1
ATOM 2556 N N . ALA A 1 338 ? 5.959 -4.820 0.841 1.00 90.12 338 ALA A N 1
ATOM 2557 C CA . ALA A 1 338 ? 7.171 -5.074 1.611 1.00 90.12 338 ALA A CA 1
ATOM 2558 C C . ALA A 1 338 ? 7.623 -6.541 1.534 1.00 90.12 338 ALA A C 1
ATOM 2560 O O . ALA A 1 338 ? 6.900 -7.457 1.938 1.00 90.12 338 ALA A O 1
ATOM 2561 N N . GLN A 1 339 ? 8.848 -6.744 1.045 1.00 85.44 339 GLN A N 1
ATOM 2562 C CA . GLN A 1 339 ? 9.491 -8.050 0.915 1.00 85.44 339 GLN A CA 1
ATOM 2563 C C . GLN A 1 339 ? 10.414 -8.330 2.114 1.00 85.44 339 GLN A C 1
ATOM 2565 O O . GLN A 1 339 ? 10.322 -7.684 3.165 1.00 85.44 339 GLN A O 1
ATOM 2570 N N . ILE A 1 340 ? 11.247 -9.368 2.002 1.00 83.19 340 ILE A N 1
ATOM 2571 C CA . ILE A 1 340 ? 11.926 -9.975 3.147 1.00 83.19 340 ILE A CA 1
ATOM 2572 C C . ILE A 1 340 ? 12.911 -9.026 3.839 1.00 83.19 340 ILE A C 1
ATOM 2574 O O . ILE A 1 340 ? 12.990 -9.065 5.058 1.00 83.19 340 ILE A O 1
ATOM 2578 N N . GLU A 1 341 ? 13.599 -8.132 3.129 1.00 79.56 341 GLU A N 1
ATOM 2579 C CA . GLU A 1 341 ? 14.588 -7.218 3.716 1.00 79.56 341 GLU A CA 1
ATOM 2580 C C . GLU A 1 341 ? 13.943 -6.111 4.570 1.00 79.56 341 GLU A C 1
ATOM 2582 O O . GLU A 1 341 ? 14.450 -5.778 5.644 1.00 79.56 341 GLU A O 1
ATOM 2587 N N . ASN A 1 342 ? 12.794 -5.575 4.142 1.00 86.44 342 ASN A N 1
ATOM 2588 C CA . ASN A 1 342 ? 11.992 -4.634 4.934 1.00 86.44 342 ASN A CA 1
ATOM 2589 C C . ASN A 1 342 ? 11.408 -5.343 6.178 1.00 86.44 342 ASN A C 1
ATOM 2591 O O . ASN A 1 342 ? 11.541 -4.865 7.311 1.00 86.44 342 ASN A O 1
ATOM 2595 N N . TRP A 1 343 ? 10.875 -6.558 5.996 1.00 92.62 343 TRP A N 1
ATOM 2596 C CA . TRP A 1 343 ? 10.401 -7.395 7.102 1.00 92.62 343 TRP A CA 1
ATOM 2597 C C . TRP A 1 343 ? 11.509 -7.848 8.063 1.00 92.62 343 TRP A C 1
ATOM 2599 O O . TRP A 1 343 ? 11.255 -7.922 9.264 1.00 92.62 343 TRP A O 1
ATOM 2609 N N . GLU A 1 344 ? 12.728 -8.137 7.601 1.00 90.31 344 GLU A N 1
ATOM 2610 C CA . GLU A 1 344 ? 13.837 -8.587 8.454 1.00 90.31 344 GLU A CA 1
ATOM 2611 C C . GLU A 1 344 ? 14.228 -7.501 9.459 1.00 90.31 344 GLU A C 1
ATOM 2613 O O . GLU A 1 344 ? 14.502 -7.809 10.624 1.00 90.31 344 GLU A O 1
ATOM 2618 N N . TYR A 1 345 ? 14.147 -6.223 9.075 1.00 89.69 345 TYR A N 1
ATOM 2619 C CA . TYR A 1 345 ? 14.302 -5.142 10.041 1.00 89.69 345 TYR A CA 1
ATOM 2620 C C . TYR A 1 345 ? 13.195 -5.173 11.102 1.00 89.69 345 TYR A C 1
ATOM 2622 O O . TYR A 1 345 ? 13.483 -5.334 12.291 1.00 89.69 345 TYR A O 1
ATOM 2630 N N . ALA A 1 346 ? 11.928 -5.117 10.687 1.00 94.06 346 ALA A N 1
ATOM 2631 C CA . ALA A 1 346 ? 10.787 -5.047 11.602 1.00 94.06 346 ALA A CA 1
ATOM 2632 C C . ALA A 1 346 ? 10.638 -6.271 12.525 1.00 94.06 346 ALA A C 1
ATOM 2634 O O . ALA A 1 346 ? 10.248 -6.148 13.691 1.00 94.06 346 ALA A O 1
ATOM 2635 N N . LEU A 1 347 ? 10.943 -7.463 12.007 1.00 94.25 347 LEU A N 1
ATOM 2636 C CA . LEU A 1 347 ? 10.787 -8.736 12.705 1.00 94.25 347 LEU A CA 1
ATOM 2637 C C . LEU A 1 347 ? 12.025 -9.135 13.505 1.00 94.25 347 LEU A C 1
ATOM 2639 O O . LEU A 1 347 ? 11.867 -9.900 14.458 1.00 94.25 347 LEU A O 1
ATOM 2643 N N . ARG A 1 348 ? 13.231 -8.664 13.157 1.00 92.69 348 ARG A N 1
ATOM 2644 C CA . ARG A 1 348 ? 14.492 -9.160 13.738 1.00 92.69 348 ARG A CA 1
ATOM 2645 C C . ARG A 1 348 ? 15.489 -8.059 14.094 1.00 92.69 348 ARG A C 1
ATOM 2647 O O . ARG A 1 348 ? 15.874 -7.990 15.258 1.00 92.69 348 ARG A O 1
ATOM 2654 N N . ALA A 1 349 ? 15.931 -7.247 13.133 1.00 90.75 349 ALA A N 1
ATOM 2655 C CA . ALA A 1 349 ? 17.106 -6.386 13.319 1.00 90.75 349 ALA A CA 1
ATOM 2656 C C . ALA A 1 349 ? 16.827 -5.055 14.045 1.00 90.75 349 ALA A C 1
ATOM 2658 O O . ALA A 1 349 ? 17.744 -4.482 14.631 1.00 90.75 349 ALA A O 1
ATOM 2659 N N . ALA A 1 350 ? 15.581 -4.572 14.068 1.00 94.06 350 ALA A N 1
ATOM 2660 C CA . ALA A 1 350 ? 15.221 -3.374 14.819 1.00 94.06 350 ALA A CA 1
ATOM 2661 C C . ALA A 1 350 ? 15.364 -3.588 16.345 1.00 94.06 350 ALA A C 1
ATOM 2663 O O . ALA A 1 350 ? 14.937 -4.635 16.850 1.00 94.06 350 ALA A O 1
ATOM 2664 N N . PRO A 1 351 ? 15.866 -2.598 17.117 1.00 94.44 351 PRO A N 1
ATOM 2665 C CA . PRO A 1 351 ? 16.039 -2.728 18.569 1.00 94.44 351 PRO A CA 1
ATOM 2666 C C . PRO A 1 351 ? 14.749 -3.052 19.337 1.00 94.44 351 PRO A C 1
ATOM 2668 O O . PRO A 1 351 ? 14.785 -3.774 20.331 1.00 94.44 351 PRO A O 1
ATOM 2671 N N . ASP A 1 352 ? 13.594 -2.568 18.867 1.00 96.00 352 ASP A N 1
ATOM 2672 C CA . ASP A 1 352 ? 12.280 -2.852 19.454 1.00 96.00 352 ASP A CA 1
ATOM 2673 C C . ASP A 1 352 ? 11.505 -3.970 18.727 1.00 96.00 352 ASP A C 1
ATOM 2675 O O . ASP A 1 352 ? 10.309 -4.158 18.975 1.00 96.00 352 ASP A O 1
ATOM 2679 N N . SER A 1 353 ? 12.168 -4.773 17.880 1.00 95.75 353 SER A N 1
ATOM 2680 C CA . SER A 1 353 ? 11.539 -5.866 17.117 1.00 95.75 353 SER A CA 1
ATOM 2681 C C . SER A 1 353 ? 10.777 -6.857 18.005 1.00 95.75 353 SER A C 1
ATOM 2683 O O . SER A 1 353 ? 9.729 -7.361 17.613 1.00 95.75 353 SER A O 1
ATOM 2685 N N . ALA A 1 354 ? 11.227 -7.100 19.241 1.00 96.62 354 ALA A N 1
ATOM 2686 C CA . ALA A 1 354 ? 10.501 -7.927 20.209 1.00 96.62 354 ALA A CA 1
ATOM 2687 C C . ALA A 1 354 ? 9.119 -7.346 20.575 1.00 96.62 354 ALA A C 1
ATOM 2689 O O . ALA A 1 354 ? 8.140 -8.090 20.678 1.00 96.62 354 ALA A O 1
ATOM 2690 N N . ALA A 1 355 ? 9.014 -6.020 20.706 1.00 96.31 355 ALA A N 1
ATOM 2691 C CA . ALA A 1 355 ? 7.743 -5.333 20.910 1.00 96.31 355 ALA A CA 1
ATOM 2692 C C . ALA A 1 355 ? 6.891 -5.339 19.630 1.00 96.31 355 ALA A C 1
ATOM 2694 O O . ALA A 1 355 ? 5.684 -5.581 19.712 1.00 96.31 355 ALA A O 1
ATOM 2695 N N . LYS A 1 356 ? 7.501 -5.169 18.445 1.00 96.69 356 LYS A N 1
ATOM 2696 C CA . LYS A 1 356 ? 6.782 -5.289 17.162 1.00 96.69 356 LYS A CA 1
ATOM 2697 C C . LYS A 1 356 ? 6.202 -6.690 16.962 1.00 96.69 356 LYS A C 1
ATOM 2699 O O . LYS A 1 356 ? 5.013 -6.804 16.688 1.00 96.69 356 LYS A O 1
ATOM 2704 N N . ARG A 1 357 ? 6.978 -7.758 17.192 1.00 96.69 357 ARG A N 1
ATOM 2705 C CA . ARG A 1 357 ? 6.499 -9.154 17.124 1.00 96.69 357 ARG A CA 1
ATOM 2706 C C . ARG A 1 357 ? 5.321 -9.404 18.073 1.00 96.69 357 ARG A C 1
ATOM 2708 O O . ARG A 1 357 ? 4.364 -10.069 17.682 1.00 96.69 357 ARG A O 1
ATOM 2715 N N . LYS A 1 358 ? 5.336 -8.823 19.284 1.00 95.81 358 LYS A N 1
ATOM 2716 C CA . LYS A 1 358 ? 4.198 -8.892 20.221 1.00 95.81 358 LYS A CA 1
ATOM 2717 C C . LYS A 1 358 ? 2.937 -8.236 19.642 1.00 95.81 358 LYS A C 1
ATOM 2719 O O . LYS A 1 358 ? 1.877 -8.854 19.694 1.00 95.81 358 LYS A O 1
ATOM 2724 N N . LEU A 1 359 ? 3.046 -7.039 19.059 1.00 96.00 359 LEU A N 1
ATOM 2725 C CA . LEU A 1 359 ? 1.923 -6.353 18.401 1.00 96.00 359 LEU A CA 1
ATOM 2726 C C . LEU A 1 359 ? 1.409 -7.140 17.183 1.00 96.00 359 LEU A C 1
ATOM 2728 O O . LEU A 1 359 ? 0.208 -7.361 17.055 1.00 96.00 359 LEU A O 1
ATOM 2732 N N . LEU A 1 360 ? 2.315 -7.632 16.333 1.00 96.06 360 LEU A N 1
ATOM 2733 C CA . LEU A 1 360 ? 1.986 -8.429 15.146 1.00 96.06 360 LEU A CA 1
ATOM 2734 C C . LEU A 1 360 ? 1.258 -9.740 15.499 1.00 96.06 360 LEU A C 1
ATOM 2736 O O . LEU A 1 360 ? 0.366 -10.158 14.768 1.00 96.06 360 LEU A O 1
ATOM 2740 N N . SER A 1 361 ? 1.544 -10.345 16.659 1.00 95.06 361 SER A N 1
ATOM 2741 C CA . SER A 1 361 ? 0.811 -11.529 17.143 1.00 95.06 361 SER A CA 1
ATOM 2742 C C . SER A 1 361 ? -0.646 -11.271 17.567 1.00 95.06 361 SER A C 1
ATOM 2744 O O . SER A 1 361 ? -1.381 -12.210 17.876 1.00 95.06 361 SER A O 1
ATOM 2746 N N . ALA A 1 362 ? -1.074 -10.007 17.603 1.00 94.00 362 ALA A N 1
ATOM 2747 C CA . ALA A 1 362 ? -2.436 -9.583 17.932 1.00 94.00 362 ALA A CA 1
ATOM 2748 C C . ALA A 1 362 ? -3.181 -8.953 16.733 1.00 94.00 362 ALA A C 1
ATOM 2750 O O . ALA A 1 362 ? -4.251 -8.369 16.909 1.00 94.00 362 ALA A O 1
ATOM 2751 N N . VAL A 1 363 ? -2.643 -9.078 15.512 1.00 95.81 363 VAL A N 1
ATOM 2752 C CA . VAL A 1 363 ? -3.313 -8.631 14.279 1.00 95.81 363 VAL A CA 1
ATOM 2753 C C . VAL A 1 363 ? -4.696 -9.277 14.156 1.00 95.81 363 VAL A C 1
ATOM 2755 O O . VAL A 1 363 ? -4.845 -10.495 14.210 1.00 95.81 363 VAL A O 1
ATOM 2758 N N . SER A 1 364 ? -5.708 -8.423 14.018 1.00 95.38 364 SER A N 1
ATOM 2759 C CA . SER A 1 364 ? -7.126 -8.770 13.867 1.00 95.38 364 SER A CA 1
ATOM 2760 C C . SER A 1 364 ? -7.585 -8.692 12.407 1.00 95.38 364 SER A C 1
ATOM 2762 O O . SER A 1 364 ? -8.511 -9.401 12.019 1.00 95.38 364 SER A O 1
ATOM 2764 N N . LEU A 1 365 ? -6.928 -7.849 11.601 1.00 97.00 365 LEU A N 1
ATOM 2765 C CA . LEU A 1 365 ? -7.130 -7.737 10.158 1.00 97.00 365 LEU A CA 1
ATOM 2766 C C . LEU A 1 365 ? -5.786 -7.533 9.442 1.00 97.00 365 LEU A C 1
ATOM 2768 O O . LEU A 1 365 ? -4.992 -6.680 9.840 1.00 97.00 365 LEU A O 1
ATOM 2772 N N . TYR A 1 366 ? -5.544 -8.291 8.375 1.00 97.50 366 TYR A N 1
ATOM 2773 C CA . TYR A 1 366 ? -4.324 -8.252 7.568 1.00 97.50 366 TYR A CA 1
ATOM 2774 C C . TYR A 1 366 ? -4.647 -8.009 6.091 1.00 97.50 366 TYR A C 1
ATOM 2776 O O . TYR A 1 366 ? -5.364 -8.795 5.472 1.00 97.50 366 TYR A O 1
ATOM 2784 N N . LYS A 1 367 ? -4.080 -6.957 5.495 1.00 97.38 367 LYS A N 1
ATOM 2785 C CA . LYS A 1 367 ? -3.995 -6.843 4.037 1.00 97.38 367 LYS A CA 1
ATOM 2786 C C . LYS A 1 367 ? -2.797 -7.683 3.577 1.00 97.38 367 LYS A C 1
ATOM 2788 O O . LYS A 1 367 ? -1.657 -7.356 3.893 1.00 97.38 367 LYS A O 1
ATOM 2793 N N . VAL A 1 368 ? -3.056 -8.745 2.815 1.00 96.62 368 VAL A N 1
ATOM 2794 C CA . VAL A 1 368 ? -2.031 -9.609 2.208 1.00 96.62 368 VAL A CA 1
ATOM 2795 C C . VAL A 1 368 ? -1.151 -8.793 1.252 1.00 96.62 368 VAL A C 1
ATOM 2797 O O . VAL A 1 368 ? -1.633 -8.268 0.242 1.00 96.62 368 VAL A O 1
ATOM 2800 N N . GLY A 1 369 ? 0.133 -8.661 1.588 1.00 93.06 369 GLY A N 1
ATOM 2801 C CA . GLY A 1 369 ? 1.075 -7.828 0.833 1.00 93.06 369 GLY A CA 1
ATOM 2802 C C . GLY A 1 369 ? 1.391 -8.375 -0.561 1.00 93.06 369 GLY A C 1
ATOM 2803 O O . GLY A 1 369 ? 1.272 -9.584 -0.792 1.00 93.06 369 GLY A O 1
ATOM 2804 N N . HIS A 1 370 ? 1.779 -7.493 -1.489 1.00 91.19 370 HIS A N 1
ATOM 2805 C CA . HIS A 1 370 ? 2.240 -7.843 -2.843 1.00 91.19 370 HIS A CA 1
ATOM 2806 C C . HIS A 1 370 ? 1.324 -8.834 -3.557 1.00 91.19 370 HIS A C 1
ATOM 2808 O O . HIS A 1 370 ? 1.747 -9.879 -4.047 1.00 91.19 370 HIS A O 1
ATOM 2814 N N . HIS A 1 371 ? 0.023 -8.544 -3.527 1.00 92.81 371 HIS A N 1
ATOM 2815 C CA . HIS A 1 371 ? -1.039 -9.335 -4.158 1.00 92.81 371 HIS A CA 1
ATOM 2816 C C . HIS A 1 371 ? -0.994 -10.856 -3.868 1.00 92.81 371 HIS A C 1
ATOM 2818 O O . HIS A 1 371 ? -1.519 -11.650 -4.655 1.00 92.81 371 HIS A O 1
ATOM 2824 N N . GLY A 1 372 ? -0.377 -11.275 -2.754 1.00 89.19 372 GLY A N 1
ATOM 2825 C CA . GLY A 1 372 ? -0.138 -12.681 -2.412 1.00 89.19 372 GLY A CA 1
ATOM 2826 C C . GLY A 1 372 ? 1.150 -13.291 -2.988 1.00 89.19 372 GLY A C 1
ATOM 2827 O O . GLY A 1 372 ? 1.168 -14.489 -3.272 1.00 89.19 372 GLY A O 1
ATOM 2828 N N . SER A 1 373 ? 2.213 -12.510 -3.207 1.00 84.69 373 SER A N 1
ATOM 2829 C CA . SER A 1 373 ? 3.513 -13.023 -3.667 1.00 84.69 373 SER A CA 1
ATOM 2830 C C . SER A 1 373 ? 4.269 -13.802 -2.583 1.00 84.69 373 SER A C 1
ATOM 2832 O O . SER A 1 373 ? 3.974 -13.724 -1.389 1.00 84.69 373 SER A O 1
ATOM 2834 N N . LEU A 1 374 ? 5.276 -14.571 -3.013 1.00 73.75 374 LEU A N 1
ATOM 2835 C CA . LEU A 1 374 ? 6.020 -15.507 -2.166 1.00 73.75 374 LEU A CA 1
ATOM 2836 C C . LEU A 1 374 ? 6.717 -14.844 -0.963 1.00 73.75 374 LEU A C 1
ATOM 2838 O O . LEU A 1 374 ? 6.770 -15.440 0.113 1.00 73.75 374 LEU A O 1
ATOM 2842 N N . ASN A 1 375 ? 7.234 -13.625 -1.142 1.00 73.25 375 ASN A N 1
ATOM 2843 C CA . ASN A 1 375 ? 8.167 -13.002 -0.195 1.00 73.25 375 ASN A CA 1
ATOM 2844 C C . ASN A 1 375 ? 7.512 -11.927 0.694 1.00 73.25 375 ASN A C 1
ATOM 2846 O O . ASN A 1 375 ? 8.130 -11.495 1.666 1.00 73.25 375 ASN A O 1
ATOM 2850 N N . ALA A 1 376 ? 6.276 -11.506 0.395 1.00 84.25 376 ALA A N 1
ATOM 2851 C CA . ALA A 1 376 ? 5.585 -10.428 1.115 1.00 84.25 376 ALA A CA 1
ATOM 2852 C C . ALA A 1 376 ? 4.761 -10.891 2.332 1.00 84.25 376 ALA A C 1
ATOM 2854 O O . ALA A 1 376 ? 4.362 -10.075 3.165 1.00 84.25 376 ALA A O 1
ATOM 2855 N N . THR A 1 377 ? 4.554 -12.206 2.484 1.00 88.88 377 THR A N 1
ATOM 2856 C CA . THR A 1 377 ? 4.091 -12.825 3.740 1.00 88.88 377 THR A CA 1
ATOM 2857 C C . THR A 1 377 ? 5.147 -13.818 4.254 1.00 88.88 377 THR A C 1
ATOM 2859 O O . THR A 1 377 ? 4.986 -15.029 4.082 1.00 88.88 377 THR A O 1
ATOM 2862 N N . PRO A 1 378 ? 6.260 -13.356 4.864 1.00 88.56 378 PRO A N 1
ATOM 2863 C CA . PRO A 1 378 ? 7.306 -14.251 5.357 1.00 88.56 378 PRO A CA 1
ATOM 2864 C C . PRO A 1 378 ? 6.778 -15.297 6.343 1.00 88.56 378 PRO A C 1
ATOM 2866 O O . PRO A 1 378 ? 5.933 -15.007 7.193 1.00 88.56 378 PRO A O 1
ATOM 2869 N N . LYS A 1 379 ? 7.344 -16.511 6.319 1.00 88.00 379 LYS A N 1
ATOM 2870 C CA . LYS A 1 379 ? 6.995 -17.573 7.287 1.00 88.00 379 LYS A CA 1
ATOM 2871 C C . LYS A 1 379 ? 7.244 -17.142 8.739 1.00 88.00 379 LYS A C 1
ATOM 2873 O O . LYS A 1 379 ? 6.566 -17.623 9.642 1.00 88.00 379 LYS A O 1
ATOM 2878 N N . SER A 1 380 ? 8.203 -16.244 8.964 1.00 88.62 380 SER A N 1
ATOM 2879 C CA . SER A 1 380 ? 8.503 -15.612 10.253 1.00 88.62 380 SER A CA 1
ATOM 2880 C C . SER A 1 380 ? 7.391 -14.665 10.730 1.00 88.62 380 SER A C 1
ATOM 2882 O O . SER A 1 380 ? 7.071 -14.686 11.916 1.00 88.62 380 SER A O 1
ATOM 2884 N N . LEU A 1 381 ? 6.745 -13.916 9.826 1.00 92.50 381 LEU A N 1
ATOM 2885 C CA . LEU A 1 381 ? 5.542 -13.120 10.108 1.00 92.50 381 LEU A CA 1
ATOM 2886 C C . LEU A 1 381 ? 4.326 -14.025 10.354 1.00 92.50 381 LEU A C 1
ATOM 2888 O O . LEU A 1 381 ? 3.663 -13.907 11.381 1.00 92.50 381 LEU A O 1
ATOM 2892 N N . TRP A 1 382 ? 4.062 -14.960 9.437 1.00 92.06 382 TRP A N 1
ATOM 2893 C CA . TRP A 1 382 ? 2.876 -15.824 9.466 1.00 92.06 382 TRP A CA 1
ATOM 2894 C C . TRP A 1 382 ? 2.769 -16.661 10.752 1.00 92.06 382 TRP A C 1
ATOM 2896 O O . TRP A 1 382 ? 1.684 -16.823 11.308 1.00 92.06 382 TRP A O 1
ATOM 2906 N N . LYS A 1 383 ? 3.908 -17.128 11.284 1.00 92.06 383 LYS A N 1
ATOM 2907 C CA . LYS A 1 383 ? 3.994 -17.850 12.567 1.00 92.06 383 LYS A CA 1
ATOM 2908 C C . LYS A 1 383 ? 3.596 -17.016 13.795 1.00 92.06 383 LYS A C 1
ATOM 2910 O O . LYS A 1 383 ? 3.365 -17.607 14.847 1.00 92.06 383 LYS A O 1
ATOM 2915 N N . LEU A 1 384 ? 3.537 -15.684 13.703 1.00 92.94 384 LEU A N 1
ATOM 2916 C CA . LEU A 1 384 ? 3.112 -14.821 14.813 1.00 92.94 384 LEU A CA 1
ATOM 2917 C C . LEU A 1 384 ? 1.587 -14.731 14.931 1.00 92.94 384 LEU A C 1
ATOM 2919 O O . LEU A 1 384 ? 1.082 -14.538 16.036 1.00 92.94 384 LEU A O 1
ATOM 2923 N N . PHE A 1 385 ? 0.853 -14.831 13.820 1.00 92.31 385 PHE A N 1
ATOM 2924 C CA . PHE A 1 385 ? -0.584 -14.560 13.798 1.00 92.31 385 PHE A CA 1
ATOM 2925 C C . PHE A 1 385 ? -1.377 -15.609 14.591 1.00 92.31 385 PHE A C 1
ATOM 2927 O O . PHE A 1 385 ? -1.251 -16.820 14.388 1.00 92.31 385 PHE A O 1
ATOM 2934 N N . LYS A 1 386 ? -2.263 -15.142 15.476 1.00 84.25 386 LYS A N 1
ATOM 2935 C CA . LYS A 1 386 ? -3.201 -16.006 16.200 1.00 84.25 386 LYS A CA 1
ATOM 2936 C C . LYS A 1 386 ? -4.289 -16.507 15.251 1.00 84.25 386 LYS A C 1
ATOM 2938 O O . LYS A 1 386 ? -5.302 -15.853 15.047 1.00 84.25 386 LYS A O 1
ATOM 2943 N N . LYS A 1 387 ? -4.103 -17.721 14.732 1.00 79.12 387 LYS A N 1
ATOM 2944 C CA . LYS A 1 387 ? -5.046 -18.436 13.847 1.00 79.12 387 LYS A CA 1
ATOM 2945 C C . LYS A 1 387 ? -6.390 -18.836 14.509 1.00 79.12 387 LYS A C 1
ATOM 2947 O O . LYS A 1 387 ? -7.205 -19.498 13.867 1.00 79.12 387 LYS A O 1
ATOM 2952 N N . LYS A 1 388 ? -6.614 -18.517 15.796 1.00 69.19 388 LYS A N 1
ATOM 2953 C CA . LYS A 1 388 ? -7.858 -18.777 16.555 1.00 69.19 388 LYS A CA 1
ATOM 2954 C C . LYS A 1 388 ? -8.130 -17.645 17.574 1.00 69.19 388 LYS A C 1
ATOM 2956 O O . LYS A 1 388 ? -7.241 -17.389 18.389 1.00 69.19 388 LYS A O 1
ATOM 2961 N N . PRO A 1 389 ? -9.334 -17.028 17.593 1.00 78.81 389 PRO A N 1
ATOM 2962 C CA . PRO A 1 389 ? -10.353 -17.084 16.532 1.00 78.81 389 PRO A CA 1
ATOM 2963 C C . PRO A 1 389 ? -9.760 -16.661 15.177 1.00 78.81 389 PRO A C 1
ATOM 2965 O O . PRO A 1 389 ? -8.681 -16.075 15.142 1.00 78.81 389 PRO A O 1
ATOM 2968 N N . LYS A 1 390 ? -10.417 -17.003 14.060 1.00 85.06 390 LYS A N 1
ATOM 2969 C CA . LYS A 1 390 ? -9.949 -16.564 12.737 1.00 85.06 390 LYS A CA 1
ATOM 2970 C C . LYS A 1 390 ? -9.881 -15.030 12.712 1.00 85.06 390 LYS A C 1
ATOM 2972 O O . LYS A 1 390 ? -10.838 -14.368 13.106 1.00 85.06 390 LYS A O 1
ATOM 2977 N N . PHE A 1 391 ? -8.747 -14.492 12.276 1.00 92.25 391 PHE A N 1
ATOM 2978 C CA . PHE A 1 391 ? -8.587 -13.071 11.964 1.00 92.25 391 PHE A CA 1
ATOM 2979 C C . PHE A 1 391 ? -9.035 -12.819 10.512 1.00 92.25 391 PHE A C 1
ATOM 2981 O O . PHE A 1 391 ? -9.191 -13.768 9.742 1.00 92.25 391 PHE A O 1
ATOM 2988 N N . ILE A 1 392 ? -9.234 -11.561 10.126 1.00 95.94 392 ILE A N 1
ATOM 2989 C CA . ILE A 1 392 ? -9.680 -11.193 8.773 1.00 95.94 392 ILE A CA 1
ATOM 2990 C C . ILE A 1 392 ? -8.471 -11.008 7.848 1.00 95.94 392 ILE A C 1
ATOM 2992 O O . ILE A 1 392 ? -7.526 -10.301 8.197 1.00 95.94 392 ILE A O 1
ATOM 2996 N N . ALA A 1 393 ? -8.501 -11.583 6.650 1.00 96.62 393 ALA A N 1
ATOM 2997 C CA . ALA A 1 393 ? -7.509 -11.344 5.606 1.00 96.62 393 ALA A CA 1
ATOM 2998 C C . ALA A 1 393 ? -8.158 -10.696 4.375 1.00 96.62 393 ALA A C 1
ATOM 3000 O O . ALA A 1 393 ? -9.232 -11.104 3.945 1.00 96.62 393 ALA A O 1
ATOM 3001 N N . MET A 1 394 ? -7.496 -9.704 3.781 1.00 97.19 394 MET A N 1
ATOM 3002 C CA . MET A 1 394 ? -7.932 -9.055 2.540 1.00 97.19 394 MET A CA 1
ATOM 3003 C C . MET A 1 394 ? -6.832 -9.133 1.485 1.00 97.19 394 MET A C 1
ATOM 3005 O O . MET A 1 394 ? -5.697 -8.728 1.745 1.00 97.19 394 MET A O 1
ATOM 3009 N N . MET A 1 395 ? -7.163 -9.604 0.285 1.00 95.94 395 MET A N 1
ATOM 3010 C CA . MET A 1 395 ? -6.216 -9.746 -0.820 1.00 95.94 395 MET A CA 1
ATOM 3011 C C . MET A 1 395 ? -6.801 -9.180 -2.119 1.00 95.94 395 MET A C 1
ATOM 3013 O O . MET A 1 395 ? -7.663 -9.793 -2.749 1.00 95.94 395 MET A O 1
ATOM 3017 N N . SER A 1 396 ? -6.287 -8.030 -2.562 1.00 94.75 396 SER A N 1
ATOM 3018 C CA . SER A 1 396 ? -6.467 -7.605 -3.953 1.00 94.75 396 SER A CA 1
ATOM 3019 C C . SER A 1 396 ? -5.436 -8.322 -4.818 1.00 94.75 396 SER A C 1
ATOM 3021 O O . SER A 1 396 ? -4.240 -8.236 -4.535 1.00 94.75 396 SER A O 1
ATOM 3023 N N . THR A 1 397 ? -5.884 -9.095 -5.810 1.00 93.06 397 THR A N 1
ATOM 3024 C CA . THR A 1 397 ? -5.005 -9.879 -6.688 1.00 93.06 397 THR A CA 1
ATOM 3025 C C . THR A 1 397 ? -5.704 -10.318 -7.978 1.00 93.06 397 THR A C 1
ATOM 3027 O O . THR A 1 397 ? -6.932 -10.336 -8.075 1.00 93.06 397 THR A O 1
ATOM 3030 N N . ARG A 1 398 ? -4.917 -10.740 -8.973 1.00 90.62 398 ARG A N 1
ATOM 3031 C CA . ARG A 1 398 ? -5.401 -11.255 -10.263 1.00 90.62 398 ARG A CA 1
ATOM 3032 C C . ARG A 1 398 ? -4.548 -12.451 -10.713 1.00 90.62 398 ARG A C 1
ATOM 3034 O O . ARG A 1 398 ? -3.510 -12.243 -11.349 1.00 90.62 398 ARG A O 1
ATOM 3041 N N . PRO A 1 399 ? -4.977 -13.694 -10.425 1.00 88.19 399 PRO A N 1
ATOM 3042 C CA . PRO A 1 399 ? -4.258 -14.905 -10.799 1.00 88.19 399 PRO A CA 1
ATOM 3043 C C . PRO A 1 399 ? -3.844 -14.926 -12.273 1.00 88.19 399 PRO A C 1
ATOM 3045 O O . PRO A 1 399 ? -4.617 -14.560 -13.159 1.00 88.19 399 PRO A O 1
ATOM 3048 N N . GLY A 1 400 ? -2.605 -15.348 -12.531 1.00 83.25 400 GLY A N 1
ATOM 3049 C CA . GLY A 1 400 ? -2.054 -15.448 -13.886 1.00 83.25 400 GLY A CA 1
ATOM 3050 C C . GLY A 1 400 ? -1.628 -14.119 -14.526 1.00 83.25 400 GLY A C 1
ATOM 3051 O O . GLY A 1 400 ? -1.252 -14.120 -15.694 1.00 83.25 400 GLY A O 1
ATOM 3052 N N . LYS A 1 401 ? -1.656 -12.987 -13.803 1.00 82.19 401 LYS A N 1
ATOM 3053 C CA . LYS A 1 401 ? -1.025 -11.729 -14.260 1.00 82.19 401 LYS A CA 1
ATOM 3054 C C . LYS A 1 401 ? 0.499 -11.742 -14.091 1.00 82.19 401 LYS A C 1
ATOM 3056 O O . LYS A 1 401 ? 1.192 -11.227 -14.963 1.00 82.19 401 LYS A O 1
ATOM 3061 N N . HIS A 1 402 ? 1.015 -12.309 -12.999 1.00 77.94 402 HIS A N 1
ATOM 3062 C CA . HIS A 1 402 ? 2.451 -12.334 -12.703 1.00 77.94 402 HIS A CA 1
ATOM 3063 C C . HIS A 1 402 ? 2.939 -13.744 -12.333 1.00 77.94 402 HIS A C 1
ATOM 3065 O O . HIS A 1 402 ? 2.185 -14.557 -11.792 1.00 77.94 402 HIS A O 1
ATOM 3071 N N . GLY A 1 403 ? 4.219 -14.006 -12.616 1.00 74.06 403 GLY A N 1
ATOM 3072 C CA . GLY A 1 403 ? 4.912 -15.248 -12.283 1.00 74.06 403 GLY A CA 1
ATOM 3073 C C . GLY A 1 403 ? 4.621 -16.405 -13.238 1.00 74.06 403 GLY A C 1
ATOM 3074 O O . GLY A 1 403 ? 4.182 -16.195 -14.370 1.00 74.06 403 GLY A O 1
ATOM 3075 N N . ASP A 1 404 ? 4.935 -17.623 -12.803 1.00 73.00 404 ASP A N 1
ATOM 3076 C CA . ASP A 1 404 ? 4.635 -18.877 -13.501 1.00 73.00 404 ASP A CA 1
ATOM 3077 C C . ASP A 1 404 ? 4.422 -20.021 -12.487 1.00 73.00 404 ASP A C 1
ATOM 3079 O O . ASP A 1 404 ? 5.176 -20.146 -11.519 1.00 73.00 404 ASP A O 1
ATOM 3083 N N . LYS A 1 405 ? 3.398 -20.860 -12.714 1.00 77.62 405 LYS A N 1
ATOM 3084 C CA . LYS A 1 405 ? 3.005 -21.951 -11.800 1.00 77.62 405 LYS A CA 1
ATOM 3085 C C . LYS A 1 405 ? 3.996 -23.119 -11.762 1.00 77.62 405 LYS A C 1
ATOM 3087 O O . LYS A 1 405 ? 4.167 -23.725 -10.703 1.00 77.62 405 LYS A O 1
ATOM 3092 N N . ARG A 1 406 ? 4.645 -23.438 -12.887 1.00 76.62 406 ARG A N 1
ATOM 3093 C CA . ARG A 1 406 ? 5.650 -24.513 -13.005 1.00 76.62 406 ARG A CA 1
ATOM 3094 C C . ARG A 1 406 ? 6.955 -24.102 -12.325 1.00 76.62 406 ARG A C 1
ATOM 3096 O O . ARG A 1 406 ? 7.581 -24.922 -11.671 1.00 76.62 406 ARG A O 1
ATOM 3103 N N . ALA A 1 407 ? 7.316 -22.823 -12.427 1.00 72.75 407 ALA A N 1
ATOM 3104 C CA . ALA A 1 407 ? 8.446 -22.226 -11.713 1.00 72.75 407 ALA A CA 1
ATOM 3105 C C . ALA A 1 407 ? 8.126 -21.824 -10.255 1.00 72.75 407 ALA A C 1
ATOM 3107 O O . ALA A 1 407 ? 8.981 -21.251 -9.588 1.00 72.75 407 ALA A O 1
ATOM 3108 N N . HIS A 1 408 ? 6.904 -22.075 -9.770 1.00 74.69 408 HIS A N 1
ATOM 3109 C CA . HIS A 1 408 ? 6.425 -21.728 -8.422 1.00 74.69 408 HIS A CA 1
ATOM 3110 C C . HIS A 1 408 ? 6.586 -20.241 -8.036 1.00 74.69 408 HIS A C 1
ATOM 3112 O O . HIS A 1 408 ? 6.844 -19.900 -6.880 1.00 74.69 408 HIS A O 1
ATOM 3118 N N . THR A 1 409 ? 6.408 -19.345 -9.009 1.00 76.00 409 THR A N 1
ATOM 3119 C CA . THR A 1 409 ? 6.533 -17.881 -8.853 1.00 76.00 409 THR A CA 1
ATOM 3120 C C . THR A 1 409 ? 5.216 -17.134 -9.069 1.00 76.00 409 THR A C 1
ATOM 3122 O O . THR A 1 409 ? 5.210 -15.906 -9.058 1.00 76.00 409 THR A O 1
ATOM 3125 N N . GLU A 1 410 ? 4.106 -17.836 -9.310 1.00 83.38 410 GLU A N 1
ATOM 3126 C CA . GLU A 1 410 ? 2.813 -17.224 -9.624 1.00 83.38 410 GLU A CA 1
ATOM 3127 C C . GLU A 1 410 ? 2.282 -16.320 -8.503 1.00 83.38 410 GLU A C 1
ATOM 3129 O O . GLU A 1 410 ? 2.471 -16.601 -7.319 1.00 83.38 410 GLU A O 1
ATOM 3134 N N . VAL A 1 411 ? 1.571 -15.258 -8.889 1.00 87.31 411 VAL A N 1
ATOM 3135 C CA . VAL A 1 411 ? 0.862 -14.363 -7.965 1.00 87.31 411 VAL A CA 1
ATOM 3136 C C . VAL A 1 411 ? -0.653 -14.471 -8.226 1.00 87.31 411 VAL A C 1
ATOM 3138 O O . VAL A 1 411 ? -1.068 -14.329 -9.385 1.00 87.31 411 VAL A O 1
ATOM 3141 N N . PRO A 1 412 ? -1.490 -14.741 -7.201 1.00 91.25 412 PRO A N 1
ATOM 3142 C CA . PRO A 1 412 ? -1.113 -15.093 -5.830 1.00 91.25 412 PRO A CA 1
ATOM 3143 C C . PRO A 1 412 ? -0.523 -16.513 -5.765 1.00 91.25 412 PRO A C 1
ATOM 3145 O O . PRO A 1 412 ? -0.947 -17.400 -6.508 1.00 91.25 412 PRO A O 1
ATOM 3148 N N . ARG A 1 413 ? 0.423 -16.743 -4.852 1.00 89.81 413 ARG A N 1
ATOM 3149 C CA . ARG A 1 413 ? 1.023 -18.061 -4.599 1.00 89.81 413 ARG A CA 1
ATOM 3150 C C . ARG A 1 413 ? -0.011 -19.000 -3.992 1.00 89.81 413 ARG A C 1
ATOM 3152 O O . ARG A 1 413 ? -0.454 -18.748 -2.873 1.00 89.81 413 ARG A O 1
ATOM 3159 N N . GLN A 1 414 ? -0.340 -20.108 -4.662 1.00 88.56 414 GLN A N 1
ATOM 3160 C CA . GLN A 1 414 ? -1.430 -20.995 -4.212 1.00 88.56 414 GLN A CA 1
ATOM 3161 C C . GLN A 1 414 ? -1.244 -21.449 -2.753 1.00 88.56 414 GLN A C 1
ATOM 3163 O O . GLN A 1 414 ? -2.130 -21.255 -1.932 1.00 88.56 414 GLN A O 1
ATOM 3168 N N . THR A 1 415 ? -0.029 -21.874 -2.392 1.00 89.44 415 THR A N 1
ATOM 3169 C CA . THR A 1 415 ? 0.332 -22.322 -1.032 1.00 89.44 415 THR A CA 1
ATOM 3170 C C . THR A 1 415 ? 0.156 -21.269 0.072 1.00 89.44 415 THR A C 1
ATOM 3172 O O . THR A 1 415 ? 0.174 -21.619 1.248 1.00 89.44 415 THR A O 1
ATOM 3175 N N . LEU A 1 416 ? 0.061 -19.980 -0.276 1.00 90.38 416 LEU A N 1
ATOM 3176 C CA . LEU A 1 416 ? -0.278 -18.903 0.661 1.00 90.38 416 LEU A CA 1
ATOM 3177 C C . LEU A 1 416 ? -1.800 -18.717 0.748 1.00 90.38 416 LEU A C 1
ATOM 3179 O O . LEU A 1 416 ? -2.320 -18.519 1.843 1.00 90.38 416 LEU A O 1
ATOM 3183 N N . VAL A 1 417 ? -2.513 -18.826 -0.379 1.00 91.56 417 VAL A N 1
ATOM 3184 C CA . VAL A 1 417 ? -3.986 -18.800 -0.419 1.00 91.56 417 VAL A CA 1
ATOM 3185 C C . VAL A 1 417 ? -4.567 -19.941 0.419 1.00 91.56 417 VAL A C 1
ATOM 3187 O O . VAL A 1 417 ? -5.409 -19.682 1.271 1.00 91.56 417 VAL A O 1
ATOM 3190 N N . ASP A 1 418 ? -4.046 -21.161 0.269 1.00 91.88 418 ASP A N 1
ATOM 3191 C CA . ASP A 1 418 ? -4.511 -22.349 1.000 1.00 91.88 418 ASP A CA 1
ATOM 3192 C C . ASP A 1 418 ? -4.401 -22.162 2.536 1.00 91.88 418 ASP A C 1
ATOM 3194 O O . ASP A 1 418 ? -5.327 -22.459 3.294 1.00 91.88 418 ASP A O 1
ATOM 3198 N N . GLU A 1 419 ? -3.279 -21.603 3.010 1.00 92.62 419 GLU A N 1
ATOM 3199 C CA . GLU A 1 419 ? -3.046 -21.269 4.425 1.00 92.62 419 GLU A CA 1
ATOM 3200 C C . GLU A 1 419 ? -3.957 -20.128 4.917 1.00 92.62 419 GLU A C 1
ATOM 3202 O O . GLU A 1 419 ? -4.443 -20.168 6.053 1.00 92.62 419 GLU A O 1
ATOM 3207 N N . LEU A 1 420 ? -4.223 -19.121 4.077 1.00 93.19 420 LEU A N 1
ATOM 3208 C CA . LEU A 1 420 ? -5.149 -18.030 4.390 1.00 93.19 420 LEU A CA 1
ATOM 3209 C C . LEU A 1 420 ? -6.592 -18.543 4.503 1.00 93.19 420 LEU A C 1
ATOM 3211 O O . LEU A 1 420 ? -7.251 -18.261 5.505 1.00 93.19 420 LEU A O 1
ATOM 3215 N N . GLU A 1 421 ? -7.078 -19.336 3.550 1.00 94.12 421 GLU A N 1
ATOM 3216 C CA . GLU A 1 421 ? -8.421 -19.934 3.582 1.00 94.12 421 GLU A CA 1
ATOM 3217 C C . GLU A 1 421 ? -8.603 -20.852 4.803 1.00 94.12 421 GLU A C 1
ATOM 3219 O O . GLU A 1 421 ? -9.613 -20.771 5.514 1.00 94.12 421 GLU A O 1
ATOM 3224 N N . ALA A 1 422 ? -7.591 -21.659 5.136 1.00 93.56 422 ALA A N 1
ATOM 3225 C CA . ALA A 1 422 ? -7.611 -22.514 6.320 1.00 93.56 422 ALA A CA 1
ATOM 3226 C C . ALA A 1 422 ? -7.701 -21.718 7.640 1.00 93.56 422 ALA A C 1
ATOM 3228 O O . ALA A 1 422 ? -8.383 -22.145 8.578 1.00 93.56 422 ALA A O 1
ATOM 3229 N N . HIS A 1 423 ? -7.055 -20.549 7.736 1.00 93.69 423 HIS A N 1
ATOM 3230 C CA . HIS A 1 423 ? -6.769 -19.902 9.028 1.00 93.69 423 HIS A CA 1
ATOM 3231 C C . HIS A 1 423 ? -7.265 -18.462 9.218 1.00 93.69 423 HIS A C 1
ATOM 3233 O O . HIS A 1 423 ? -7.127 -17.922 10.317 1.00 93.69 423 HIS A O 1
ATOM 3239 N N . SER A 1 424 ? -7.895 -17.866 8.209 1.00 95.12 424 SER A N 1
ATOM 3240 C CA . SER A 1 424 ? -8.490 -16.525 8.265 1.00 95.12 424 SER A CA 1
ATOM 3241 C C . SER A 1 424 ? -9.910 -16.504 7.692 1.00 95.12 424 SER A C 1
ATOM 3243 O O . SER A 1 424 ? -10.365 -17.476 7.083 1.00 95.12 424 SER A O 1
ATOM 3245 N N . GLU A 1 425 ? -10.639 -15.418 7.923 1.00 94.88 425 GLU A N 1
ATOM 3246 C CA . GLU A 1 425 ? -11.779 -15.022 7.095 1.00 94.88 425 GLU A CA 1
ATOM 3247 C C . GLU A 1 425 ? -11.213 -14.254 5.891 1.00 94.88 425 GLU A C 1
ATOM 3249 O O . GLU A 1 425 ? -10.799 -13.104 6.031 1.00 94.88 425 GLU A O 1
ATOM 3254 N N . LEU A 1 426 ? -11.075 -14.933 4.746 1.00 95.06 426 LEU A N 1
ATOM 3255 C CA . LEU A 1 426 ? -10.375 -14.406 3.572 1.00 95.06 426 LEU A CA 1
ATOM 3256 C C . LEU A 1 426 ? -11.344 -13.751 2.575 1.00 95.06 426 LEU A C 1
ATOM 3258 O O . LEU A 1 426 ? -12.205 -14.414 1.999 1.00 95.06 426 LEU A O 1
ATOM 3262 N N . HIS A 1 427 ? -11.115 -12.468 2.312 1.00 95.31 427 HIS A N 1
ATOM 3263 C CA . HIS A 1 427 ? -11.771 -11.665 1.282 1.00 95.31 427 HIS A CA 1
ATOM 3264 C C . HIS A 1 427 ? -10.818 -11.470 0.093 1.00 95.31 427 HIS A C 1
ATOM 3266 O O . HIS A 1 427 ? -9.666 -11.065 0.287 1.00 95.31 427 HIS A O 1
ATOM 3272 N N . VAL A 1 428 ? -11.273 -11.729 -1.139 1.00 94.19 428 VAL A N 1
ATOM 3273 C CA . VAL A 1 428 ? -10.436 -11.634 -2.353 1.00 94.19 428 VAL A CA 1
ATOM 3274 C C . VAL A 1 428 ? -11.182 -10.928 -3.482 1.00 94.19 428 VAL A C 1
ATOM 3276 O O . VAL A 1 428 ? -12.324 -11.260 -3.787 1.00 94.19 428 VAL A O 1
ATOM 3279 N N . THR A 1 429 ? -10.525 -10.004 -4.188 1.00 91.62 429 THR A N 1
ATOM 3280 C CA . THR A 1 429 ? -11.141 -9.267 -5.316 1.00 91.62 429 THR A CA 1
ATOM 3281 C C . THR A 1 429 ? -11.555 -10.150 -6.507 1.00 91.62 429 THR A C 1
ATOM 3283 O O . THR A 1 429 ? -12.311 -9.714 -7.378 1.00 91.62 429 THR A O 1
ATOM 3286 N N . THR A 1 430 ? -11.125 -11.413 -6.545 1.00 88.38 430 THR A N 1
ATOM 3287 C CA . THR A 1 430 ? -11.549 -12.419 -7.532 1.00 88.38 430 THR A CA 1
ATOM 3288 C C . THR A 1 430 ? -12.876 -13.107 -7.199 1.00 88.38 430 THR A C 1
ATOM 3290 O O . THR A 1 430 ? -13.503 -13.650 -8.109 1.00 88.38 430 THR A O 1
ATOM 3293 N N . THR A 1 431 ? -13.311 -13.098 -5.935 1.00 85.44 431 THR A N 1
ATOM 3294 C CA . THR A 1 431 ? -14.478 -13.853 -5.434 1.00 85.44 431 THR A CA 1
ATOM 3295 C C . THR A 1 431 ? -15.657 -12.964 -5.026 1.00 85.44 431 THR A C 1
ATOM 3297 O O . THR A 1 431 ? -16.614 -13.449 -4.419 1.00 85.44 431 THR A O 1
ATOM 3300 N N . LEU A 1 432 ? -15.628 -11.676 -5.397 1.00 83.19 432 LEU A N 1
ATOM 3301 C CA . LEU A 1 432 ? -16.691 -10.722 -5.072 1.00 83.19 432 LEU A CA 1
ATOM 3302 C C . LEU A 1 432 ? -18.071 -11.192 -5.559 1.00 83.19 432 LEU A C 1
ATOM 3304 O O . LEU A 1 432 ? -18.230 -11.721 -6.663 1.00 83.19 432 LEU A O 1
ATOM 3308 N N . LYS A 1 433 ? -19.083 -10.976 -4.714 1.00 70.12 433 LYS A N 1
ATOM 3309 C CA . LYS A 1 433 ? -20.466 -11.399 -4.962 1.00 70.12 433 LYS A CA 1
ATOM 3310 C C . LYS A 1 433 ? -21.175 -10.392 -5.871 1.00 70.12 433 LYS A C 1
ATOM 3312 O O . LYS A 1 433 ? -21.353 -9.239 -5.496 1.00 70.12 433 LYS A O 1
ATOM 3317 N N . GLY A 1 434 ? -21.620 -10.863 -7.036 1.00 63.50 434 GLY A N 1
ATOM 3318 C CA . GLY A 1 434 ? -22.239 -10.047 -8.085 1.00 63.50 434 GLY A CA 1
ATOM 3319 C C . GLY A 1 434 ? -21.252 -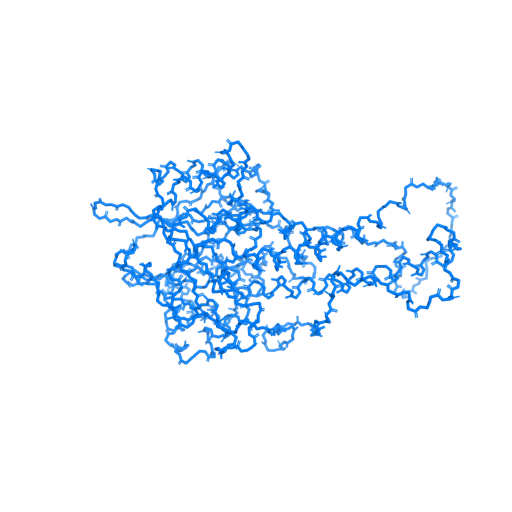9.724 -9.209 1.00 63.50 434 GLY A C 1
ATOM 3320 O O . GLY A 1 434 ? -20.123 -9.312 -8.963 1.00 63.50 434 GLY A O 1
ATOM 3321 N N . GLU A 1 435 ? -21.673 -9.920 -10.459 1.00 57.53 435 GLU A N 1
ATOM 3322 C CA . GLU A 1 435 ? -20.772 -9.958 -11.627 1.00 57.53 435 GLU A CA 1
ATOM 3323 C C . GLU A 1 435 ? -20.020 -8.642 -11.887 1.00 57.53 435 GLU A C 1
ATOM 3325 O O . GLU A 1 435 ? -18.904 -8.663 -12.404 1.00 57.53 435 GLU A O 1
ATOM 3330 N N . ASN A 1 436 ? -20.596 -7.512 -11.463 1.00 65.56 436 ASN A N 1
ATOM 3331 C CA . ASN A 1 436 ? -20.042 -6.168 -11.644 1.00 65.56 436 ASN A CA 1
ATOM 3332 C C . ASN A 1 436 ? -19.542 -5.500 -10.346 1.00 65.56 436 ASN A C 1
ATOM 3334 O O . ASN A 1 436 ? -19.208 -4.313 -10.382 1.00 65.56 436 ASN A O 1
ATOM 3338 N N . ALA A 1 437 ? -19.481 -6.227 -9.220 1.00 82.56 437 ALA A N 1
ATOM 3339 C CA . ALA A 1 437 ? -19.169 -5.670 -7.899 1.00 82.56 437 ALA A CA 1
ATOM 3340 C C . ALA A 1 437 ? -17.876 -4.826 -7.892 1.00 82.56 437 ALA A C 1
ATOM 3342 O O . ALA A 1 437 ? -16.787 -5.320 -8.198 1.00 82.56 437 ALA A O 1
ATOM 3343 N N . LEU A 1 438 ? -18.019 -3.541 -7.546 1.00 89.19 438 LEU A N 1
ATOM 3344 C CA . LEU A 1 438 ? -16.938 -2.550 -7.571 1.00 89.19 438 LEU A CA 1
ATOM 3345 C C . LEU A 1 438 ? -16.009 -2.675 -6.353 1.00 89.19 438 LEU A C 1
ATOM 3347 O O . LEU A 1 438 ? -14.805 -2.448 -6.472 1.00 89.19 438 LEU A O 1
ATOM 3351 N N . PHE A 1 439 ? -16.551 -3.069 -5.197 1.00 92.25 439 PHE A N 1
ATOM 3352 C CA . PHE A 1 439 ? -15.816 -3.257 -3.949 1.00 92.25 439 PHE A CA 1
ATOM 3353 C C . PHE A 1 439 ? -16.450 -4.317 -3.036 1.00 92.25 439 PHE A C 1
ATOM 3355 O O . PHE A 1 439 ? -17.585 -4.742 -3.242 1.00 92.25 439 PHE A O 1
ATOM 3362 N N . GLU A 1 440 ? -15.706 -4.711 -2.001 1.00 92.81 440 GLU A N 1
ATOM 3363 C CA . GLU A 1 440 ? -16.205 -5.443 -0.833 1.00 92.81 440 GLU A CA 1
ATOM 3364 C C . GLU A 1 440 ? -16.126 -4.589 0.437 1.00 92.81 440 GLU A C 1
ATOM 3366 O O . GLU A 1 440 ? -15.134 -3.881 0.662 1.00 92.81 440 GLU A O 1
ATOM 3371 N N . ASP A 1 441 ? -17.168 -4.680 1.262 1.00 93.00 441 ASP A N 1
ATOM 3372 C CA . ASP A 1 441 ? -17.403 -3.837 2.434 1.00 93.00 441 ASP A CA 1
ATOM 3373 C C . ASP A 1 441 ? -17.126 -4.619 3.734 1.00 93.00 441 ASP A C 1
ATOM 3375 O O . ASP A 1 441 ? -17.999 -5.280 4.298 1.00 93.00 441 ASP A O 1
ATOM 3379 N N . VAL A 1 442 ? -15.869 -4.592 4.190 1.00 94.00 442 VAL A N 1
ATOM 3380 C CA . VAL A 1 442 ? -15.376 -5.413 5.312 1.00 94.00 442 VAL A CA 1
ATOM 3381 C C . VAL A 1 442 ? -15.486 -4.636 6.628 1.00 94.00 442 VAL A C 1
ATOM 3383 O O . VAL A 1 442 ? -14.683 -3.748 6.916 1.00 94.00 442 VAL A O 1
ATOM 3386 N N . ARG A 1 443 ? -16.500 -4.960 7.442 1.00 93.12 443 ARG A N 1
ATOM 3387 C CA . ARG A 1 443 ? -16.868 -4.196 8.650 1.00 93.12 443 ARG A CA 1
ATOM 3388 C C . ARG A 1 443 ? -16.384 -4.856 9.942 1.00 93.12 443 ARG A C 1
ATOM 3390 O O . ARG A 1 443 ? -17.025 -5.765 10.466 1.00 93.12 443 ARG A O 1
ATOM 3397 N N . VAL A 1 444 ? -15.293 -4.343 10.508 1.00 91.25 444 VAL A N 1
ATOM 3398 C CA . VAL A 1 444 ? -14.762 -4.804 11.803 1.00 91.25 444 VAL A CA 1
ATOM 3399 C C . VAL A 1 444 ? -15.441 -4.066 12.957 1.00 91.25 444 VAL A C 1
ATOM 3401 O O . VAL A 1 444 ? -15.379 -2.841 13.038 1.00 91.25 444 VAL A O 1
ATOM 3404 N N . LYS A 1 445 ? -16.064 -4.810 13.879 1.00 87.19 445 LYS A N 1
ATOM 3405 C CA . LYS A 1 445 ? -16.536 -4.261 15.160 1.00 87.19 445 LYS A CA 1
ATOM 3406 C C . LYS A 1 445 ? -15.356 -4.132 16.126 1.00 87.19 445 LYS A C 1
ATOM 3408 O O . LYS A 1 445 ? -14.594 -5.089 16.293 1.00 87.19 445 LYS A O 1
ATOM 3413 N N . LEU A 1 446 ? -15.220 -2.946 16.718 1.00 84.12 446 LEU A N 1
ATOM 3414 C CA . LEU A 1 446 ? -14.190 -2.593 17.697 1.00 84.12 446 LEU A CA 1
ATOM 3415 C C . LEU A 1 446 ? -14.585 -3.076 19.095 1.00 84.12 446 LEU A C 1
ATOM 3417 O O . LEU A 1 446 ? -15.739 -2.795 19.486 1.00 84.12 446 LEU A O 1
#

Secondary structure (DSSP, 8-state):
-B--SBS-EEEEEEEETTEEEEEEEEE--SB--SSS---HHHHHHHHHHHTTT--SEEE---S-HHHHGGG---TTS-SHHHHHHHHHTTSEEEEEGGG-TTS-TT-SS--SS------S--HHHHHHHHHHHHHHHHHHHHHHTTTTTSS--------------SSS-------S--HHHHHHHHHHHHHHHHTHHHHHHHHHS-SEEEEE-TT---TTBTTTBTT-EEEEEEPPPTTT-GGGGS----BTTTB-----------TT-----SSSSS----SSSS-HHHHHHHHHHHHHHHHHHHHHHHHHHHHHHTT--EEEEEETTEEEEE-TT--HHHHHIIIIISTTHHHHHHHHTTEEEEE-SGGG-TTTS-HHHHTTS--SSPEEEEE---TTSBS-TTTT--BS-HHHHHHHHHHEEEEETTS-SSTT--B-------

Sequence (446 aa):
MYNVGFGDCFLLTFFYKASEKHVLVDFGSTAAPLRRKAQMGEIAADIESITKGRLDAIVVTHRHQDHISGFATNKAGNAPGDVIARISKDAVVIQPWTEDPTLKTNARAPNSAGSSGAKGLSALHVQSLDAMHKIADAVVKRVGAMQDGDESEEGEELSDSAGVPPDGQAFIPGLGVGPALRNRLGFLGETNLKNLSAVKNLMSMSDKHEYLSYGTKTSLSGGVLPGVKVHVLGPPTIEQYDAVSKQRSRDSAEFWQLQAAATKITAEETVERLFPDHPSVQADALPVSARWFVRNVKSMHATQLLELVRIVDSAMNNTSLILLFQIGEKLFLFPGDAQIENWEYALRAAPDSAAKRKLLSAVSLYKVGHHGSLNATPKSLWKLFKKKPKFIAMMSTRPGKHGDKRAHTEVPRQTLVDELEAHSELHVTTTLKGENALFEDVRVKL

Radius of gyration: 24.24 Å; chains: 1; bounding box: 61×66×70 Å